Protein 3CKI (pdb70)

Sequence (377 aa):
DPMKNTCKLLVVADHRFYRYMGRGEESTTTNYLIELIDRVDDIYRNTAWDNAGFKGYGIQIEQIRILKSPQEVKPGEKHYNMAKSYPNEEKDAWDVKMLLEQFSFDIAEEASKVCLAHLFTYQDFDMGTLGLAYVGSPRANSHGGVCPKAYYSPVGKKNIYLNSGLTSTKNYGKTILTKEADLVTTHELGHNFGAEHDPDGLAECAPNEDQGGKYVMYPIAVSGDHENNKMFSQCSKQSIYKTIESKAQECFQERSCTCSPSHPQDAFCNSDIVIRAKVVGKKLVKEGPFGTLVYTIKQMKMYRGFTKMPHVQYIHTEASESLCGLKLEVNKYQYLLTGRVYDGKMYTGLCNFVERWDQLTLSQRKGLNYRYHLGCN

CATH classification: 3.40.390.10

Organism: Homo sapiens (NCBI:txid9606)

GO terms:
  GO:0042987 amyloid precursor protein catabolic process (P, IDA)
  GO:0043120 tumor necrosis factor binding (F, IDA)
  GO:0004222 metalloendopeptidase activity (F, IDA)
  GO:0016485 protein processing (P, IDA)
  GO:0030335 positive regulation of cell migration (P, IDA)
  GO:0032760 positive regulation of tumor necrosis factor production (P, IDA)
  GO:1903265 positive regulation of tumor necrosis factor-mediated signaling pathway (P, IDA)
  GO:0006509 membrane protein ectodomain proteolysis (P, IDA)
  GO:0008233 peptidase activity (F, TAS)
  GO:0004175 endopeptidase activity (F, IMP)
  GO:0005515 protein binding (F, IPI)
  GO:0005112 Notch binding (F, IDA)
  GO:0005886 plasma membrane (C, IDA)
  GO:0006508 proteolysis (P, IDA)
  GO:0007220 Notch receptor processing (P, IDA)
  GO:0005886 plasma membrane (C, EXP)
  GO:0005112 Notch binding (F, IMP)
  GO:0008237 metallopeptidase activity (F, IMP)
  GO:0043130 ubiquitin binding (F, IMP)
  GO:0071679 commissural neuron axon guidance (P, IMP)

Structure (mmCIF, N/CA/C/O backbone):
data_3CKI
#
_entry.id   3CKI
#
_cell.length_a   70.447
_cell.length_b   70.447
_cell.length_c   156.728
_cell.angle_alpha   90.00
_cell.angle_beta   90.00
_cell.angle_gamma   90.00
#
_symmetry.space_group_name_H-M   'P 43 21 2'
#
loop_
_entity.id
_entity.type
_entity.pdbx_description
1 polymer 'ADAM 17'
2 polymer 'Metalloproteinase inhibitor 3'
3 non-polymer 'ZINC ION'
4 non-polymer 'SODIUM ION'
5 water water
#
loop_
_atom_site.group_PDB
_atom_site.id
_atom_site.type_symbol
_atom_site.label_atom_id
_atom_site.label_alt_id
_atom_site.label_comp_id
_atom_site.label_asym_id
_atom_site.label_entity_id
_atom_site.label_seq_id
_atom_site.pdbx_PDB_ins_code
_atom_site.Cartn_x
_atom_site.Cartn_y
_atom_site.Cartn_z
_atom_site.occupancy
_atom_site.B_iso_or_equiv
_atom_site.auth_seq_id
_atom_site.auth_comp_id
_atom_site.auth_asym_id
_atom_site.auth_atom_id
_atom_site.pdbx_PDB_model_num
ATOM 1 N N . ASP A 1 1 ? -11.976 29.152 31.844 1.00 76.67 219 ASP A N 1
ATOM 2 C CA . ASP A 1 1 ? -11.407 28.026 32.641 1.00 76.80 219 ASP A CA 1
ATOM 3 C C . ASP A 1 1 ? -10.288 27.299 31.899 1.00 76.09 219 ASP A C 1
ATOM 4 O O . ASP A 1 1 ? -10.480 26.168 31.452 1.00 76.01 219 ASP A O 1
ATOM 9 N N . PRO A 1 2 ? -9.111 27.940 31.745 1.00 74.86 220 PRO A N 1
ATOM 10 C CA . PRO A 1 2 ? -7.983 27.307 31.049 1.00 72.75 220 PRO A CA 1
ATOM 11 C C . PRO A 1 2 ? -7.501 26.000 31.697 1.00 69.50 220 PRO A C 1
ATOM 12 O O . PRO A 1 2 ? -6.316 25.821 31.988 1.00 70.02 220 PRO A O 1
ATOM 16 N N . MET A 1 3 ? -8.455 25.106 31.930 1.00 64.74 221 MET A N 1
ATOM 17 C CA . MET A 1 3 ? -8.214 23.783 32.487 1.00 61.26 221 MET A CA 1
ATOM 18 C C . MET A 1 3 ? -8.710 22.881 31.360 1.00 56.77 221 MET A C 1
ATOM 19 O O . MET A 1 3 ? -7.975 22.027 30.853 1.00 56.03 221 MET A O 1
ATOM 24 N N . LYS A 1 4 ? -9.968 23.101 30.972 1.00 48.92 222 LYS A N 1
ATOM 25 C CA . LYS A 1 4 ? -10.596 22.371 29.875 1.00 39.68 222 LYS A CA 1
ATOM 26 C C . LYS A 1 4 ? -10.165 23.111 28.619 1.00 33.34 222 LYS A C 1
ATOM 27 O O . LYS A 1 4 ? -10.903 23.953 28.096 1.00 29.46 222 LYS A O 1
ATOM 33 N N . ASN A 1 5 ? -8.967 22.808 28.132 1.00 27.97 223 ASN A N 1
ATOM 34 C CA . ASN A 1 5 ? -8.460 23.496 26.959 1.00 26.84 223 ASN A CA 1
ATOM 35 C C . ASN A 1 5 ? -8.082 22.572 25.808 1.00 26.87 223 ASN A C 1
ATOM 36 O O . ASN A 1 5 ? -7.429 22.997 24.848 1.00 25.89 223 ASN A O 1
ATOM 41 N N . THR A 1 6 ? -8.503 21.320 25.879 1.00 23.56 224 THR A N 1
ATOM 42 C CA . THR A 1 6 ? -8.109 20.378 24.851 1.00 24.93 224 THR A CA 1
ATOM 43 C C . THR A 1 6 ? -9.251 19.587 24.302 1.00 24.11 224 THR A C 1
ATOM 44 O O . THR A 1 6 ? -10.016 18.998 25.054 1.00 23.54 224 THR A O 1
ATOM 48 N N . CYS A 1 7 ? -9.357 19.562 22.982 1.00 26.95 225 CYS A N 1
ATOM 49 C CA . CYS A 1 7 ? -10.390 18.781 22.317 1.00 24.68 225 CYS A CA 1
ATOM 50 C C . CYS A 1 7 ? -9.703 17.450 22.008 1.00 24.34 225 CYS A C 1
ATOM 51 O O . CYS A 1 7 ? -8.753 17.395 21.236 1.00 25.70 225 CYS A O 1
ATOM 54 N N . LYS A 1 8 ? -10.165 16.386 22.647 1.00 24.78 226 LYS A N 1
ATOM 55 C CA . LYS A 1 8 ? -9.589 15.064 22.448 1.00 26.30 226 LYS A CA 1
ATOM 56 C C . LYS A 1 8 ? -10.202 14.462 21.174 1.00 29.07 226 LYS A C 1
ATOM 57 O O . LYS A 1 8 ? -11.425 14.497 20.989 1.00 27.62 226 LYS A O 1
ATOM 63 N N . LEU A 1 9 ? -9.386 13.901 20.291 1.00 25.13 227 LEU A N 1
ATOM 64 C CA . LEU A 1 9 ? -9.994 13.361 19.092 1.00 29.21 227 LEU A CA 1
ATOM 65 C C . LEU A 1 9 ? -9.761 11.894 18.850 1.00 27.06 227 LEU A C 1
ATOM 66 O O . LEU A 1 9 ? -8.747 11.328 19.244 1.00 30.06 227 LEU A O 1
ATOM 71 N N . LEU A 1 10 ? -10.747 11.264 18.244 1.00 23.38 228 LEU A N 1
ATOM 72 C CA . LEU A 1 10 ? -10.617 9.863 17.875 1.00 23.87 228 LEU A CA 1
ATOM 73 C C . LEU A 1 10 ? -10.098 9.931 16.443 1.00 21.85 228 LEU A C 1
ATOM 74 O O . LEU A 1 10 ? -10.762 10.488 15.576 1.00 18.62 228 LEU A O 1
ATOM 79 N N . VAL A 1 11 ? -8.906 9.393 16.223 1.00 21.20 229 VAL A N 1
ATOM 80 C CA . VAL A 1 11 ? -8.286 9.367 14.914 1.00 21.91 229 VAL A CA 1
ATOM 81 C C . VAL A 1 11 ? -8.483 7.964 14.339 1.00 23.59 229 VAL A C 1
ATOM 82 O O . VAL A 1 11 ? -8.198 6.963 14.999 1.00 23.90 229 VAL A O 1
ATOM 86 N N . VAL A 1 12 ? -8.988 7.896 13.114 1.00 25.42 230 VAL A N 1
ATOM 87 C CA . VAL A 1 12 ? -9.212 6.622 12.455 1.00 20.50 230 VAL A CA 1
ATOM 88 C C . VAL A 1 12 ? -8.502 6.540 11.104 1.00 21.69 230 VAL A C 1
ATOM 89 O O . VAL A 1 12 ? -8.632 7.418 10.250 1.00 22.49 230 VAL A O 1
ATOM 93 N N . ALA A 1 13 ? -7.767 5.462 10.912 1.00 19.24 231 ALA A N 1
ATOM 94 C CA . ALA A 1 13 ? -7.067 5.250 9.661 1.00 19.67 231 ALA A CA 1
ATOM 95 C C . ALA A 1 13 ? -7.734 4.072 8.971 1.00 19.20 231 ALA A C 1
ATOM 96 O O . ALA A 1 13 ? -7.701 2.967 9.494 1.00 20.31 231 ALA A O 1
ATOM 98 N N . ASP A 1 14 ? -8.358 4.295 7.816 1.00 18.59 232 ASP A N 1
ATOM 99 C CA . ASP A 1 14 ? -9.001 3.176 7.142 1.00 19.84 232 ASP A CA 1
ATOM 100 C C . ASP A 1 14 ? -7.962 2.237 6.519 1.00 21.06 232 ASP A C 1
ATOM 101 O O . ASP A 1 14 ? -6.752 2.484 6.600 1.00 18.46 232 ASP A O 1
ATOM 106 N N . HIS A 1 15 ? -8.419 1.159 5.894 1.00 21.70 233 HIS A N 1
ATOM 107 C CA . HIS A 1 15 ? -7.476 0.209 5.319 1.00 21.67 233 HIS A CA 1
ATOM 108 C C . HIS A 1 15 ? -6.688 0.763 4.131 1.00 22.60 233 HIS A C 1
ATOM 109 O O . HIS A 1 15 ? -5.605 0.291 3.845 1.00 22.88 233 HIS A O 1
ATOM 116 N N . ARG A 1 16 ? -7.204 1.771 3.443 1.00 21.39 234 ARG A N 1
ATOM 117 C CA . ARG A 1 16 ? -6.439 2.308 2.322 1.00 24.85 234 ARG A CA 1
ATOM 118 C C . ARG A 1 16 ? -5.262 3.122 2.834 1.00 24.72 234 ARG A C 1
ATOM 119 O O . ARG A 1 16 ? -4.194 3.128 2.232 1.00 25.67 234 ARG A O 1
ATOM 127 N N . PHE A 1 17 ? -5.459 3.803 3.955 1.00 21.61 235 PHE A N 1
ATOM 128 C CA . PHE A 1 17 ? -4.402 4.609 4.520 1.00 19.76 235 PHE A CA 1
ATOM 129 C C . PHE A 1 17 ? -3.313 3.674 5.018 1.00 19.51 235 PHE A C 1
ATOM 130 O O . PHE A 1 17 ? -2.132 3.878 4.752 1.00 20.61 235 PHE A O 1
ATOM 138 N N . TYR A 1 18 ? -3.731 2.648 5.751 1.00 19.53 236 TYR A N 1
ATOM 139 C CA . TYR A 1 18 ? -2.825 1.660 6.310 1.00 17.30 236 TYR A CA 1
ATOM 140 C C . TYR A 1 18 ? -1.924 1.063 5.216 1.00 19.83 236 TYR A C 1
ATOM 141 O O . TYR A 1 18 ? -0.704 1.056 5.337 1.00 21.64 236 TYR A O 1
ATOM 150 N N . ARG A 1 19 ? -2.548 0.561 4.158 1.00 16.71 237 ARG A N 1
ATOM 151 C CA . ARG A 1 19 ? -1.829 -0.047 3.048 1.00 18.49 237 ARG A CA 1
ATOM 152 C C . ARG A 1 19 ? -0.995 0.934 2.253 1.00 19.10 237 ARG A C 1
ATOM 153 O O . ARG A 1 19 ? 0.215 0.779 2.148 1.00 18.74 237 ARG A O 1
ATOM 161 N N . TYR A 1 20 ? -1.650 1.953 1.710 1.00 18.64 238 TYR A N 1
ATOM 162 C CA . TYR A 1 20 ? -0.998 2.939 0.855 1.00 21.80 238 TYR A CA 1
ATOM 163 C C . TYR A 1 20 ? -0.101 4.006 1.469 1.00 22.80 238 TYR A C 1
ATOM 164 O O . TYR A 1 20 ? 0.874 4.401 0.832 1.00 25.15 238 TYR A O 1
ATOM 173 N N . MET A 1 21 ? -0.417 4.496 2.667 1.00 23.65 239 MET A N 1
ATOM 174 C CA . MET A 1 21 ? 0.431 5.512 3.320 1.00 21.61 239 MET A CA 1
ATOM 175 C C . MET A 1 21 ? 1.355 4.852 4.332 1.00 20.88 239 MET A C 1
ATOM 176 O O . MET A 1 21 ? 2.532 5.168 4.405 1.00 22.13 239 MET A O 1
ATOM 181 N N . GLY A 1 22 ? 0.805 3.947 5.127 1.00 21.01 240 GLY A N 1
ATOM 182 C CA . GLY A 1 22 ? 1.605 3.251 6.119 1.00 21.83 240 GLY A CA 1
ATOM 183 C C . GLY A 1 22 ? 2.347 2.053 5.540 1.00 21.43 240 GLY A C 1
ATOM 184 O O . GLY A 1 22 ? 3.061 1.335 6.253 1.00 20.56 240 GLY A O 1
ATOM 185 N N . ARG A 1 23 ? 2.161 1.830 4.242 1.00 24.05 241 ARG A N 1
ATOM 186 C CA . ARG A 1 23 ? 2.794 0.719 3.537 1.00 25.52 241 ARG A CA 1
ATOM 187 C C . ARG A 1 23 ? 2.586 -0.601 4.273 1.00 23.81 241 ARG A C 1
ATOM 188 O O . ARG A 1 23 ? 3.507 -1.395 4.404 1.00 20.21 241 ARG A O 1
ATOM 196 N N . GLY A 1 24 ? 1.366 -0.806 4.754 1.00 20.90 242 GLY A N 1
ATOM 197 C CA . GLY A 1 24 ? 1.023 -2.015 5.485 1.00 24.13 242 GLY A CA 1
ATOM 198 C C . GLY A 1 24 ? 1.797 -2.218 6.782 1.00 26.45 242 GLY A C 1
ATOM 199 O O . GLY A 1 24 ? 1.895 -3.338 7.277 1.00 23.76 242 GLY A O 1
ATOM 200 N N . GLU A 1 25 ? 2.342 -1.145 7.343 1.00 26.12 243 GLU A N 1
ATOM 201 C CA . GLU A 1 25 ? 3.103 -1.260 8.585 1.00 29.14 243 GLU A CA 1
ATOM 202 C C . GLU A 1 25 ? 2.436 -0.418 9.679 1.00 29.81 243 GLU A C 1
ATOM 203 O O . GLU A 1 25 ? 2.212 0.785 9.509 1.00 32.33 243 GLU A O 1
ATOM 209 N N . GLU A 1 26 ? 2.098 -1.051 10.797 1.00 30.54 244 GLU A N 1
ATOM 210 C CA . GLU A 1 26 ? 1.429 -0.353 11.887 1.00 30.01 244 GLU A CA 1
ATOM 211 C C . GLU A 1 26 ? 2.184 0.863 12.426 1.00 29.77 244 GLU A C 1
ATOM 212 O O . GLU A 1 26 ? 1.628 1.961 12.492 1.00 27.15 244 GLU A O 1
ATOM 218 N N . SER A 1 27 ? 3.444 0.670 12.806 1.00 27.23 245 SER A N 1
ATOM 219 C CA . SER A 1 27 ? 4.238 1.764 13.344 1.00 29.46 245 SER A CA 1
ATOM 220 C C . SER A 1 27 ? 4.334 2.949 12.376 1.00 28.43 245 SER A C 1
ATOM 221 O O . SER A 1 27 ? 4.312 4.105 12.808 1.00 25.83 245 SER A O 1
ATOM 224 N N . THR A 1 28 ? 4.430 2.667 11.078 1.00 21.90 246 THR A N 1
ATOM 225 C CA . THR A 1 28 ? 4.542 3.736 10.091 1.00 24.42 246 THR A CA 1
ATOM 226 C C . THR A 1 28 ? 3.275 4.583 10.008 1.00 24.10 246 THR A C 1
ATOM 227 O O . THR A 1 28 ? 3.338 5.810 9.845 1.00 23.02 246 THR A O 1
ATOM 231 N N . THR A 1 29 ? 2.138 3.909 10.121 1.00 21.94 247 THR A N 1
ATOM 232 C CA . THR A 1 29 ? 0.838 4.541 10.067 1.00 24.26 247 THR A CA 1
ATOM 233 C C . THR A 1 29 ? 0.667 5.385 11.306 1.00 21.25 247 THR A C 1
ATOM 234 O O . THR A 1 29 ? 0.340 6.568 11.227 1.00 21.30 247 THR A O 1
ATOM 238 N N . THR A 1 30 ? 0.895 4.749 12.448 1.00 24.40 248 THR A N 1
ATOM 239 C CA . THR A 1 30 ? 0.764 5.389 13.748 1.00 21.26 248 THR A CA 1
ATOM 240 C C . THR A 1 30 ? 1.647 6.616 13.851 1.00 19.82 248 THR A C 1
ATOM 241 O O . THR A 1 30 ? 1.172 7.679 14.218 1.00 19.20 248 THR A O 1
ATOM 245 N N . ASN A 1 31 ? 2.927 6.485 13.511 1.00 20.70 249 ASN A N 1
ATOM 246 C CA . ASN A 1 31 ? 3.814 7.633 13.613 1.00 21.82 249 ASN A CA 1
ATOM 247 C C . ASN A 1 31 ? 3.425 8.760 12.668 1.00 23.78 249 ASN A C 1
ATOM 248 O O . ASN A 1 31 ? 3.548 9.941 13.018 1.00 22.94 249 ASN A O 1
ATOM 253 N N . TYR A 1 32 ? 2.973 8.413 11.468 1.00 17.52 250 TYR A N 1
ATOM 254 C CA . TYR A 1 32 ? 2.588 9.456 10.554 1.00 18.04 250 TYR A CA 1
ATOM 255 C C . TYR A 1 32 ? 1.455 10.311 11.154 1.00 20.47 250 TYR A C 1
ATOM 256 O O . TYR A 1 32 ? 1.527 11.540 11.116 1.00 21.18 250 TYR A O 1
ATOM 265 N N . LEU A 1 33 ? 0.429 9.665 11.706 1.00 18.99 251 LEU A N 1
ATOM 266 C CA . LEU A 1 33 ? -0.715 10.363 12.301 1.00 20.36 251 LEU A CA 1
ATOM 267 C C . LEU A 1 33 ? -0.359 11.183 13.551 1.00 20.51 251 LEU A C 1
ATOM 268 O O . LEU A 1 33 ? -0.723 12.351 13.664 1.00 21.21 251 LEU A O 1
ATOM 273 N N . ILE A 1 34 ? 0.355 10.571 14.489 1.00 22.71 252 ILE A N 1
ATOM 274 C CA . ILE A 1 34 ? 0.771 11.272 15.697 1.00 21.07 252 ILE A CA 1
ATOM 275 C C . ILE A 1 34 ? 1.547 12.540 15.366 1.00 22.94 252 ILE A C 1
ATOM 276 O O . ILE A 1 34 ? 1.251 13.619 15.899 1.00 21.57 252 ILE A O 1
ATOM 281 N N . GLU A 1 35 ? 2.526 12.421 14.468 1.00 22.89 253 GLU A N 1
ATOM 282 C CA . GLU A 1 35 ? 3.326 13.574 14.096 1.00 24.57 253 GLU A CA 1
ATOM 283 C C . GLU A 1 35 ? 2.476 14.622 13.383 1.00 25.19 253 GLU A C 1
ATOM 284 O O . GLU A 1 35 ? 2.653 15.824 13.600 1.00 25.97 253 GLU A O 1
ATOM 290 N N . LEU A 1 36 ? 1.538 14.180 12.551 1.00 24.87 254 LEU A N 1
ATOM 291 C CA . LEU A 1 36 ? 0.680 15.135 11.858 1.00 24.52 254 LEU A CA 1
ATOM 292 C C . LEU A 1 36 ? -0.180 15.894 12.862 1.00 21.00 254 LEU A C 1
ATOM 293 O O . LEU A 1 36 ? -0.275 17.109 12.804 1.00 21.38 254 LEU A O 1
ATOM 298 N N . ILE A 1 37 ? -0.797 15.166 13.786 1.00 22.16 255 ILE A N 1
ATOM 299 C CA . ILE A 1 37 ? -1.641 15.785 14.790 1.00 22.39 255 ILE A CA 1
ATOM 300 C C . ILE A 1 37 ? -0.844 16.698 15.727 1.00 23.58 255 ILE A C 1
ATOM 301 O O . ILE A 1 37 ? -1.334 17.731 16.166 1.00 20.37 255 ILE A O 1
ATOM 306 N N . ASP A 1 38 ? 0.389 16.322 16.032 1.00 26.84 256 ASP A N 1
ATOM 307 C CA . ASP A 1 38 ? 1.202 17.165 16.888 1.00 25.43 256 ASP A CA 1
ATOM 308 C C . ASP A 1 38 ? 1.492 18.500 16.189 1.00 25.03 256 ASP A C 1
ATOM 309 O O . ASP A 1 38 ? 1.483 19.555 16.822 1.00 23.68 256 ASP A O 1
ATOM 314 N N . ARG A 1 39 ? 1.731 18.469 14.883 1.00 25.07 257 ARG A N 1
ATOM 315 C CA . ARG A 1 39 ? 1.987 19.712 14.158 1.00 25.58 257 ARG A CA 1
ATOM 316 C C . ARG A 1 39 ? 0.714 20.539 14.013 1.00 24.89 257 ARG A C 1
ATOM 317 O O . ARG A 1 39 ? 0.783 21.763 13.916 1.00 25.21 257 ARG A O 1
ATOM 325 N N . VAL A 1 40 ? -0.444 19.885 13.984 1.00 24.54 258 VAL A N 1
ATOM 326 C CA . VAL A 1 40 ? -1.706 20.626 13.889 1.00 22.60 258 VAL A CA 1
ATOM 327 C C . VAL A 1 40 ? -1.955 21.262 15.261 1.00 22.87 258 VAL A C 1
ATOM 328 O O . VAL A 1 40 ? -2.391 22.407 15.358 1.00 24.58 258 VAL A O 1
ATOM 332 N N . ASP A 1 41 ? -1.659 20.508 16.312 1.00 19.31 259 ASP A N 1
ATOM 333 C CA . ASP A 1 41 ? -1.823 21.002 17.671 1.00 23.54 259 ASP A CA 1
ATOM 334 C C . ASP A 1 41 ? -0.931 22.233 17.920 1.00 26.29 259 ASP A C 1
ATOM 335 O O . ASP A 1 41 ? -1.338 23.184 18.578 1.00 27.07 259 ASP A O 1
ATOM 340 N N . ASP A 1 42 ? 0.290 22.196 17.394 1.00 25.33 260 ASP A N 1
ATOM 341 C CA . ASP A 1 42 ? 1.226 23.303 17.530 1.00 25.74 260 ASP A CA 1
ATOM 342 C C . ASP A 1 42 ? 0.630 24.598 16.988 1.00 26.94 260 ASP A C 1
ATOM 343 O O . ASP A 1 42 ? 0.781 25.661 17.594 1.00 24.08 260 ASP A O 1
ATOM 348 N N . ILE A 1 43 ? -0.042 24.520 15.844 1.00 25.68 261 ILE A N 1
ATOM 349 C CA . ILE A 1 43 ? -0.668 25.714 15.283 1.00 23.93 261 ILE A CA 1
ATOM 350 C C . ILE A 1 43 ? -1.777 26.197 16.222 1.00 24.43 261 ILE A C 1
ATOM 351 O O . ILE A 1 43 ? -1.820 27.366 16.619 1.00 24.39 261 ILE A O 1
ATOM 356 N N . TYR A 1 44 ? -2.669 25.282 16.584 1.00 23.38 262 TYR A N 1
ATOM 357 C CA . TYR A 1 44 ? -3.782 25.621 17.461 1.00 27.76 262 TYR A CA 1
ATOM 358 C C . TYR A 1 44 ? -3.377 26.226 18.808 1.00 26.07 262 TYR A C 1
ATOM 359 O O . TYR A 1 44 ? -3.744 27.353 19.120 1.00 29.65 262 TYR A O 1
ATOM 368 N N . ARG A 1 45 ? -2.607 25.485 19.592 1.00 25.97 263 ARG A N 1
ATOM 369 C CA . ARG A 1 45 ? -2.200 25.933 20.922 1.00 29.07 263 ARG A CA 1
ATOM 370 C C . ARG A 1 45 ? -1.510 27.302 20.976 1.00 26.36 263 ARG A C 1
ATOM 371 O O . ARG A 1 45 ? -1.657 28.021 21.956 1.00 25.77 263 ARG A O 1
ATOM 379 N N . ASN A 1 46 ? -0.782 27.668 19.927 1.00 24.76 264 ASN A N 1
ATOM 380 C CA . ASN A 1 46 ? -0.083 28.946 19.892 1.00 24.43 264 ASN A CA 1
ATOM 381 C C . ASN A 1 46 ? -0.925 30.059 19.275 1.00 26.98 264 ASN A C 1
ATOM 382 O O . ASN A 1 46 ? -0.449 31.187 19.083 1.00 26.48 264 ASN A O 1
ATOM 387 N N . THR A 1 47 ? -2.170 29.746 18.941 1.00 24.51 265 THR A N 1
ATOM 388 C CA . THR A 1 47 ? -3.045 30.756 18.372 1.00 26.24 265 THR A CA 1
ATOM 389 C C . THR A 1 47 ? -3.798 31.482 19.494 1.00 26.68 265 THR A C 1
ATOM 390 O O . THR A 1 47 ? -4.420 30.844 20.354 1.00 25.71 265 THR A O 1
ATOM 394 N N . ALA A 1 48 ? -3.703 32.810 19.500 1.00 25.74 266 ALA A N 1
ATOM 395 C CA . ALA A 1 48 ? -4.409 33.629 20.487 1.00 28.36 266 ALA A CA 1
ATOM 396 C C . ALA A 1 48 ? -5.702 34.046 19.792 1.00 26.24 266 ALA A C 1
ATOM 397 O O . ALA A 1 48 ? -5.707 34.931 18.936 1.00 25.87 266 ALA A O 1
ATOM 399 N N . TRP A 1 49 ? -6.797 33.403 20.163 1.00 28.42 267 TRP A N 1
ATOM 400 C CA . TRP A 1 49 ? -8.070 33.671 19.516 1.00 32.58 267 TRP A CA 1
ATOM 401 C C . TRP A 1 49 ? -8.622 35.075 19.688 1.00 35.83 267 TRP A C 1
ATOM 402 O O . TRP A 1 49 ? -9.554 35.458 18.983 1.00 35.03 267 TRP A O 1
ATOM 413 N N . ASP A 1 50 ? -8.045 35.840 20.611 1.00 38.34 268 ASP A N 1
ATOM 414 C CA . ASP A 1 50 ? -8.481 37.213 20.832 1.00 41.26 268 ASP A CA 1
ATOM 415 C C . ASP A 1 50 ? -7.316 38.177 20.628 1.00 43.79 268 ASP A C 1
ATOM 416 O O . ASP A 1 50 ? -7.412 39.358 20.950 1.00 45.37 268 ASP A O 1
ATOM 421 N N . ASN A 1 51 ? -6.217 37.670 20.079 1.00 45.08 269 ASN A N 1
ATOM 422 C CA . ASN A 1 51 ? -5.034 38.492 19.842 1.00 45.13 269 ASN A CA 1
ATOM 423 C C . ASN A 1 51 ? -4.441 38.882 21.185 1.00 47.27 269 ASN A C 1
ATOM 424 O O . ASN A 1 51 ? -3.626 39.796 21.267 1.00 51.93 269 ASN A O 1
ATOM 429 N N . ALA A 1 52 ? -4.853 38.181 22.235 1.00 45.51 270 ALA A N 1
ATOM 430 C CA . ALA A 1 52 ? -4.365 38.463 23.578 1.00 45.66 270 ALA A CA 1
ATOM 431 C C . ALA A 1 52 ? -3.832 37.213 24.265 1.00 44.03 270 ALA A C 1
ATOM 432 O O . ALA A 1 52 ? -2.896 36.575 23.778 1.00 44.44 270 ALA A O 1
ATOM 434 N N . GLY A 1 53 ? -4.437 36.860 25.394 1.00 43.18 271 GLY A N 1
ATOM 435 C CA . GLY A 1 53 ? -3.977 35.701 26.134 1.00 44.40 271 GLY A CA 1
ATOM 436 C C . GLY A 1 53 ? -4.907 34.509 26.086 1.00 45.91 271 GLY A C 1
ATOM 437 O O . GLY A 1 53 ? -4.765 33.569 26.873 1.00 48.04 271 GLY A O 1
ATOM 438 N N . PHE A 1 54 ? -5.872 34.540 25.176 1.00 42.20 272 PHE A N 1
ATOM 439 C CA . PHE A 1 54 ? -6.798 33.427 25.057 1.00 41.29 272 PHE A CA 1
ATOM 440 C C . PHE A 1 54 ? -6.209 32.424 24.063 1.00 39.87 272 PHE A C 1
ATOM 441 O O . PHE A 1 54 ? -6.632 32.354 22.901 1.00 36.20 272 PHE A O 1
ATOM 449 N N . LYS A 1 55 ? -5.220 31.668 24.535 1.00 35.71 273 LYS A N 1
ATOM 450 C CA . LYS A 1 55 ? -4.533 30.664 23.729 1.00 36.08 273 LYS A CA 1
ATOM 451 C C . LYS A 1 55 ? -4.261 29.433 24.587 1.00 31.58 273 LYS A C 1
ATOM 452 O O . LYS A 1 55 ? -4.627 29.397 25.747 1.00 28.19 273 LYS A O 1
ATOM 458 N N . GLY A 1 56 ? -3.608 28.423 24.024 1.00 33.84 274 GLY A N 1
ATOM 459 C CA . GLY A 1 56 ? -3.348 27.218 24.798 1.00 27.49 274 GLY A CA 1
ATOM 460 C C . GLY A 1 56 ? -4.452 26.201 24.548 1.00 26.18 274 GLY A C 1
ATOM 461 O O . GLY A 1 56 ? -4.484 25.144 25.173 1.00 26.35 274 GLY A O 1
ATOM 462 N N . TYR A 1 57 ? -5.371 26.532 23.643 1.00 21.87 275 TYR A N 1
ATOM 463 C CA . TYR A 1 57 ? -6.447 25.623 23.292 1.00 24.09 275 TYR A CA 1
ATOM 464 C C . TYR A 1 57 ? -5.956 24.742 22.141 1.00 25.73 275 TYR A C 1
ATOM 465 O O . TYR A 1 57 ? -5.426 25.228 21.122 1.00 22.15 275 TYR A O 1
ATOM 474 N N . GLY A 1 58 ? -6.114 23.439 22.291 1.00 26.45 276 GLY A N 1
ATOM 475 C CA . GLY A 1 58 ? -5.619 22.585 21.235 1.00 29.41 276 GLY A CA 1
ATOM 476 C C . GLY A 1 58 ? -6.284 21.254 21.051 1.00 25.92 276 GLY A C 1
ATOM 477 O O . GLY A 1 58 ? -7.368 21.000 21.557 1.00 30.28 276 GLY A O 1
ATOM 478 N N . ILE A 1 59 ? -5.585 20.392 20.334 1.00 24.59 277 ILE A N 1
ATOM 479 C CA . ILE A 1 59 ? -6.081 19.074 20.011 1.00 27.38 277 ILE A CA 1
ATOM 480 C C . ILE A 1 59 ? -5.096 17.991 20.406 1.00 29.74 277 ILE A C 1
ATOM 481 O O . ILE A 1 59 ? -3.899 18.119 20.163 1.00 34.51 277 ILE A O 1
ATOM 486 N N . GLN A 1 60 ? -5.606 16.917 20.991 1.00 26.31 278 GLN A N 1
ATOM 487 C CA . GLN A 1 60 ? -4.764 15.805 21.397 1.00 28.28 278 GLN A CA 1
ATOM 488 C C . GLN A 1 60 ? -5.489 14.494 21.081 1.00 27.78 278 GLN A C 1
ATOM 489 O O . GLN A 1 60 ? -6.713 14.400 21.196 1.00 26.46 278 GLN A O 1
ATOM 495 N N . ILE A 1 61 ? -4.729 13.480 20.694 1.00 28.52 279 ILE A N 1
ATOM 496 C CA . ILE A 1 61 ? -5.296 12.179 20.357 1.00 28.61 279 ILE A CA 1
ATOM 497 C C . ILE A 1 61 ? -5.766 11.397 21.571 1.00 30.02 279 ILE A C 1
ATOM 498 O O . ILE A 1 61 ? -4.996 11.142 22.483 1.00 30.73 279 ILE A O 1
ATOM 503 N N . GLU A 1 62 ? -7.033 11.017 21.588 1.00 30.74 280 GLU A N 1
ATOM 504 C CA . GLU A 1 62 ? -7.533 10.218 22.695 1.00 35.58 280 GLU A CA 1
ATOM 505 C C . GLU A 1 62 ? -7.289 8.753 22.331 1.00 37.98 280 GLU A C 1
ATOM 506 O O . GLU A 1 62 ? -7.030 7.925 23.198 1.00 38.51 280 GLU A O 1
ATOM 512 N N . GLN A 1 63 ? -7.361 8.445 21.037 1.00 36.22 281 GLN A N 1
ATOM 513 C CA . GLN A 1 63 ? -7.164 7.079 20.569 1.00 37.00 281 GLN A CA 1
ATOM 514 C C . GLN A 1 63 ? -6.974 7.013 19.055 1.00 31.60 281 GLN A C 1
ATOM 515 O O . GLN A 1 63 ? -7.528 7.829 18.313 1.00 30.70 281 GLN A O 1
ATOM 521 N N . ILE A 1 64 ? -6.167 6.059 18.611 1.00 28.91 282 ILE A N 1
ATOM 522 C CA . ILE A 1 64 ? -5.936 5.841 17.188 1.00 29.09 282 ILE A CA 1
ATOM 523 C C . ILE A 1 64 ? -6.507 4.467 16.856 1.00 30.73 282 ILE A C 1
ATOM 524 O O . ILE A 1 64 ? -6.228 3.490 17.542 1.00 33.58 282 ILE A O 1
ATOM 529 N N . ARG A 1 65 ? -7.345 4.406 15.833 1.00 29.51 283 ARG A N 1
ATOM 530 C CA . ARG A 1 65 ? -7.938 3.149 15.399 1.00 28.14 283 ARG A CA 1
ATOM 531 C C . ARG A 1 65 ? -7.397 2.927 13.989 1.00 27.49 283 ARG A C 1
ATOM 532 O O . ARG A 1 65 ? -7.650 3.745 13.092 1.00 25.05 283 ARG A O 1
ATOM 540 N N . ILE A 1 66 ? -6.629 1.859 13.797 1.00 25.61 284 ILE A N 1
ATOM 541 C CA . ILE A 1 66 ? -6.080 1.564 12.477 1.00 24.22 284 ILE A CA 1
ATOM 542 C C . ILE A 1 66 ? -6.804 0.349 11.933 1.00 26.27 284 ILE A C 1
ATOM 543 O O . ILE A 1 66 ? -6.696 -0.729 12.499 1.00 23.16 284 ILE A O 1
ATOM 548 N N . LEU A 1 67 ? -7.562 0.510 10.854 1.00 25.62 285 LEU A N 1
ATOM 549 C CA . LEU A 1 67 ? -8.260 -0.645 10.294 1.00 27.78 285 LEU A CA 1
ATOM 550 C C . LEU A 1 67 ? -7.299 -1.290 9.306 1.00 28.86 285 LEU A C 1
ATOM 551 O O . LEU A 1 67 ? -7.093 -0.784 8.201 1.00 29.15 285 LEU A O 1
ATOM 556 N N . LYS A 1 68 ? -6.706 -2.405 9.711 1.00 30.59 286 LYS A N 1
ATOM 557 C CA . LYS A 1 68 ? -5.729 -3.081 8.872 1.00 34.06 286 LYS A CA 1
ATOM 558 C C . LYS A 1 68 ? -6.275 -3.670 7.585 1.00 36.05 286 LYS A C 1
ATOM 559 O O . LYS A 1 68 ? -5.577 -3.703 6.570 1.00 38.84 286 LYS A O 1
ATOM 565 N N . SER A 1 69 ? -7.516 -4.130 7.602 1.00 33.33 287 SER A N 1
ATOM 566 C CA . SER A 1 69 ? -8.076 -4.690 6.389 1.00 33.38 287 SER A CA 1
ATOM 567 C 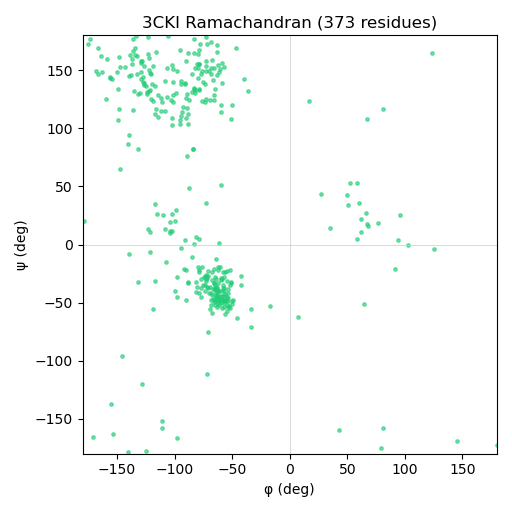C . SER A 1 69 ? -9.460 -4.121 6.143 1.00 30.90 287 SER A C 1
ATOM 568 O O . SER A 1 69 ? -10.081 -3.583 7.049 1.00 27.32 287 SER A O 1
ATOM 571 N N . PRO A 1 70 ? -9.954 -4.236 4.904 1.00 28.69 288 PRO A N 1
ATOM 572 C CA . PRO A 1 70 ? -11.272 -3.730 4.521 1.00 29.30 288 PRO A CA 1
ATOM 573 C C . PRO A 1 70 ? -12.343 -4.412 5.332 1.00 29.79 288 PRO A C 1
ATOM 574 O O . PRO A 1 70 ? -12.190 -5.561 5.754 1.00 31.23 288 PRO A O 1
ATOM 578 N N . GLN A 1 71 ? -13.438 -3.706 5.539 1.00 28.64 289 GLN A N 1
ATOM 579 C CA . GLN A 1 71 ? -14.538 -4.258 6.300 1.00 31.95 289 GLN A CA 1
ATOM 580 C C . GLN A 1 71 ? -15.334 -5.211 5.408 1.00 32.76 289 GLN A C 1
ATOM 581 O O . GLN A 1 71 ? -15.624 -4.906 4.253 1.00 27.81 289 GLN A O 1
ATOM 587 N N . GLU A 1 72 ? -15.661 -6.379 5.942 1.00 37.67 290 GLU A N 1
ATOM 588 C CA . GLU A 1 72 ? -16.464 -7.340 5.197 1.00 42.21 290 GLU A CA 1
ATOM 589 C C . GLU A 1 72 ? -17.925 -6.928 5.363 1.00 43.24 290 GLU A C 1
ATOM 590 O O . GLU A 1 72 ? -18.375 -6.671 6.480 1.00 40.51 290 GLU A O 1
ATOM 596 N N . VAL A 1 73 ? -18.649 -6.843 4.251 1.00 45.64 291 VAL A N 1
ATOM 597 C CA . VAL A 1 73 ? -20.063 -6.470 4.273 1.00 48.12 291 VAL A CA 1
ATOM 598 C C . VAL A 1 73 ? -20.916 -7.463 3.494 1.00 53.33 291 VAL A C 1
ATOM 599 O O . VAL A 1 73 ? -20.494 -7.972 2.454 1.00 54.15 291 VAL A O 1
ATOM 603 N N . LYS A 1 74 ? -22.116 -7.746 3.997 1.00 58.78 292 LYS A N 1
ATOM 604 C CA . LYS A 1 74 ? -23.020 -8.653 3.295 1.00 61.16 292 LYS A CA 1
ATOM 605 C C . LYS A 1 74 ? -23.522 -7.847 2.112 1.00 62.17 292 LYS A C 1
ATOM 606 O O . LYS A 1 74 ? -23.819 -6.663 2.253 1.00 62.90 292 LYS A O 1
ATOM 612 N N . PRO A 1 75 ? -23.605 -8.467 0.926 1.00 64.60 293 PRO A N 1
ATOM 613 C CA . PRO A 1 75 ? -24.075 -7.774 -0.280 1.00 64.90 293 PRO A CA 1
ATOM 614 C C . PRO A 1 75 ? -25.243 -6.825 -0.020 1.00 64.05 293 PRO A C 1
ATOM 615 O O . PRO A 1 75 ? -26.119 -7.113 0.794 1.00 64.31 293 PRO A O 1
ATOM 619 N N . GLY A 1 76 ? -25.236 -5.687 -0.708 1.00 64.54 294 GLY A N 1
ATOM 620 C CA . GLY A 1 76 ? -26.288 -4.700 -0.535 1.00 62.14 294 GLY A CA 1
ATOM 621 C C . GLY A 1 76 ? -25.973 -3.667 0.536 1.00 60.97 294 GLY A C 1
ATOM 622 O O . GLY A 1 76 ? -26.531 -2.570 0.540 1.00 61.50 294 GLY A O 1
ATOM 623 N N . GLU A 1 77 ? -25.069 -4.007 1.446 1.00 58.49 295 GLU A N 1
ATOM 624 C CA . GLU A 1 77 ? -24.703 -3.097 2.524 1.00 56.55 295 GLU A CA 1
ATOM 625 C C . GLU A 1 77 ? -23.376 -2.367 2.296 1.00 52.01 295 GLU A C 1
ATOM 626 O O . GLU A 1 77 ? -22.482 -2.877 1.620 1.00 50.65 295 GLU A O 1
ATOM 632 N N . LYS A 1 78 ? -23.258 -1.169 2.858 1.00 46.05 296 LYS A N 1
ATOM 633 C CA . LYS A 1 78 ? -22.026 -0.398 2.735 1.00 43.82 296 LYS A CA 1
ATOM 634 C C . LYS A 1 78 ? -21.405 -0.041 4.094 1.00 40.98 296 LYS A C 1
ATOM 635 O O . LYS A 1 78 ? -22.072 -0.072 5.138 1.00 39.85 296 LYS A O 1
ATOM 641 N N . HIS A 1 79 ? -20.116 0.284 4.066 1.00 34.16 297 HIS A N 1
ATOM 642 C CA . HIS A 1 79 ? -19.364 0.631 5.266 1.00 29.82 297 HIS A CA 1
ATOM 643 C C . HIS A 1 79 ? -18.185 1.483 4.796 1.00 29.30 297 HIS A C 1
ATOM 644 O O . HIS A 1 79 ? -17.614 1.228 3.727 1.00 30.58 297 HIS A O 1
ATOM 651 N N . TYR A 1 80 ? -17.812 2.489 5.581 1.00 23.74 298 TYR A N 1
ATOM 652 C CA . TYR A 1 80 ? -16.743 3.379 5.160 1.00 22.57 298 TYR A CA 1
ATOM 653 C C . TYR A 1 80 ? -15.401 2.693 4.972 1.00 19.74 298 TYR A C 1
ATOM 654 O O . TYR A 1 80 ? -14.558 3.189 4.240 1.00 20.74 298 TYR A O 1
ATOM 663 N N . ASN A 1 81 ? -15.207 1.546 5.606 1.00 22.26 299 ASN A N 1
ATOM 664 C CA . ASN A 1 81 ? -13.950 0.827 5.485 1.00 21.85 299 ASN A CA 1
ATOM 665 C C . ASN A 1 81 ? -14.025 -0.392 4.581 1.00 28.08 299 ASN A C 1
ATOM 666 O O . ASN A 1 81 ? -13.167 -1.275 4.662 1.00 28.67 299 ASN A O 1
ATOM 671 N N . MET A 1 82 ? -15.036 -0.455 3.716 1.00 28.91 300 MET A N 1
ATOM 672 C CA . MET A 1 82 ? -15.154 -1.601 2.821 1.00 27.94 300 MET A CA 1
ATOM 673 C C . MET A 1 82 ? -14.182 -1.457 1.645 1.00 28.62 300 MET A C 1
ATOM 674 O O . MET A 1 82 ? -13.772 -0.356 1.288 1.00 29.68 300 MET A O 1
ATOM 679 N N . ALA A 1 83 ? -13.805 -2.583 1.058 1.00 29.28 301 ALA A N 1
ATOM 680 C CA . ALA A 1 83 ? -12.866 -2.592 -0.060 1.00 29.71 301 ALA A CA 1
ATOM 681 C C . ALA A 1 83 ? -13.254 -1.685 -1.220 1.00 26.97 301 ALA A C 1
ATOM 682 O O . ALA A 1 83 ? -12.440 -0.909 -1.697 1.00 29.89 301 ALA A O 1
ATOM 684 N N . LYS A 1 84 ? -14.500 -1.775 -1.663 1.00 28.81 302 LYS A N 1
ATOM 685 C CA . LYS A 1 84 ? -14.986 -0.996 -2.803 1.00 29.61 302 LYS A CA 1
ATOM 686 C C . LYS A 1 84 ? -15.376 0.437 -2.497 1.00 30.16 302 LYS A C 1
ATOM 687 O O . LYS A 1 84 ? -15.718 0.774 -1.365 1.00 30.54 302 LYS A O 1
ATOM 693 N N . SER A 1 85 ? -15.324 1.284 -3.518 1.00 28.94 303 SER A N 1
ATOM 694 C CA . SER A 1 85 ? -15.717 2.671 -3.354 1.00 34.27 303 SER A CA 1
ATOM 695 C C . SER A 1 85 ? -17.229 2.803 -3.663 1.00 36.18 303 SER A C 1
ATOM 696 O O . SER A 1 85 ? -17.817 1.949 -4.347 1.00 36.88 303 SER A O 1
ATOM 699 N N . TYR A 1 86 ? -17.851 3.863 -3.146 1.00 34.97 304 TYR A N 1
ATOM 700 C CA . TYR A 1 86 ? -19.286 4.097 -3.309 1.00 33.07 304 TYR A CA 1
ATOM 701 C C . TYR A 1 86 ? -19.545 5.569 -3.609 1.00 34.69 304 TYR A C 1
ATOM 702 O O . TYR A 1 86 ? -18.845 6.437 -3.095 1.00 33.18 304 TYR A O 1
ATOM 711 N N . PRO A 1 87 ? -20.561 5.875 -4.434 1.00 35.21 305 PRO A N 1
ATOM 712 C CA . PRO A 1 87 ? -21.508 4.979 -5.113 1.00 41.01 305 PRO A CA 1
ATOM 713 C C . PRO A 1 87 ? -20.993 4.290 -6.387 1.00 43.66 305 PRO A C 1
ATOM 714 O O . PRO A 1 87 ? -21.553 3.286 -6.830 1.00 46.19 305 PRO A O 1
ATOM 718 N N . ASN A 1 88 ? -19.932 4.829 -6.975 1.00 49.08 306 ASN A N 1
ATOM 719 C CA . ASN A 1 88 ? -19.377 4.271 -8.206 1.00 51.13 306 ASN A CA 1
ATOM 720 C C . ASN A 1 88 ? -18.110 3.444 -7.957 1.00 52.71 306 ASN A C 1
ATOM 721 O O . ASN A 1 88 ? -17.023 3.988 -7.759 1.00 52.13 306 ASN A O 1
ATOM 726 N N . GLU A 1 89 ? -18.264 2.123 -7.978 1.00 55.69 307 GLU A N 1
ATOM 727 C CA . GLU A 1 89 ? -17.156 1.202 -7.741 1.00 58.33 307 GLU A CA 1
ATOM 728 C C . GLU A 1 89 ? -15.925 1.453 -8.603 1.00 60.28 307 GLU A C 1
ATOM 729 O O . GLU A 1 89 ? -14.814 1.603 -8.099 1.00 62.41 307 GLU A O 1
ATOM 735 N N . GLU A 1 90 ? -16.127 1.486 -9.910 1.00 61.37 308 GLU A N 1
ATOM 736 C CA . GLU A 1 90 ? -15.025 1.681 -10.834 1.00 62.79 308 GLU A CA 1
ATOM 737 C C . GLU A 1 90 ? -14.023 2.749 -10.392 1.00 61.68 308 GLU A C 1
ATOM 738 O O . GLU A 1 90 ? -12.821 2.612 -10.634 1.00 65.22 308 GLU A O 1
ATOM 744 N N . LYS A 1 91 ? -14.501 3.803 -9.740 1.00 56.86 309 LYS A N 1
ATOM 745 C CA . LYS A 1 91 ? -13.597 4.862 -9.305 1.00 54.59 309 LYS A CA 1
ATOM 746 C C . LYS A 1 91 ? -12.708 4.461 -8.130 1.00 52.18 309 LYS A C 1
ATOM 747 O O . LYS A 1 91 ? -13.019 3.530 -7.383 1.00 48.88 309 LYS A O 1
ATOM 753 N N . ASP A 1 92 ? -11.594 5.172 -7.981 1.00 49.96 310 ASP A N 1
ATOM 754 C CA . ASP A 1 92 ? -10.654 4.909 -6.903 1.00 47.54 310 ASP A CA 1
ATOM 755 C C . ASP A 1 92 ? -11.228 5.382 -5.575 1.00 46.94 310 ASP A C 1
ATOM 756 O O . ASP A 1 92 ? -10.933 4.821 -4.521 1.00 46.65 310 ASP A O 1
ATOM 761 N N . ALA A 1 93 ? -12.058 6.416 -5.627 1.00 42.23 311 ALA A N 1
ATOM 762 C CA . ALA A 1 93 ? -12.624 6.960 -4.409 1.00 37.91 311 ALA A CA 1
ATOM 763 C C . ALA A 1 93 ? -14.134 7.006 -4.355 1.00 34.93 311 ALA A C 1
ATOM 764 O O . ALA A 1 93 ? -14.823 6.873 -5.362 1.00 32.62 311 ALA A O 1
ATOM 766 N N . TRP A 1 94 ? -14.620 7.190 -3.137 1.00 31.31 312 TRP A N 1
ATOM 767 C CA . TRP A 1 94 ? -16.033 7.324 -2.829 1.00 29.91 312 TRP A CA 1
ATOM 768 C C . TRP A 1 94 ? -16.406 8.732 -3.215 1.00 27.94 312 TRP A C 1
ATOM 769 O O . TRP A 1 94 ? -15.552 9.547 -3.539 1.00 30.20 312 TRP A O 1
ATOM 780 N N . ASP A 1 95 ? -17.692 9.021 -3.153 1.00 29.14 313 ASP A N 1
ATOM 781 C CA . ASP A 1 95 ? -18.128 10.381 -3.364 1.00 31.24 313 ASP A CA 1
ATOM 782 C C . ASP A 1 95 ? -17.709 10.937 -2.004 1.00 28.28 313 ASP A C 1
ATOM 783 O O . ASP A 1 95 ? -18.132 10.415 -0.972 1.00 25.82 313 ASP A O 1
ATOM 788 N N . VAL A 1 96 ? -16.873 11.970 -1.998 1.00 31.54 314 VAL A N 1
ATOM 789 C CA . VAL A 1 96 ? -16.371 12.546 -0.748 1.00 29.88 314 VAL A CA 1
ATOM 790 C C . VAL A 1 96 ? -17.439 12.878 0.314 1.00 29.21 314 VAL A C 1
ATOM 791 O O . VAL A 1 96 ? -17.302 12.507 1.478 1.00 27.72 314 VAL A O 1
ATOM 795 N N . LYS A 1 97 ? -18.509 13.558 -0.069 1.00 30.56 315 LYS A N 1
ATOM 796 C CA . LYS A 1 97 ? -19.552 13.871 0.897 1.00 31.24 315 LYS A CA 1
ATOM 797 C C . LYS A 1 97 ? -20.182 12.581 1.445 1.00 33.38 315 LYS A C 1
ATOM 798 O O . LYS A 1 97 ? -20.417 12.440 2.651 1.00 32.24 315 LYS A O 1
ATOM 804 N N . MET A 1 98 ? -20.438 11.624 0.561 1.00 33.37 316 MET A N 1
ATOM 805 C CA . MET A 1 98 ? -21.046 10.375 0.986 1.00 32.13 316 MET A CA 1
ATOM 806 C C . MET A 1 98 ? -20.171 9.569 1.929 1.00 29.86 316 MET A C 1
ATOM 807 O O . MET A 1 98 ? -20.675 8.835 2.773 1.00 30.35 316 MET A O 1
ATOM 812 N N . LEU A 1 99 ? -18.857 9.692 1.797 1.00 26.54 317 LEU A N 1
ATOM 813 C CA . LEU A 1 99 ? -17.971 8.923 2.672 1.00 25.10 317 LEU A CA 1
ATOM 814 C C . LEU A 1 99 ? -17.993 9.451 4.103 1.00 18.57 317 LEU A C 1
ATOM 815 O O . LEU A 1 99 ? -17.959 8.674 5.056 1.00 18.07 317 LEU A O 1
ATOM 820 N N . LEU A 1 100 ? -18.070 10.770 4.239 1.00 19.16 318 LEU A N 1
ATOM 821 C CA . LEU A 1 100 ? -18.091 11.404 5.549 1.00 22.63 318 LEU A CA 1
ATOM 822 C C . LEU A 1 100 ? -19.360 11.019 6.309 1.00 21.76 318 LEU A C 1
ATOM 823 O O . LEU A 1 100 ? -19.323 10.765 7.511 1.00 22.16 318 LEU A O 1
ATOM 828 N N . GLU A 1 101 ? -20.472 10.940 5.584 1.00 23.64 319 GLU A N 1
ATOM 829 C CA . GLU A 1 101 ? -21.742 10.580 6.174 1.00 21.59 319 GLU A CA 1
ATOM 830 C C . GLU A 1 101 ? -21.703 9.143 6.626 1.00 23.73 319 GLU A C 1
ATOM 831 O O . GLU A 1 101 ? -22.161 8.817 7.723 1.00 23.58 319 GLU A O 1
ATOM 837 N N . GLN A 1 102 ? -21.139 8.281 5.784 1.00 22.23 320 GLN A N 1
ATOM 838 C CA . GLN A 1 102 ? -21.055 6.864 6.112 1.00 20.92 320 GLN A CA 1
ATOM 839 C C . GLN A 1 102 ? -20.155 6.661 7.329 1.00 21.93 320 GLN A C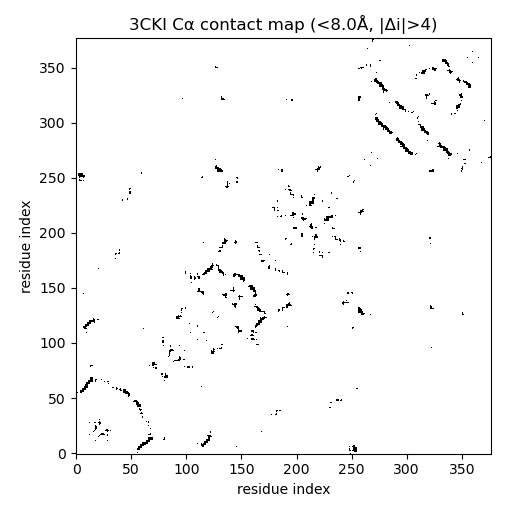 1
ATOM 840 O O . GLN A 1 102 ? -20.470 5.875 8.239 1.00 20.72 320 GLN A O 1
ATOM 846 N N . PHE A 1 103 ? -19.031 7.373 7.341 1.00 22.03 321 PHE A N 1
ATOM 847 C CA . PHE A 1 103 ? -18.103 7.293 8.467 1.00 23.00 321 PHE A CA 1
ATOM 848 C C . PHE A 1 103 ? -18.851 7.749 9.725 1.00 20.22 321 PHE A C 1
ATOM 849 O O . PHE A 1 103 ? -18.822 7.071 10.749 1.00 21.52 321 PHE A O 1
ATOM 857 N N . SER A 1 104 ? -19.537 8.885 9.644 1.00 19.75 322 SER A N 1
ATOM 858 C CA . SER A 1 104 ? -20.270 9.385 10.812 1.00 22.75 322 SER A CA 1
ATOM 859 C C . SER A 1 104 ? -21.296 8.363 11.289 1.00 22.82 322 SER A C 1
ATOM 860 O O . SER A 1 104 ? -21.489 8.148 12.490 1.00 22.75 322 SER A O 1
ATOM 863 N N . PHE A 1 105 ? -21.953 7.723 10.339 1.00 24.79 323 PHE A N 1
ATOM 864 C CA . PHE A 1 105 ? -22.942 6.720 10.680 1.00 26.00 323 PHE A CA 1
ATOM 865 C C . PHE A 1 105 ? -22.299 5.513 11.369 1.00 24.58 323 PHE A C 1
ATOM 866 O O . PHE A 1 105 ? -22.768 5.092 12.428 1.00 27.81 323 PHE A O 1
ATOM 874 N N . ASP A 1 106 ? -21.213 4.973 10.806 1.00 22.72 324 ASP A N 1
ATOM 875 C CA . ASP A 1 106 ? -20.559 3.796 11.405 1.00 22.01 324 ASP A CA 1
ATOM 876 C C . ASP A 1 106 ? -19.772 4.023 12.698 1.00 25.03 324 ASP A C 1
ATOM 877 O O . ASP A 1 106 ? -19.603 3.110 13.500 1.00 21.20 324 ASP A O 1
ATOM 882 N N . ILE A 1 107 ? -19.272 5.234 12.890 1.00 27.06 325 ILE A N 1
ATOM 883 C CA . ILE A 1 107 ? -18.467 5.534 14.058 1.00 27.76 325 ILE A CA 1
ATOM 884 C C . ILE A 1 107 ? -19.311 6.130 15.193 1.00 28.75 325 ILE A C 1
ATOM 885 O O . ILE A 1 107 ? -18.798 6.359 16.286 1.00 27.81 325 ILE A O 1
ATOM 890 N N . ALA A 1 108 ? -20.606 6.340 14.934 1.00 28.31 326 ALA A N 1
ATOM 891 C CA . ALA A 1 108 ? -21.531 6.953 15.909 1.00 32.28 326 ALA A CA 1
ATOM 892 C C . ALA A 1 108 ? -21.273 6.655 17.382 1.00 31.90 326 ALA A C 1
ATOM 893 O O . ALA A 1 108 ? -21.116 7.566 18.191 1.00 29.08 326 ALA A O 1
ATOM 895 N N . GLU A 1 109 ? -21.235 5.372 17.708 1.00 33.87 327 GLU A N 1
ATOM 896 C CA . GLU A 1 109 ? -21.031 4.907 19.065 1.00 39.53 327 GLU A CA 1
ATOM 897 C C . GLU A 1 109 ? -19.780 5.465 19.700 1.00 43.00 327 GLU A C 1
ATOM 898 O O . GLU A 1 109 ? -19.801 5.890 20.859 1.00 46.03 327 GLU A O 1
ATOM 904 N N . GLU A 1 110 ? -18.685 5.447 18.943 1.00 40.91 328 GLU A N 1
ATOM 905 C CA . GLU A 1 110 ? -17.411 5.930 19.442 1.00 37.98 328 GLU A CA 1
ATOM 906 C C . GLU A 1 110 ? -17.307 7.451 19.382 1.00 35.13 328 GLU A C 1
ATOM 907 O O . GLU A 1 110 ? -16.740 8.068 20.274 1.00 34.09 328 GLU A O 1
ATOM 913 N N . ALA A 1 111 ? -17.863 8.058 18.344 1.00 29.04 329 ALA A N 1
ATOM 914 C CA . ALA A 1 111 ? -17.792 9.510 18.218 1.00 30.04 329 ALA A CA 1
ATOM 915 C C . ALA A 1 111 ? -18.564 10.203 19.348 1.00 30.32 329 ALA A C 1
ATOM 916 O O . ALA A 1 111 ? -18.233 11.334 19.738 1.00 28.87 329 ALA A O 1
ATOM 918 N N . SER A 1 112 ? -19.587 9.517 19.864 1.00 30.43 330 SER A N 1
ATOM 919 C CA . SER A 1 112 ? -20.426 10.049 20.949 1.00 33.34 330 SER A CA 1
ATOM 920 C C . SER A 1 112 ? -19.635 10.307 22.229 1.00 34.13 330 SER A C 1
ATOM 921 O O . SER A 1 112 ? -20.068 11.071 23.084 1.00 36.79 330 SER A O 1
ATOM 924 N N . LYS A 1 113 ? -18.468 9.680 22.347 1.00 35.15 331 LYS A N 1
ATOM 925 C CA . LYS A 1 113 ? -17.638 9.832 23.540 1.00 36.76 331 LYS A CA 1
ATOM 926 C C . LYS A 1 113 ? -16.420 10.737 23.368 1.00 33.10 331 LYS A C 1
ATOM 927 O O . LYS A 1 113 ? -15.569 10.803 24.247 1.00 36.89 331 LYS A O 1
ATOM 933 N N . VAL A 1 114 ? -16.325 11.448 22.256 1.00 29.29 332 VAL A N 1
ATOM 934 C CA . VAL A 1 114 ? -15.167 12.318 22.073 1.00 26.36 332 VAL A CA 1
ATOM 935 C C . VAL A 1 114 ? -15.538 13.660 21.502 1.00 25.08 332 VAL A C 1
ATOM 936 O O . VAL A 1 114 ? -16.586 13.825 20.890 1.00 24.42 332 VAL A O 1
ATOM 940 N N . CYS A 1 115 ? -14.650 14.623 21.697 1.00 25.89 333 CYS A N 1
ATOM 941 C CA . CYS A 1 115 ? -14.887 15.949 21.187 1.00 26.15 333 CYS A CA 1
ATOM 942 C C . CYS A 1 115 ? -15.031 15.886 19.660 1.00 22.87 333 CYS A C 1
ATOM 943 O O . CYS A 1 115 ? -16.010 16.383 19.111 1.00 24.07 333 CYS A O 1
ATOM 946 N N . LEU A 1 116 ? -14.075 15.242 18.989 1.00 24.86 334 LEU A N 1
ATOM 947 C CA . LEU A 1 116 ? -14.077 15.100 17.518 1.00 20.11 334 LEU A CA 1
ATOM 948 C C . LEU A 1 116 ? -13.562 13.753 17.021 1.00 19.00 334 LEU A C 1
ATOM 949 O O . LEU A 1 116 ? -12.745 13.096 17.680 1.00 20.34 334 LEU A O 1
ATOM 954 N N . ALA A 1 117 ? -14.035 13.341 15.852 1.00 16.07 335 ALA A N 1
ATOM 955 C CA . ALA A 1 117 ? -13.558 12.099 15.238 1.00 20.09 335 ALA A CA 1
ATOM 956 C C . ALA A 1 117 ? -13.075 12.467 13.844 1.00 19.79 335 ALA A C 1
ATOM 957 O O . ALA A 1 117 ? -13.710 13.249 13.140 1.00 20.85 335 ALA A O 1
ATOM 959 N N . HIS A 1 118 ? -11.935 11.935 13.439 1.00 20.42 336 HIS A N 1
ATOM 960 C CA . HIS A 1 118 ? -11.435 12.288 12.125 1.00 17.89 336 HIS A CA 1
ATOM 961 C C . HIS A 1 118 ? -10.950 11.062 11.376 1.00 19.74 336 HIS A C 1
ATOM 962 O O . HIS A 1 118 ? -10.212 10.242 11.928 1.00 19.32 336 HIS A O 1
ATOM 969 N N . LEU A 1 119 ? -11.387 10.938 10.121 1.00 18.31 337 LEU A N 1
ATOM 970 C CA . LEU A 1 119 ? -11.009 9.805 9.288 1.00 18.95 337 LEU A CA 1
ATOM 971 C C . LEU A 1 119 ? -9.868 10.159 8.351 1.00 15.97 337 LEU A C 1
ATOM 972 O O . LEU A 1 119 ? -9.912 11.173 7.668 1.00 20.74 337 LEU A O 1
ATOM 977 N N . PHE A 1 120 ? -8.839 9.334 8.328 1.00 15.01 338 PHE A N 1
ATOM 978 C CA . PHE A 1 120 ? -7.727 9.584 7.419 1.00 18.74 338 PHE A CA 1
ATOM 979 C C . PHE A 1 120 ? -7.784 8.480 6.394 1.00 17.88 338 PHE A C 1
ATOM 980 O O . PHE A 1 120 ? -7.772 7.303 6.738 1.00 19.81 338 PHE A O 1
ATOM 988 N N . THR A 1 121 ? -7.823 8.855 5.129 1.00 18.85 339 THR A N 1
ATOM 989 C CA . THR A 1 121 ? -7.919 7.860 4.083 1.00 18.24 339 THR A CA 1
ATOM 990 C C . THR A 1 121 ? -6.906 8.173 2.995 1.00 19.85 339 THR A C 1
ATOM 991 O O . THR A 1 121 ? -6.166 9.142 3.091 1.00 21.95 339 THR A O 1
ATOM 995 N N . TYR A 1 122 ? -6.871 7.336 1.968 1.00 21.19 340 TYR A N 1
ATOM 996 C CA . TYR A 1 122 ? -5.956 7.530 0.859 1.00 19.64 340 TYR A CA 1
ATOM 997 C C . TYR A 1 122 ? -6.721 7.177 -0.431 1.00 22.30 340 TYR A C 1
ATOM 998 O O . TYR A 1 122 ? -6.695 6.039 -0.890 1.00 19.31 340 TYR A O 1
ATOM 1007 N N . GLN A 1 123 ? -7.435 8.149 -0.986 1.00 21.20 341 GLN A N 1
ATOM 1008 C CA . GLN A 1 123 ? -8.161 7.916 -2.216 1.00 26.23 341 GLN A CA 1
ATOM 1009 C C . GLN A 1 123 ? -8.258 9.201 -2.995 1.00 27.24 341 GLN A C 1
ATOM 1010 O O . GLN A 1 123 ? -8.297 10.296 -2.435 1.00 28.37 341 GLN A O 1
ATOM 1016 N N . ASP A 1 124 ? -8.269 9.056 -4.306 1.00 27.93 342 ASP A N 1
ATOM 1017 C CA . ASP A 1 124 ? -8.296 10.192 -5.188 1.00 29.88 342 ASP A CA 1
ATOM 1018 C C . ASP A 1 124 ? -9.677 10.772 -5.449 1.00 32.45 342 ASP A C 1
ATOM 1019 O O . ASP A 1 124 ? -10.280 10.484 -6.481 1.00 31.19 342 ASP A O 1
ATOM 1024 N N . PHE A 1 125 ? -10.165 11.605 -4.525 1.00 32.92 343 PHE A N 1
ATOM 1025 C CA . PHE A 1 125 ? -11.480 12.226 -4.678 1.00 31.47 343 PHE A CA 1
ATOM 1026 C C . PHE A 1 125 ? -11.437 13.123 -5.908 1.00 33.13 343 PHE A C 1
ATOM 1027 O O . PHE A 1 125 ? -10.402 13.728 -6.220 1.00 32.23 343 PHE A O 1
ATOM 1035 N N . ASP A 1 126 ? -12.560 13.201 -6.606 1.00 33.45 344 ASP A N 1
ATOM 1036 C CA . ASP A 1 126 ? -12.653 14.014 -7.810 1.00 36.44 344 ASP A CA 1
ATOM 1037 C C . ASP A 1 126 ? -12.326 15.483 -7.641 1.00 37.51 344 ASP A C 1
ATOM 1038 O O . ASP A 1 126 ? -12.488 16.077 -6.569 1.00 40.14 344 ASP A O 1
ATOM 1043 N N . MET A 1 127 ? -11.867 16.056 -8.744 1.00 39.20 345 MET A N 1
ATOM 1044 C CA . MET A 1 127 ? -11.518 17.459 -8.838 1.00 37.96 345 MET A CA 1
ATOM 1045 C C . MET A 1 127 ? -10.588 17.982 -7.759 1.00 35.58 345 MET A C 1
ATOM 1046 O O . MET A 1 127 ? -10.680 19.137 -7.345 1.00 32.89 345 MET A O 1
ATOM 1051 N N . GLY A 1 128 ? -9.686 17.112 -7.321 1.00 33.20 346 GLY A N 1
ATOM 1052 C CA . GLY A 1 128 ? -8.675 17.476 -6.344 1.00 27.86 346 GLY A CA 1
ATOM 1053 C C . GLY A 1 128 ? -9.108 17.825 -4.936 1.00 25.40 346 GLY A C 1
ATOM 1054 O O . GLY A 1 128 ? -8.427 18.591 -4.264 1.00 23.22 346 GLY A O 1
ATOM 1055 N N . THR A 1 129 ? -10.232 17.273 -4.501 1.00 25.27 347 THR A N 1
ATOM 1056 C CA . THR A 1 129 ? -10.766 17.499 -3.154 1.00 22.58 347 THR A CA 1
ATOM 1057 C C . THR A 1 129 ? -9.890 16.730 -2.168 1.00 20.09 347 THR A C 1
ATOM 1058 O O . THR A 1 129 ? -9.713 15.535 -2.310 1.00 19.71 347 THR A O 1
ATOM 1062 N N . LEU A 1 130 ? -9.350 17.405 -1.168 1.00 21.16 348 LEU A N 1
ATOM 1063 C CA . LEU A 1 130 ? -8.483 16.738 -0.191 1.00 24.00 348 LEU A CA 1
ATOM 1064 C C . LEU A 1 130 ? -9.187 16.345 1.093 1.00 25.09 348 LEU A C 1
ATOM 1065 O O . LEU A 1 130 ? -8.764 15.387 1.764 1.00 21.69 348 LEU A O 1
ATOM 1070 N N . GLY A 1 131 ? -10.228 17.104 1.443 1.00 22.73 349 GLY A N 1
ATOM 1071 C CA . GLY A 1 131 ? -10.982 16.826 2.647 1.00 20.63 349 GLY A CA 1
ATOM 1072 C C . GLY A 1 131 ? -12.223 17.683 2.821 1.00 22.56 349 GLY A C 1
ATOM 1073 O O . GLY A 1 131 ? -12.537 18.559 1.999 1.00 22.60 349 GLY A O 1
ATOM 1074 N N . LEU A 1 132 ? -12.960 17.396 3.885 1.00 19.69 350 LEU A N 1
ATOM 1075 C CA . LEU A 1 132 ? -14.150 18.160 4.224 1.00 26.42 350 LEU A CA 1
ATOM 1076 C C . LEU A 1 132 ? -14.541 17.874 5.671 1.00 24.38 350 LEU A C 1
ATOM 1077 O O . LEU A 1 132 ? -14.101 16.882 6.260 1.00 25.33 350 LEU A O 1
ATOM 1082 N N . ALA A 1 133 ? -15.369 18.746 6.231 1.00 20.60 351 ALA A N 1
ATOM 1083 C CA . ALA A 1 133 ? -15.815 18.613 7.616 1.00 22.46 351 ALA A CA 1
ATOM 1084 C C . ALA A 1 133 ? -17.107 19.371 7.882 1.00 22.21 351 ALA A C 1
ATOM 1085 O O . ALA A 1 133 ? -17.474 20.279 7.133 1.00 23.91 351 ALA A O 1
ATOM 1087 N N . TYR A 1 134 ? -17.799 18.975 8.945 1.00 19.49 352 TYR A N 1
ATOM 1088 C CA . TYR A 1 134 ? -19.034 19.653 9.361 1.00 21.88 352 TYR A CA 1
ATOM 1089 C C . TYR A 1 134 ? -18.583 20.864 10.198 1.00 23.54 352 TYR A C 1
ATOM 1090 O O . TYR A 1 134 ? -17.712 20.740 11.073 1.00 24.29 352 TYR A O 1
ATOM 1099 N N . VAL A 1 135 ? -19.167 22.026 9.938 1.00 22.08 353 VAL A N 1
ATOM 1100 C CA . VAL A 1 135 ? -18.775 23.224 10.665 1.00 23.80 353 VAL A CA 1
ATOM 1101 C C . VAL A 1 135 ? -19.321 23.262 12.082 1.00 24.35 353 VAL A C 1
ATOM 1102 O O . VAL A 1 135 ? -20.460 22.874 12.334 1.00 27.01 353 VAL A O 1
ATOM 1106 N N . GLY A 1 136 ? -18.489 23.716 13.011 1.00 25.22 354 GLY A N 1
ATOM 1107 C CA . GLY A 1 136 ? -18.904 23.818 14.397 1.00 25.01 354 GLY A CA 1
ATOM 1108 C C . GLY A 1 136 ? -19.662 25.115 14.615 1.00 25.42 354 GLY A C 1
ATOM 1109 O O . GLY A 1 136 ? -19.792 25.921 13.699 1.00 21.90 354 GLY A O 1
ATOM 1110 N N . SER A 1 137 ? -20.166 25.320 15.826 1.00 28.76 355 SER A N 1
ATOM 1111 C CA . SER A 1 137 ? -20.911 26.532 16.137 1.00 30.76 355 SER A CA 1
ATOM 1112 C C . SER A 1 137 ? -21.138 26.691 17.636 1.00 32.62 355 SER A C 1
ATOM 1113 O O . SER A 1 137 ? -21.247 25.702 18.365 1.00 32.09 355 SER A O 1
ATOM 1116 N N . PRO A 1 138 ? -21.212 27.944 18.117 1.00 37.22 356 PRO A N 1
ATOM 1117 C CA . PRO A 1 138 ? -21.437 28.214 19.546 1.00 40.49 356 PRO A CA 1
ATOM 1118 C C . PRO A 1 138 ? -22.896 27.998 19.951 1.00 40.90 356 PRO A C 1
ATOM 1119 O O . PRO A 1 138 ? -23.206 27.826 21.124 1.00 41.18 356 PRO A O 1
ATOM 1123 N N . ARG A 1 139 ? -23.784 28.005 18.968 1.00 44.13 357 ARG A N 1
ATOM 1124 C CA . ARG A 1 139 ? -25.207 27.821 19.225 1.00 49.05 357 ARG A CA 1
ATOM 1125 C C . ARG A 1 139 ? -25.393 26.594 20.103 1.00 50.82 357 ARG A C 1
ATOM 1126 O O . ARG A 1 139 ? -25.008 25.488 19.725 1.00 50.07 357 ARG A O 1
ATOM 1134 N N . ALA A 1 140 ? -25.985 26.808 21.274 1.00 52.38 358 ALA A N 1
ATOM 1135 C CA . ALA A 1 140 ? -26.216 25.753 22.259 1.00 56.74 358 ALA A CA 1
ATOM 1136 C C . ALA A 1 140 ? -26.709 24.417 21.695 1.00 58.01 358 ALA A C 1
ATOM 1137 O O . ALA A 1 140 ? -26.464 23.357 22.283 1.00 58.60 358 ALA A O 1
ATOM 1139 N N . ASN A 1 141 ? -27.393 24.469 20.557 1.00 57.71 359 ASN A N 1
ATOM 1140 C CA . ASN A 1 141 ? -27.945 23.275 19.934 1.00 57.74 359 ASN A CA 1
ATOM 1141 C C . ASN A 1 141 ? -27.226 22.880 18.640 1.00 58.77 359 ASN A C 1
ATOM 1142 O O . ASN A 1 141 ? -27.808 22.228 17.768 1.00 59.75 359 ASN A O 1
ATOM 1147 N N . SER A 1 142 ? -25.966 23.271 18.509 1.00 57.32 360 SER A N 1
ATOM 1148 C CA . SER A 1 142 ? -25.213 22.945 17.306 1.00 56.24 360 SER A CA 1
ATOM 1149 C C . SER A 1 142 ? -25.008 21.448 17.162 1.00 57.03 360 SER A C 1
ATOM 1150 O O . SER A 1 142 ? -24.630 20.768 18.123 1.00 57.20 360 SER A O 1
ATOM 1153 N N . HIS A 1 143 ? -25.255 20.937 15.960 1.00 54.52 361 HIS A N 1
ATOM 1154 C CA . HIS A 1 143 ? -25.068 19.516 15.697 1.00 53.43 361 HIS A CA 1
ATOM 1155 C C . HIS A 1 143 ? -23.649 19.206 15.21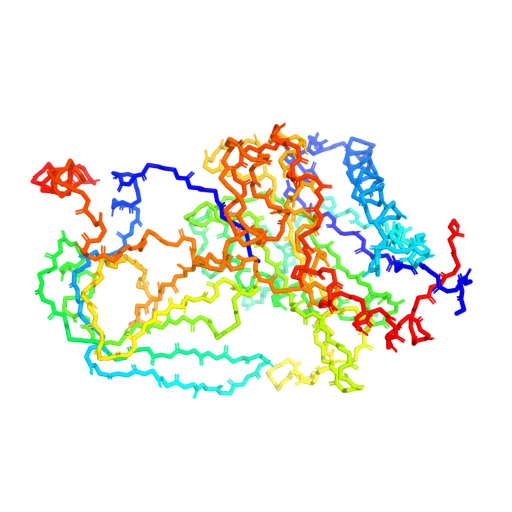0 1.00 50.43 361 HIS A C 1
ATOM 1156 O O . HIS A 1 143 ? -22.994 18.297 15.722 1.00 52.25 361 HIS A O 1
ATOM 1163 N N . GLY A 1 144 ? -23.165 19.974 14.242 1.00 43.60 362 GLY A N 1
ATOM 1164 C CA . GLY A 1 144 ? -21.842 19.711 13.708 1.00 34.94 362 GLY A CA 1
ATOM 1165 C C . GLY A 1 144 ? -20.682 20.294 14.478 1.00 32.51 362 GLY A C 1
ATOM 1166 O O . GLY A 1 144 ? -20.857 21.156 15.349 1.00 30.78 362 GLY A O 1
ATOM 1167 N N . GLY A 1 145 ? -19.483 19.797 14.179 1.00 27.70 363 GLY A N 1
ATOM 1168 C CA . GLY A 1 145 ? -18.298 20.318 14.836 1.00 23.39 363 GLY A CA 1
ATOM 1169 C C . GLY A 1 145 ? -18.013 19.769 16.216 1.00 21.81 363 GLY A C 1
ATOM 1170 O O . GLY A 1 145 ? -18.496 18.687 16.590 1.00 17.98 363 GLY A O 1
ATOM 1171 N N . VAL A 1 146 ? -17.238 20.530 16.987 1.00 19.91 364 VAL A N 1
ATOM 1172 C CA . VAL A 1 146 ? -16.848 20.090 18.319 1.00 24.64 364 VAL A CA 1
ATOM 1173 C C . VAL A 1 146 ? -17.989 19.808 19.268 1.00 27.74 364 VAL A C 1
ATOM 1174 O O . VAL A 1 146 ? -18.969 20.553 19.335 1.00 25.05 364 VAL A O 1
ATOM 1178 N N . CYS A 1 147 ? -17.814 18.719 20.008 1.00 30.91 365 CYS A N 1
ATOM 1179 C CA . CYS A 1 147 ? -18.754 18.245 21.000 1.00 39.18 365 CYS A CA 1
ATOM 1180 C C . CYS A 1 147 ? -19.918 17.464 20.385 1.00 39.60 365 CYS A C 1
ATOM 1181 O O . CYS A 1 147 ? -20.710 17.987 19.604 1.00 37.38 365 CYS A O 1
ATOM 1184 N N . PRO A 1 148 ? -20.022 16.176 20.736 1.00 44.18 366 PRO A N 1
ATOM 1185 C CA . PRO A 1 148 ? -21.101 15.345 20.203 1.00 46.16 366 PRO A CA 1
ATOM 1186 C C . PRO A 1 148 ? -22.463 15.815 20.701 1.00 45.68 366 PRO A C 1
ATOM 1187 O O . PRO A 1 148 ? -22.661 16.017 21.897 1.00 47.29 366 PRO A O 1
ATOM 1191 N N . LYS A 1 149 ? -23.379 16.015 19.761 1.00 44.96 367 LYS A N 1
ATOM 1192 C CA . LYS A 1 149 ? -24.747 16.427 20.052 1.00 44.08 367 LYS A CA 1
ATOM 1193 C C . LYS A 1 149 ? -25.571 15.603 19.080 1.00 41.56 367 LYS A C 1
ATOM 1194 O O . LYS A 1 149 ? -25.758 15.993 17.936 1.00 44.09 367 LYS A O 1
ATOM 1200 N N . ALA A 1 150 ? -26.043 14.454 19.543 1.00 39.04 368 ALA A N 1
ATOM 1201 C CA . ALA A 1 150 ? -26.816 13.540 18.719 1.00 38.38 368 ALA A CA 1
ATOM 1202 C C . ALA A 1 150 ? -27.762 14.169 17.719 1.00 38.64 368 ALA A C 1
ATOM 1203 O O . ALA A 1 150 ? -28.519 15.093 18.024 1.00 40.61 368 ALA A O 1
ATOM 1205 N N . TYR A 1 151 ? -27.684 13.659 16.501 1.00 38.32 369 TYR A N 1
ATOM 1206 C CA . TYR A 1 151 ? -28.542 14.084 15.417 1.00 34.87 369 TYR A CA 1
ATOM 1207 C C . TYR A 1 151 ? -29.204 12.779 15.030 1.00 31.19 369 TYR A C 1
ATOM 1208 O O . TYR A 1 151 ? -28.536 11.746 14.900 1.00 28.51 369 TYR A O 1
ATOM 1217 N N . TYR A 1 152 ? -30.521 12.811 14.885 1.00 31.79 370 TYR A N 1
ATOM 1218 C CA . TYR A 1 152 ? -31.253 11.604 14.554 1.00 32.31 370 TYR A CA 1
ATOM 1219 C C . TYR A 1 152 ? -31.334 11.440 13.053 1.00 32.64 370 TYR A C 1
ATOM 1220 O O . TYR A 1 152 ? -31.911 12.267 12.361 1.00 31.14 370 TYR A O 1
ATOM 1229 N N . SER A 1 153 ? -30.747 10.370 12.544 1.00 35.76 371 SER A N 1
ATOM 1230 C CA . SER A 1 153 ? -30.785 10.141 11.113 1.00 39.02 371 SER A CA 1
ATOM 1231 C C . SER A 1 153 ? -32.039 9.365 10.795 1.00 37.43 371 SER A C 1
ATOM 1232 O O . SER A 1 153 ? -32.179 8.212 11.176 1.00 39.32 371 SER A O 1
ATOM 1235 N N . PRO A 1 154 ? -32.979 9.994 10.094 1.00 40.12 372 PRO A N 1
ATOM 1236 C CA . PRO A 1 154 ? -34.211 9.283 9.758 1.00 42.79 372 PRO A CA 1
ATOM 1237 C C . PRO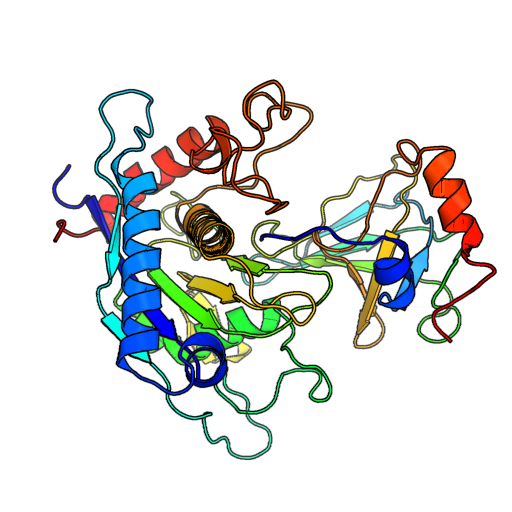 A 1 154 ? -33.954 7.935 9.078 1.00 44.89 372 PRO A C 1
ATOM 1238 O O . PRO A 1 154 ? -34.462 6.915 9.528 1.00 45.62 372 PRO A O 1
ATOM 1242 N N . VAL A 1 155 ? -33.158 7.926 8.007 1.00 45.19 373 VAL A N 1
ATOM 1243 C CA . VAL A 1 155 ? -32.879 6.676 7.287 1.00 43.32 373 VAL A CA 1
ATOM 1244 C C . VAL A 1 155 ? -31.987 5.722 8.066 1.00 41.64 373 VAL A C 1
ATOM 1245 O O . VAL A 1 155 ? -32.053 4.511 7.870 1.00 42.52 373 VAL A O 1
ATOM 1249 N N . GLY A 1 156 ? -31.154 6.273 8.944 1.00 42.23 374 GLY A N 1
ATOM 1250 C CA . GLY A 1 156 ? -30.283 5.446 9.756 1.00 36.56 374 GLY A CA 1
ATOM 1251 C C . GLY A 1 156 ? -31.026 4.836 10.934 1.00 36.07 374 GLY A C 1
ATOM 1252 O O . GLY A 1 156 ? -30.616 3.808 11.473 1.00 33.34 374 GLY A O 1
ATOM 1253 N N . LYS A 1 157 ? -32.127 5.467 11.339 1.00 36.36 375 LYS A N 1
ATOM 1254 C CA . LYS A 1 157 ? -32.918 4.978 12.468 1.00 36.80 375 LYS A CA 1
ATOM 1255 C C . LYS A 1 157 ? -32.100 4.927 13.752 1.00 35.46 375 LYS A C 1
ATOM 1256 O O . LYS A 1 157 ? -32.260 4.020 14.584 1.00 35.11 375 LYS A O 1
ATOM 1262 N N . LYS A 1 158 ? -31.211 5.902 13.906 1.00 32.35 376 LYS A N 1
ATOM 1263 C CA . LYS A 1 158 ? -30.378 5.977 15.095 1.00 30.41 376 LYS A CA 1
ATOM 1264 C C . LYS A 1 158 ? -29.684 7.324 15.221 1.00 29.36 376 LYS A C 1
ATOM 1265 O O . LYS A 1 158 ? -29.681 8.157 14.312 1.00 26.46 376 LYS A O 1
ATOM 1271 N N . ASN A 1 159 ? -29.100 7.536 16.379 1.00 29.28 377 ASN A N 1
ATOM 1272 C CA . ASN A 1 159 ? -28.390 8.763 16.620 1.00 29.79 377 ASN A CA 1
ATOM 1273 C C . ASN A 1 159 ? -27.023 8.685 15.964 1.00 29.49 377 ASN A C 1
ATOM 1274 O O . ASN A 1 159 ? -26.320 7.683 16.106 1.00 30.37 377 ASN A O 1
ATOM 1279 N N . ILE A 1 160 ? -26.649 9.727 15.239 1.00 28.98 378 ILE A N 1
ATOM 1280 C CA . ILE A 1 160 ? -25.305 9.784 14.684 1.00 31.39 378 ILE A CA 1
ATOM 1281 C C . ILE A 1 160 ? -24.801 11.157 15.124 1.00 33.48 378 ILE A C 1
ATOM 1282 O O . ILE A 1 160 ? -25.604 12.043 15.437 1.00 36.91 378 ILE A O 1
ATOM 1287 N N . TYR A 1 161 ? -23.486 11.334 15.171 1.00 31.64 379 TYR A N 1
ATOM 1288 C CA . TYR A 1 161 ? -22.891 12.601 15.591 1.00 25.87 379 TYR A CA 1
ATOM 1289 C C . TYR A 1 161 ? -22.099 13.210 14.456 1.00 25.86 379 TYR A C 1
ATOM 1290 O O . TYR A 1 161 ? -21.363 12.510 13.760 1.00 29.71 379 TYR A O 1
ATOM 1299 N N . LEU A 1 162 ? -22.249 14.516 14.270 1.00 23.16 380 LEU A N 1
ATOM 1300 C CA . LEU A 1 162 ? -21.542 15.213 13.211 1.00 23.52 380 LEU A CA 1
ATOM 1301 C C . LEU A 1 162 ? -20.274 15.932 13.681 1.00 21.66 380 LEU A C 1
ATOM 1302 O O . LEU A 1 162 ? -19.891 16.960 13.124 1.00 20.46 380 LEU A O 1
ATOM 1307 N N .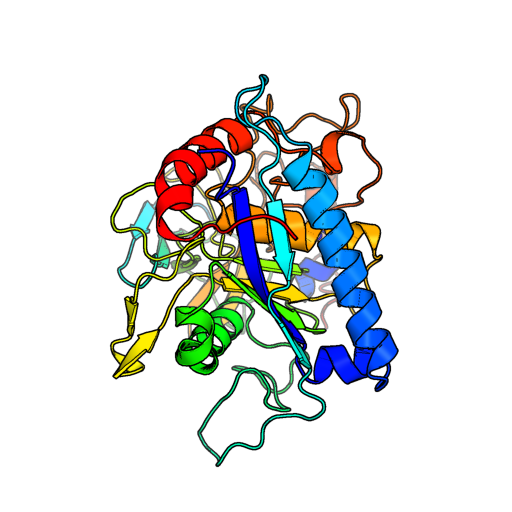 ASN A 1 163 ? -19.638 15.389 14.716 1.00 19.26 381 ASN A N 1
ATOM 1308 C CA . ASN A 1 163 ? -18.403 15.954 15.218 1.00 21.19 381 ASN A CA 1
ATOM 1309 C C . ASN A 1 163 ? -17.257 15.324 14.421 1.00 24.94 381 ASN A C 1
ATOM 1310 O O . ASN A 1 163 ? -16.252 14.884 14.984 1.00 25.86 381 ASN A O 1
ATOM 1315 N N . SER A 1 164 ? -17.395 15.311 13.099 1.00 21.58 382 SER A N 1
ATOM 1316 C CA . SER A 1 164 ? -16.387 14.671 12.278 1.00 25.74 382 SER A CA 1
ATOM 1317 C C . SER A 1 164 ? -15.902 15.383 11.014 1.00 25.33 382 SER A C 1
ATOM 1318 O O . SER A 1 164 ? -16.374 16.463 10.656 1.00 24.96 382 SER A O 1
ATOM 1321 N N . GLY A 1 165 ? -14.926 14.749 10.369 1.00 23.51 383 GLY A N 1
ATOM 1322 C CA . GLY A 1 165 ? -14.313 15.260 9.150 1.00 21.60 383 GLY A CA 1
ATOM 1323 C C . GLY A 1 165 ? -13.328 14.208 8.643 1.00 18.91 383 GLY A C 1
ATOM 1324 O O . GLY A 1 165 ? -13.086 13.217 9.324 1.00 22.89 383 GLY A O 1
ATOM 1325 N N . LEU A 1 166 ? -12.758 14.400 7.459 1.00 19.02 384 LEU A N 1
ATOM 1326 C CA . LEU A 1 166 ? -11.816 13.424 6.921 1.00 17.86 384 LEU A CA 1
ATOM 1327 C C . LEU A 1 166 ? -10.759 14.108 6.074 1.00 18.02 384 LEU A C 1
ATOM 1328 O O . LEU A 1 166 ? -10.998 15.172 5.511 1.00 13.99 384 LEU A O 1
ATOM 1333 N N . THR A 1 167 ? -9.592 13.476 6.018 1.00 18.34 385 THR A N 1
ATOM 1334 C CA . THR A 1 167 ? -8.444 13.936 5.237 1.00 20.44 385 THR A CA 1
ATOM 1335 C C . THR A 1 167 ? -7.994 12.765 4.344 1.00 19.63 385 THR A C 1
ATOM 1336 O O . THR A 1 167 ? -7.989 11.608 4.770 1.00 18.54 385 THR A O 1
ATOM 1340 N N . SER A 1 168 ? -7.646 13.060 3.100 1.00 20.80 386 SER A N 1
ATOM 1341 C CA . SER A 1 168 ? -7.124 12.038 2.201 1.00 19.33 386 SER A CA 1
ATOM 1342 C C . SER A 1 168 ? -5.743 12.540 1.845 1.00 22.01 386 SER A C 1
ATOM 1343 O O . SER A 1 168 ? -5.562 13.739 1.616 1.00 19.91 386 SER A O 1
ATOM 1346 N N . THR A 1 169 ? -4.752 11.659 1.807 1.00 23.41 387 THR A N 1
ATOM 1347 C CA . THR A 1 169 ? -3.424 12.138 1.446 1.00 26.31 387 THR A CA 1
ATOM 1348 C C . THR A 1 169 ? -3.075 11.802 0.007 1.00 25.89 387 THR A C 1
ATOM 1349 O O . THR A 1 169 ? -1.929 11.944 -0.429 1.00 27.63 387 THR A O 1
ATOM 1353 N N . LYS A 1 170 ? -4.082 11.363 -0.735 1.00 26.22 388 LYS A N 1
ATOM 1354 C CA . LYS A 1 170 ? -3.896 11.060 -2.145 1.00 28.32 388 LYS A CA 1
ATOM 1355 C C . LYS A 1 170 ? -4.579 12.115 -3.017 1.00 27.97 388 LYS A C 1
ATOM 1356 O O . LYS A 1 170 ? -5.665 12.585 -2.704 1.00 25.69 388 LYS A O 1
ATOM 1362 N N . ASN A 1 171 ? -3.933 12.485 -4.109 1.00 28.37 389 ASN A N 1
ATOM 1363 C CA . ASN A 1 171 ? -4.504 13.467 -5.013 1.00 30.73 389 ASN A CA 1
ATOM 1364 C C . ASN A 1 171 ? -3.861 13.373 -6.401 1.00 32.61 389 ASN A C 1
ATOM 1365 O O . ASN A 1 171 ? -2.637 13.452 -6.541 1.00 31.47 389 ASN A O 1
ATOM 1370 N N . TYR A 1 172 ? -4.698 13.203 -7.420 1.00 32.43 390 TYR A N 1
ATOM 1371 C CA . TYR A 1 172 ? -4.226 13.068 -8.789 1.00 35.61 390 TYR A CA 1
ATOM 1372 C C . TYR A 1 172 ? -3.158 11.981 -8.887 1.00 36.51 390 TYR A C 1
ATOM 1373 O O . TYR A 1 172 ? -2.057 12.225 -9.385 1.00 35.52 390 TYR A O 1
ATOM 1382 N N . GLY A 1 173 ? -3.480 10.792 -8.383 1.00 34.71 391 GLY A N 1
ATOM 1383 C CA . GLY A 1 173 ? -2.556 9.670 -8.449 1.00 32.45 391 GLY A CA 1
ATOM 1384 C C . GLY A 1 173 ? -1.225 9.805 -7.732 1.00 31.22 391 GLY A C 1
ATOM 1385 O O . GLY A 1 173 ? -0.325 8.976 -7.902 1.00 30.04 391 GLY A O 1
ATOM 1386 N N . LYS A 1 174 ? -1.103 10.839 -6.914 1.00 31.10 392 LYS A N 1
ATOM 1387 C CA . LYS A 1 174 ? 0.128 11.087 -6.176 1.00 31.10 392 LYS A CA 1
ATOM 1388 C C . LYS A 1 174 ? -0.130 11.302 -4.686 1.00 30.31 392 LYS A C 1
ATOM 1389 O O . LYS A 1 174 ? -1.228 11.683 -4.278 1.00 27.23 392 LYS A O 1
ATOM 1395 N N . THR A 1 175 ? 0.902 11.049 -3.890 1.00 26.45 393 THR A N 1
ATOM 1396 C CA . THR A 1 175 ? 0.862 11.228 -2.451 1.00 25.76 393 THR A CA 1
ATOM 1397 C C . THR A 1 175 ? 1.186 12.692 -2.193 1.00 27.33 393 THR A C 1
ATOM 1398 O O . THR A 1 175 ? 2.142 13.214 -2.756 1.00 28.13 393 THR A O 1
ATOM 1402 N N . ILE A 1 176 ? 0.390 13.376 -1.378 1.00 24.41 394 ILE A N 1
ATOM 1403 C CA . ILE A 1 176 ? 0.719 14.766 -1.104 1.00 25.08 394 ILE A CA 1
ATOM 1404 C C . ILE A 1 176 ? 1.828 14.805 -0.053 1.00 24.41 394 ILE A C 1
ATOM 1405 O O . ILE A 1 176 ? 2.088 13.812 0.647 1.00 20.19 394 ILE A O 1
ATOM 1410 N N . LEU A 1 177 ? 2.453 15.968 0.056 1.00 23.14 395 LEU A N 1
ATOM 1411 C CA . LEU A 1 177 ? 3.534 16.216 1.000 1.00 27.11 395 LEU A CA 1
ATOM 1412 C C . LEU A 1 177 ? 2.990 16.405 2.414 1.00 28.49 395 LEU A C 1
ATOM 1413 O O . LEU A 1 177 ? 1.883 16.910 2.585 1.00 30.78 395 LEU A O 1
ATOM 1418 N N . THR A 1 178 ? 3.775 16.021 3.420 1.00 28.36 396 THR A N 1
ATOM 1419 C CA . THR A 1 178 ? 3.361 16.156 4.820 1.00 31.20 396 THR A CA 1
ATOM 1420 C C . THR A 1 178 ? 2.935 17.586 5.139 1.00 32.01 396 THR A C 1
ATOM 1421 O O . THR A 1 178 ? 1.949 17.813 5.843 1.00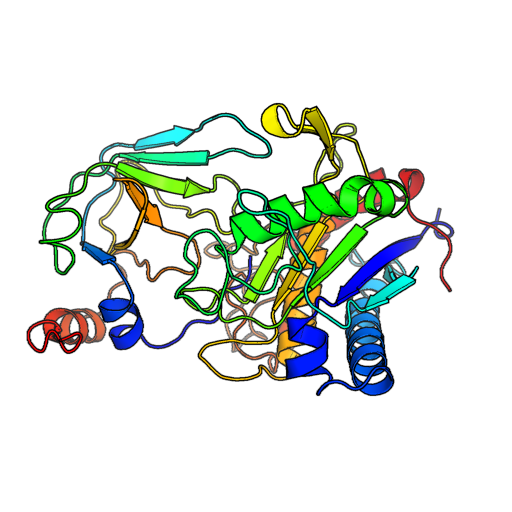 32.53 396 THR A O 1
ATOM 1425 N N . LYS A 1 179 ? 3.694 18.545 4.621 1.00 32.94 397 LYS A N 1
ATOM 1426 C CA . LYS A 1 179 ? 3.408 19.946 4.855 1.00 32.80 397 LYS A CA 1
ATOM 1427 C C . LYS A 1 179 ? 2.006 20.281 4.374 1.00 29.42 397 LYS A C 1
ATOM 1428 O O . LYS A 1 179 ? 1.320 21.070 5.009 1.00 29.64 397 LYS A O 1
ATOM 1434 N N . GLU A 1 180 ? 1.591 19.679 3.261 1.00 27.26 398 GLU A N 1
ATOM 1435 C CA . GLU A 1 180 ? 0.261 19.919 2.689 1.00 27.08 398 GLU A CA 1
ATOM 1436 C C . GLU A 1 180 ? -0.795 19.152 3.479 1.00 26.25 398 GLU A C 1
ATOM 1437 O O . GLU A 1 180 ? -1.851 19.682 3.796 1.00 28.43 398 GLU A O 1
ATOM 1443 N N . ALA A 1 181 ? -0.506 17.890 3.777 1.00 22.88 399 ALA A N 1
ATOM 1444 C CA . ALA A 1 181 ? -1.414 17.072 4.567 1.00 22.83 399 AL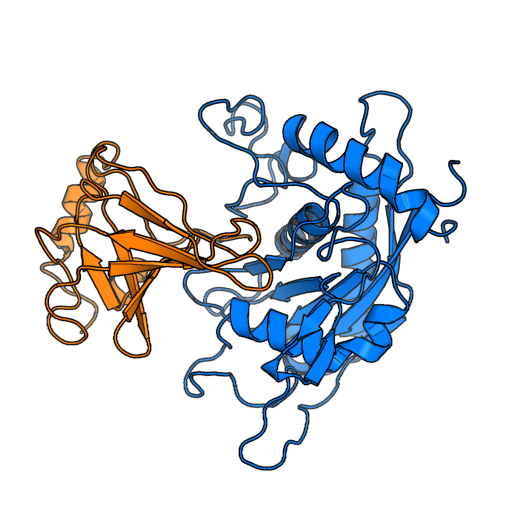A A CA 1
ATOM 1445 C C . ALA A 1 181 ? -1.712 17.751 5.920 1.00 21.37 399 ALA A C 1
ATOM 1446 O O . ALA A 1 181 ? -2.855 17.802 6.335 1.00 18.08 399 ALA A O 1
ATOM 1448 N N . ASP A 1 182 ? -0.687 18.278 6.594 1.00 21.41 400 ASP A N 1
ATOM 1449 C CA . ASP A 1 182 ? -0.902 18.930 7.895 1.00 24.45 400 ASP A CA 1
ATOM 1450 C C . ASP A 1 182 ? -1.906 20.076 7.781 1.00 23.18 400 ASP A C 1
ATOM 1451 O O . ASP A 1 182 ? -2.722 20.280 8.669 1.00 24.06 400 ASP A O 1
ATOM 1456 N N . LEU A 1 183 ? -1.817 20.837 6.696 1.00 25.42 401 LEU A N 1
ATOM 1457 C CA . LEU A 1 183 ? -2.695 21.984 6.495 1.00 24.24 401 LEU A CA 1
ATOM 1458 C C . LEU A 1 183 ? -4.118 21.591 6.100 1.00 27.34 401 LEU A C 1
ATOM 1459 O O . LEU A 1 183 ? -5.077 22.310 6.406 1.00 26.86 401 LEU A O 1
ATOM 1464 N N . VAL A 1 184 ? -4.264 20.441 5.444 1.00 22.72 402 VAL A N 1
ATOM 1465 C CA . VAL A 1 184 ? -5.589 19.965 5.098 1.00 20.11 402 VAL A CA 1
ATOM 1466 C C . VAL A 1 184 ? -6.320 19.704 6.432 1.00 20.13 402 VAL A C 1
ATOM 1467 O O . VAL A 1 184 ? -7.405 20.218 6.667 1.00 20.85 402 VAL A O 1
ATOM 1471 N N . THR A 1 185 ? -5.709 18.914 7.310 1.00 20.29 403 THR A N 1
ATOM 1472 C CA . THR A 1 185 ? -6.332 18.592 8.589 1.00 21.05 403 THR A CA 1
ATOM 1473 C C . THR A 1 185 ? -6.560 19.815 9.491 1.00 18.85 403 THR A C 1
ATOM 1474 O O . THR A 1 185 ? -7.582 19.907 10.156 1.00 23.64 403 THR A O 1
ATOM 1478 N N . THR A 1 186 ? -5.621 20.747 9.511 1.00 18.06 404 THR A N 1
ATOM 1479 C CA . THR A 1 186 ? -5.777 21.964 10.310 1.00 17.33 404 THR A CA 1
ATOM 1480 C C . THR A 1 186 ? -7.071 22.668 9.871 1.00 21.71 404 THR A C 1
ATOM 1481 O O . THR A 1 186 ? -7.908 23.064 10.687 1.00 18.44 404 THR A O 1
ATOM 1485 N N . HIS A 1 187 ? -7.219 22.791 8.554 1.00 20.63 405 HIS A N 1
ATOM 1486 C CA . HIS A 1 187 ? -8.371 23.418 7.930 1.00 19.66 405 HIS A CA 1
ATOM 1487 C C . HIS A 1 187 ? -9.680 22.665 8.212 1.00 18.30 405 HIS A C 1
ATOM 1488 O O . HIS A 1 187 ? -10.682 23.274 8.538 1.00 17.47 405 HIS A O 1
ATOM 1495 N N . GLU A 1 188 ? -9.684 21.344 8.086 1.00 18.29 406 GLU A N 1
ATOM 1496 C CA . GLU A 1 188 ? -10.914 20.636 8.356 1.00 18.51 406 GLU A CA 1
ATOM 1497 C C . GLU A 1 188 ? -11.259 20.750 9.862 1.00 20.78 406 GLU A C 1
ATOM 1498 O O . GLU A 1 188 ? -12.401 21.057 10.226 1.00 20.68 406 GLU A O 1
ATOM 1504 N N . LEU A 1 189 ? -10.286 20.517 10.742 1.00 19.77 407 LEU A N 1
ATOM 1505 C CA . LEU A 1 189 ? -10.550 20.673 12.164 1.00 21.28 407 LEU A CA 1
ATOM 1506 C C . LEU A 1 189 ? -10.994 22.123 12.391 1.00 20.93 407 LEU A C 1
ATOM 1507 O O . LEU A 1 189 ? -11.764 22.407 13.311 1.00 20.53 407 LEU A O 1
ATOM 1512 N N . GLY A 1 190 ? -10.506 23.032 11.547 1.00 20.27 408 GLY A N 1
ATOM 1513 C CA . GLY A 1 190 ? -10.903 24.428 11.649 1.00 20.31 408 GLY A CA 1
ATOM 1514 C C . GLY A 1 190 ? -12.420 24.639 11.514 1.00 23.52 408 GLY A C 1
ATOM 1515 O O . GLY A 1 190 ? -13.009 25.424 12.268 1.00 25.65 408 GLY A O 1
ATOM 1516 N N . HIS A 1 191 ? -13.056 23.976 10.544 1.00 19.72 409 HIS A N 1
ATOM 1517 C CA . HIS A 1 191 ? -14.506 24.081 10.390 1.00 20.86 409 HIS A CA 1
ATOM 1518 C C . HIS A 1 191 ? -15.130 23.500 11.652 1.00 23.76 409 HIS A C 1
ATOM 1519 O O . HIS A 1 191 ? -16.089 24.050 12.189 1.00 21.75 409 HIS A O 1
ATOM 1526 N N . ASN A 1 192 ? -14.592 22.359 12.085 1.00 22.59 410 ASN A N 1
ATOM 1527 C CA . ASN A 1 192 ? -15.068 21.691 13.270 1.00 20.82 410 ASN A CA 1
ATOM 1528 C C . ASN A 1 192 ? -15.069 22.692 14.456 1.00 24.28 410 ASN A C 1
ATOM 1529 O O . ASN A 1 192 ? -15.967 22.658 15.300 1.00 22.15 410 ASN A O 1
ATOM 1534 N N . PHE A 1 193 ? -14.053 23.560 14.526 1.00 22.33 411 PHE A N 1
ATOM 1535 C CA . PHE A 1 193 ? -13.957 24.548 15.605 1.00 24.51 411 PHE A CA 1
ATOM 1536 C C . PHE A 1 193 ? -14.831 25.784 15.338 1.00 22.81 411 PHE A C 1
ATOM 1537 O O . PHE A 1 193 ? -14.764 26.761 16.063 1.00 22.73 411 PHE A O 1
ATOM 1545 N N . GLY A 1 194 ? -15.632 25.743 14.279 1.00 25.29 412 GLY A N 1
ATOM 1546 C CA . GLY A 1 194 ? -16.517 26.855 13.980 1.00 24.31 412 GLY A CA 1
ATOM 1547 C C . GLY A 1 194 ? -16.119 27.806 12.867 1.00 26.05 412 GLY A C 1
ATOM 1548 O O . GLY A 1 194 ? -16.854 28.747 12.587 1.00 23.45 412 GLY A O 1
ATOM 1549 N N . ALA A 1 195 ? -14.981 27.587 12.217 1.00 25.05 413 ALA A N 1
ATOM 1550 C CA . ALA A 1 195 ? -14.588 28.504 11.149 1.00 27.60 413 ALA A CA 1
ATOM 1551 C C . ALA A 1 195 ? -15.185 28.192 9.780 1.00 25.14 413 ALA A C 1
ATOM 1552 O O . ALA A 1 195 ? -15.410 27.032 9.435 1.00 24.62 413 ALA A O 1
ATOM 1554 N N . GLU A 1 196 ? -15.444 29.254 9.019 1.00 25.95 414 GLU A N 1
ATOM 1555 C CA . GLU A 1 196 ? -15.953 29.154 7.652 1.00 28.21 414 GLU A CA 1
ATOM 1556 C C . GLU A 1 196 ? -14.753 29.508 6.795 1.00 26.76 414 GLU A C 1
ATOM 1557 O O . GLU A 1 196 ? -13.686 29.821 7.328 1.00 24.55 414 GLU A O 1
ATOM 1563 N N . HIS A 1 197 ? -14.917 29.491 5.477 1.00 27.51 415 HIS A N 1
ATOM 1564 C CA . HIS A 1 197 ? -13.803 29.814 4.591 1.00 29.54 415 HIS A CA 1
ATOM 1565 C C . HIS A 1 197 ? -13.392 31.279 4.666 1.00 33.12 415 HIS A C 1
ATOM 1566 O O . HIS A 1 197 ? -14.232 32.161 4.900 1.00 32.26 415 HIS A O 1
ATOM 1573 N N . ASP A 1 198 ? -12.099 31.537 4.490 1.00 30.89 416 ASP A N 1
ATOM 1574 C CA . ASP A 1 198 ? -11.637 32.901 4.490 1.00 36.38 416 ASP A CA 1
ATOM 1575 C C . ASP A 1 198 ? -12.185 33.513 3.209 1.00 43.38 416 ASP A C 1
ATOM 1576 O O . ASP A 1 198 ? -11.959 32.992 2.125 1.00 38.13 416 ASP A O 1
ATOM 1581 N N . PRO A 1 199 ? -12.931 34.622 3.327 1.00 50.74 417 PRO A N 1
ATOM 1582 C CA . PRO A 1 199 ? -13.504 35.283 2.160 1.00 56.57 417 PRO A CA 1
ATOM 1583 C C . PRO A 1 199 ? -12.525 36.150 1.376 1.00 59.55 417 PRO A C 1
ATOM 1584 O O . PRO A 1 199 ? -11.521 36.616 1.913 1.00 58.62 417 PRO A O 1
ATOM 1588 N N . ASP A 1 200 ? -12.829 36.340 0.094 1.00 64.23 418 ASP A N 1
ATOM 1589 C CA . ASP A 1 200 ? -12.025 37.184 -0.796 1.00 71.31 418 ASP A CA 1
ATOM 1590 C C . ASP A 1 200 ? -12.751 38.527 -0.816 1.00 73.72 418 ASP A C 1
ATOM 1591 O O . ASP A 1 200 ? -13.636 38.760 0.010 1.00 75.12 418 ASP A O 1
ATOM 1596 N N . GLY A 1 201 ? -12.398 39.400 -1.755 1.00 76.97 419 GLY A N 1
ATOM 1597 C CA . GLY A 1 201 ? -13.048 40.702 -1.829 1.00 81.03 419 GLY A CA 1
ATOM 1598 C C . GLY A 1 201 ? -12.746 41.538 -0.595 1.00 82.97 419 GLY A C 1
ATOM 1599 O O . GLY A 1 201 ? -12.347 42.698 -0.699 1.00 84.82 419 GLY A O 1
ATOM 1600 N N . LEU A 1 202 ? -12.965 40.947 0.576 1.00 83.20 420 LEU A N 1
ATOM 1601 C CA . LEU A 1 202 ? -12.688 41.588 1.852 1.00 82.92 420 LEU A CA 1
ATOM 1602 C C . LEU A 1 202 ? -11.175 41.479 1.994 1.00 82.42 420 LEU A C 1
ATOM 1603 O O . LEU A 1 202 ? -10.504 42.389 2.490 1.00 83.01 420 LEU A O 1
ATOM 1608 N N . ALA A 1 203 ? -10.673 40.336 1.531 1.00 81.39 421 ALA A N 1
ATOM 1609 C CA . ALA A 1 203 ? -9.261 39.964 1.517 1.00 78.92 421 ALA A CA 1
ATOM 1610 C C . ALA A 1 203 ? -8.358 40.422 2.657 1.00 76.46 421 ALA A C 1
ATOM 1611 O O . ALA A 1 203 ? -7.137 40.374 2.532 1.00 77.93 421 ALA A O 1
ATOM 1613 N N . GLU A 1 204 ? -8.927 40.890 3.758 1.00 71.60 422 GLU A N 1
ATOM 1614 C CA . GLU A 1 204 ? -8.080 41.265 4.877 1.00 66.17 422 GLU A CA 1
ATOM 1615 C C . GLU A 1 204 ? -7.661 39.891 5.388 1.00 61.03 422 GLU A C 1
ATOM 1616 O O . GLU A 1 204 ? -6.578 39.710 5.952 1.00 61.01 422 GLU A O 1
ATOM 1622 N N . CYS A 1 205 ? -8.536 38.918 5.143 1.00 52.20 423 CYS A N 1
ATOM 1623 C CA . CYS A 1 205 ? -8.326 37.551 5.586 1.00 46.72 423 CYS A CA 1
ATOM 1624 C C . CYS A 1 205 ? -7.891 36.585 4.498 1.00 42.07 423 CYS A C 1
ATOM 1625 O O . CYS A 1 205 ? -7.915 35.375 4.710 1.00 39.64 423 CYS A O 1
ATOM 1628 N N . ALA A 1 206 ? -7.516 37.120 3.342 1.00 35.02 424 ALA A N 1
ATOM 1629 C CA . ALA A 1 206 ? -7.063 36.326 2.210 1.00 37.39 424 ALA A CA 1
ATOM 1630 C C . ALA A 1 206 ? -6.021 37.159 1.463 1.00 37.05 424 ALA A C 1
ATOM 1631 O O . ALA A 1 206 ? -6.234 37.556 0.314 1.00 37.79 424 ALA A O 1
ATOM 1633 N N . PRO A 1 207 ? -4.882 37.441 2.114 1.00 38.18 425 PRO A N 1
ATOM 1634 C CA . PRO A 1 207 ? -3.794 38.240 1.526 1.00 37.66 425 PRO A CA 1
ATOM 1635 C C . PRO A 1 207 ? -3.164 37.610 0.294 1.00 41.32 425 PRO A C 1
ATOM 1636 O O . PRO A 1 207 ? -3.216 36.395 0.120 1.00 44.19 425 PRO A O 1
ATOM 1640 N N . ASN A 1 208 ? -2.583 38.444 -0.566 1.00 43.78 426 ASN A N 1
ATOM 1641 C CA . ASN A 1 208 ? -1.899 37.952 -1.758 1.00 47.56 426 ASN A CA 1
ATOM 1642 C C . ASN A 1 208 ? -0.528 37.454 -1.300 1.00 48.95 426 ASN A C 1
ATOM 1643 O O . ASN A 1 208 ? -0.098 37.737 -0.171 1.00 45.66 426 ASN A O 1
ATOM 1648 N N . GLU A 1 209 ? 0.152 36.722 -2.181 1.00 51.90 427 GLU A N 1
ATOM 1649 C CA . GLU A 1 209 ? 1.478 36.163 -1.898 1.00 54.11 427 GLU A CA 1
ATOM 1650 C C . GLU A 1 209 ? 2.450 37.197 -1.339 1.00 54.98 427 GLU A C 1
ATOM 1651 O O . GLU A 1 209 ? 3.138 36.962 -0.346 1.00 54.44 427 GLU A O 1
ATOM 1657 N N . ASP A 1 210 ? 2.499 38.346 -1.994 1.00 57.00 428 ASP A N 1
ATOM 1658 C CA . ASP A 1 210 ? 3.374 39.435 -1.592 1.00 59.56 428 ASP A CA 1
ATOM 1659 C C . ASP A 1 210 ? 3.059 39.959 -0.193 1.00 59.83 428 ASP A C 1
ATOM 1660 O O . ASP A 1 210 ? 3.703 40.896 0.278 1.00 59.80 428 ASP A O 1
ATOM 1665 N N . GLN A 1 211 ? 2.075 39.353 0.468 1.00 60.36 429 GLN A N 1
ATOM 1666 C CA . GLN A 1 211 ? 1.690 39.763 1.821 1.00 59.16 429 GLN A CA 1
ATOM 1667 C C . GLN A 1 211 ? 1.814 38.615 2.820 1.00 56.96 429 GLN A C 1
ATOM 1668 O O . GLN A 1 211 ? 1.622 38.801 4.020 1.00 58.43 429 GLN A O 1
ATOM 1674 N N . GLY A 1 212 ? 2.116 37.424 2.321 1.00 52.87 430 GLY A N 1
ATOM 1675 C CA . GLY A 1 212 ? 2.246 36.285 3.204 1.00 46.91 430 GLY A CA 1
ATOM 1676 C C . GLY A 1 212 ? 1.358 35.137 2.774 1.00 42.82 430 GLY A C 1
ATOM 1677 O O . GLY A 1 212 ? 1.390 34.066 3.379 1.00 41.29 430 GLY A O 1
ATOM 1678 N N . GLY A 1 213 ? 0.556 35.363 1.737 1.00 40.02 431 GLY A N 1
ATOM 1679 C CA . GLY A 1 213 ? -0.328 34.317 1.245 1.00 37.08 431 GLY A CA 1
ATOM 1680 C C . GLY A 1 213 ? -1.604 34.124 2.047 1.00 34.06 431 GLY A C 1
ATOM 1681 O O . GLY A 1 213 ? -1.893 34.872 2.981 1.00 34.93 431 GLY A O 1
ATOM 1682 N N . LYS A 1 214 ? -2.366 33.102 1.674 1.00 34.88 432 LYS A N 1
ATOM 1683 C CA . LYS A 1 214 ? -3.628 32.765 2.324 1.00 30.97 432 LYS A CA 1
ATOM 1684 C C . LYS A 1 214 ? -3.469 32.150 3.722 1.00 31.53 432 LYS A C 1
ATOM 1685 O O . LYS A 1 214 ? -2.444 31.551 4.057 1.00 30.89 432 LYS A O 1
ATOM 1691 N N . TYR A 1 215 ? -4.492 32.319 4.545 1.00 31.76 433 TYR A N 1
ATOM 1692 C CA . TYR A 1 215 ? -4.488 31.743 5.878 1.00 29.53 433 TYR A CA 1
ATOM 1693 C C . TYR A 1 215 ? -5.068 30.357 5.705 1.00 26.58 433 TYR A C 1
ATOM 1694 O O . TYR A 1 215 ? -5.696 30.065 4.682 1.00 27.01 433 TYR A O 1
ATOM 1703 N N . VAL A 1 216 ? -4.885 29.516 6.712 1.00 25.58 434 VAL A N 1
ATOM 1704 C CA . VAL A 1 216 ? -5.328 28.140 6.629 1.00 23.40 434 VAL A CA 1
ATOM 1705 C C . VAL A 1 216 ? -6.779 27.903 6.210 1.00 25.68 434 VAL A C 1
ATOM 1706 O O . VAL A 1 216 ? -7.065 26.925 5.528 1.00 24.29 434 VAL A O 1
ATOM 1710 N N . MET A 1 217 ? -7.703 28.785 6.569 1.00 23.29 435 MET A N 1
ATOM 1711 C CA . MET A 1 217 ? -9.077 28.523 6.169 1.00 25.53 435 MET A CA 1
ATOM 1712 C C . MET A 1 217 ? -9.405 28.864 4.717 1.00 26.22 435 MET A C 1
ATOM 1713 O O . MET A 1 217 ? -10.551 28.753 4.304 1.00 23.66 435 MET A O 1
ATOM 1718 N N . TYR A 1 218 ? -8.414 29.273 3.930 1.00 27.80 436 TYR A N 1
ATOM 1719 C CA . TYR A 1 218 ? -8.700 29.539 2.514 1.00 31.99 436 TYR A CA 1
ATOM 1720 C C . TYR A 1 218 ? -9.049 28.156 1.950 1.00 32.22 436 TYR A C 1
ATOM 1721 O O . TYR A 1 218 ? -8.457 27.159 2.339 1.00 28.43 436 TYR A O 1
ATOM 1730 N N . PRO A 1 219 ? -10.033 28.078 1.048 1.00 34.88 437 PRO A N 1
ATOM 1731 C CA . PRO A 1 219 ? -10.432 26.788 0.475 1.00 33.18 437 PRO A CA 1
ATOM 1732 C C . PRO A 1 219 ? -9.470 26.114 -0.499 1.00 35.85 437 PRO A C 1
ATOM 1733 O O . PRO A 1 219 ? -9.531 24.900 -0.687 1.00 35.87 437 PRO A O 1
ATOM 1737 N N . ILE A 1 220 ? -8.592 26.884 -1.125 1.00 37.04 438 ILE A N 1
ATOM 1738 C CA . ILE A 1 220 ? -7.618 26.306 -2.050 1.00 43.15 438 ILE A CA 1
ATOM 1739 C C . ILE A 1 220 ? -6.358 25.942 -1.264 1.00 46.22 438 ILE A C 1
ATOM 1740 O O . ILE A 1 220 ? -5.614 26.824 -0.840 1.00 48.04 438 ILE A O 1
ATOM 1745 N N . ALA A 1 221 ? -6.129 24.644 -1.078 1.00 49.27 439 ALA A N 1
ATOM 1746 C CA . ALA A 1 221 ? -4.978 24.141 -0.322 1.00 55.87 439 ALA A CA 1
ATOM 1747 C C . ALA A 1 221 ? -3.615 24.718 -0.732 1.00 56.80 439 ALA A C 1
ATOM 1748 O O . ALA A 1 221 ? -2.861 25.185 0.120 1.00 59.27 439 ALA A O 1
ATOM 1750 N N . VAL A 1 222 ? -3.312 24.667 -2.027 1.00 59.49 440 VAL A N 1
ATOM 1751 C CA . VAL A 1 222 ? -2.062 25.170 -2.610 0.00 62.78 440 VAL A CA 1
ATOM 1752 C C . VAL A 1 222 ? -0.862 25.436 -1.701 0.00 64.88 440 VAL A C 1
ATOM 1753 O O . VAL A 1 222 ? -0.939 26.221 -0.755 0.00 65.22 440 VAL A O 1
ATOM 1757 N N . SER A 1 223 ? 0.257 24.789 -2.022 1.00 68.24 441 SER A N 1
ATOM 1758 C CA . SER A 1 223 ? 1.508 24.950 -1.279 1.00 69.02 441 SER A CA 1
ATOM 1759 C C . SER A 1 223 ? 1.326 24.977 0.241 1.00 68.73 441 SER A C 1
ATOM 1760 O O . SER A 1 223 ? 0.318 24.500 0.771 1.00 68.71 441 SER A O 1
ATOM 1763 N N . GLY A 1 224 ? 2.325 25.537 0.922 1.00 68.64 442 GLY A N 1
ATOM 1764 C CA . GLY A 1 224 ? 2.319 25.658 2.371 1.00 66.30 442 GLY A CA 1
ATOM 1765 C C . GLY A 1 224 ? 3.596 26.361 2.802 1.00 65.59 442 GLY A C 1
ATOM 1766 O O . GLY A 1 224 ? 4.013 26.284 3.960 1.00 65.09 442 GLY A O 1
ATOM 1767 N N . ASP A 1 225 ? 4.208 27.063 1.852 1.00 64.90 443 ASP A N 1
ATOM 1768 C CA . ASP A 1 225 ? 5.463 27.777 2.074 1.00 64.43 443 ASP A CA 1
ATOM 1769 C C . ASP A 1 225 ? 5.314 29.205 2.588 1.00 63.57 443 ASP A C 1
ATOM 1770 O O . ASP A 1 225 ? 6.166 29.676 3.345 1.00 64.28 443 ASP A O 1
ATOM 1775 N N . HIS A 1 226 ? 4.251 29.897 2.179 1.00 59.66 444 HIS A N 1
ATOM 1776 C CA . HIS A 1 226 ? 4.042 31.272 2.629 1.00 56.08 444 HIS A CA 1
ATOM 1777 C C . HIS A 1 226 ? 3.787 31.291 4.138 1.00 53.58 444 HIS A C 1
ATOM 1778 O O . HIS A 1 226 ? 3.276 30.321 4.707 1.00 49.84 444 HIS A O 1
ATOM 1785 N N . GLU A 1 227 ? 4.136 32.398 4.782 1.00 52.04 445 GLU A N 1
ATOM 1786 C CA . GLU A 1 227 ? 3.972 32.511 6.224 1.00 52.80 445 GLU A CA 1
ATOM 1787 C C . GLU A 1 227 ? 2.556 32.347 6.772 1.00 48.55 445 GLU A C 1
ATOM 1788 O O . GLU A 1 227 ? 2.355 31.657 7.772 1.00 49.60 445 GLU A O 1
ATOM 1794 N N . ASN A 1 228 ? 1.580 32.980 6.131 1.00 43.87 446 ASN A N 1
ATOM 1795 C CA . ASN A 1 228 ? 0.204 32.911 6.610 1.00 41.89 446 ASN A CA 1
ATOM 1796 C C . ASN A 1 228 ? -0.416 31.516 6.538 1.00 39.19 446 ASN A C 1
ATOM 1797 O O . ASN A 1 228 ? -1.383 31.221 7.246 1.00 33.80 446 ASN A O 1
ATOM 1802 N N . ASN A 1 229 ? 0.145 30.662 5.688 1.00 36.06 447 ASN A N 1
ATOM 1803 C CA . ASN A 1 229 ? -0.379 29.313 5.514 1.00 35.52 447 ASN A CA 1
ATOM 1804 C C . ASN A 1 229 ? -0.571 28.531 6.820 1.00 34.13 447 ASN A C 1
ATOM 1805 O O . ASN A 1 229 ? -1.492 27.724 6.935 1.00 32.57 447 ASN A O 1
ATOM 1810 N N . LYS A 1 230 ? 0.277 28.773 7.810 1.00 31.88 448 LYS A N 1
ATOM 1811 C CA . LYS A 1 230 ? 0.149 28.043 9.063 1.00 36.78 448 LYS A CA 1
ATOM 1812 C C . LYS A 1 230 ? -0.503 28.865 10.178 1.00 35.86 448 LYS A C 1
ATOM 1813 O O . LYS A 1 230 ? -0.273 28.625 11.367 1.00 35.89 448 LYS A O 1
ATOM 1819 N N . MET A 1 231 ? -1.319 29.835 9.793 1.00 33.84 449 MET A N 1
ATOM 1820 C CA . MET A 1 231 ? -1.978 30.679 10.773 1.00 35.29 449 MET A CA 1
ATOM 1821 C C . MET A 1 231 ? -3.441 30.922 10.408 1.00 33.53 449 MET A C 1
ATOM 1822 O O . MET A 1 231 ? -3.829 30.830 9.238 1.00 31.12 449 MET A O 1
ATOM 1827 N N . PHE A 1 232 ? -4.248 31.218 11.422 1.00 29.56 450 PHE A N 1
ATOM 1828 C CA . PHE A 1 232 ? -5.667 31.491 11.226 1.00 27.01 450 PHE A CA 1
ATOM 1829 C C . PHE A 1 232 ? -5.835 32.977 11.023 1.00 27.72 450 PHE A C 1
ATOM 1830 O O . PHE A 1 232 ? -5.179 33.770 11.699 1.00 27.78 450 PHE A O 1
ATOM 1838 N N . SER A 1 233 ? -6.705 33.345 10.087 1.00 26.13 451 SER A N 1
ATOM 1839 C CA . SER A 1 233 ? -6.985 34.744 9.798 1.00 26.22 451 SER A CA 1
ATOM 1840 C C . SER A 1 233 ? -7.804 35.343 10.942 1.00 29.48 451 SER A C 1
ATOM 1841 O O . SER A 1 233 ? -8.275 34.631 11.840 1.00 27.06 451 SER A O 1
ATOM 1844 N N . GLN A 1 234 ? -8.002 36.657 10.874 1.00 32.50 452 GLN A N 1
ATOM 1845 C CA . GLN A 1 234 ? -8.797 37.365 11.863 1.00 33.17 452 GLN A CA 1
ATOM 1846 C C . GLN A 1 234 ? -10.237 36.878 11.737 1.00 33.28 452 GLN A C 1
ATOM 1847 O O . GLN A 1 234 ? -10.965 36.788 12.719 1.00 29.84 452 GLN A O 1
ATOM 1853 N N . CYS A 1 235 ? -10.645 36.553 10.515 1.00 34.41 453 CYS A N 1
ATOM 1854 C CA . CYS A 1 235 ? -11.994 36.050 10.279 1.00 35.98 453 CYS A CA 1
ATOM 1855 C C . CYS A 1 235 ? -12.203 34.716 11.013 1.00 33.85 453 CYS A C 1
ATOM 1856 O O . CYS A 1 235 ? -13.233 34.494 11.655 1.00 32.45 453 CYS A O 1
ATOM 1859 N N . SER A 1 236 ? -11.226 33.823 10.922 1.00 32.52 454 SER A N 1
ATOM 1860 C CA . SER A 1 236 ? -11.344 32.523 11.591 1.00 32.06 454 SER A CA 1
ATOM 1861 C C . SER A 1 236 ? -11.267 32.678 13.109 1.00 33.22 454 SER A C 1
ATOM 1862 O O . SER A 1 236 ? -11.946 31.966 13.856 1.00 32.01 454 SER A O 1
ATOM 1865 N N . LYS A 1 237 ? -10.433 33.611 13.558 1.00 30.68 455 LYS A N 1
ATOM 1866 C CA . LYS A 1 237 ? -10.262 33.836 14.977 1.00 32.14 455 LYS A CA 1
ATOM 1867 C C . LYS A 1 237 ? -11.565 34.206 15.651 1.00 31.65 455 LYS A C 1
ATOM 1868 O O . LYS A 1 237 ? -11.976 33.563 16.615 1.00 29.24 455 LYS A O 1
ATOM 1874 N N . GLN A 1 238 ? -12.222 35.234 15.135 1.00 31.81 456 GLN A N 1
ATOM 1875 C CA . GLN A 1 238 ? -13.483 35.663 15.699 1.00 35.72 456 GLN A CA 1
ATOM 1876 C C . GLN A 1 238 ? -14.426 34.476 15.742 1.00 34.22 456 GLN A C 1
ATOM 1877 O O . GLN A 1 238 ? -15.016 34.146 16.778 1.00 30.53 456 GLN A O 1
ATOM 1883 N N . SER A 1 239 ? -14.552 33.831 14.594 1.00 33.23 457 SER A N 1
ATOM 1884 C CA . SER A 1 239 ? -15.440 32.695 14.458 1.00 32.07 457 SER A CA 1
ATOM 1885 C C . SER A 1 239 ? -15.129 31.563 15.445 1.00 29.37 457 SER A C 1
ATOM 1886 O O . SER A 1 239 ? -16.024 31.053 16.115 1.00 29.46 457 SER A O 1
ATOM 1889 N N . ILE A 1 240 ? -13.861 31.179 15.547 1.00 25.33 458 ILE A N 1
ATOM 1890 C CA . ILE A 1 240 ? -13.485 30.082 16.434 1.00 26.57 458 ILE A CA 1
ATOM 1891 C C . ILE A 1 240 ? -13.561 30.445 17.907 1.00 27.67 458 ILE A C 1
ATOM 1892 O O . ILE A 1 240 ? -13.950 29.618 18.753 1.00 26.58 458 ILE A O 1
ATOM 1897 N N . TYR A 1 241 ? -13.208 31.689 18.210 1.00 29.91 459 TYR A N 1
ATOM 1898 C CA . TYR A 1 241 ? -13.256 32.169 19.579 1.00 34.31 459 TYR A CA 1
ATOM 1899 C C . TYR A 1 241 ? -14.653 31.997 20.179 1.00 33.40 459 TYR A C 1
ATOM 1900 O O . TYR A 1 241 ? -14.797 31.497 21.293 1.00 34.10 459 TYR A O 1
ATOM 1909 N N . LYS A 1 242 ? -15.684 32.413 19.456 1.00 31.97 460 LYS A N 1
ATOM 1910 C CA . LYS A 1 242 ? -17.020 32.271 20.000 1.00 32.76 460 LYS A CA 1
ATOM 1911 C C . LYS A 1 242 ? -17.329 30.804 20.232 1.00 34.39 460 LYS A C 1
ATOM 1912 O O . LYS A 1 242 ? -17.836 30.429 21.298 1.00 30.97 460 LYS A O 1
ATOM 1918 N N . THR A 1 243 ? -17.007 29.963 19.249 1.00 34.76 461 THR A N 1
ATOM 1919 C CA . THR A 1 243 ? -17.288 28.542 19.388 1.00 33.45 461 THR A CA 1
ATOM 1920 C C . THR A 1 243 ? -16.601 27.927 20.612 1.00 34.49 461 THR A C 1
ATOM 1921 O O . THR A 1 243 ? -17.242 27.216 21.399 1.00 32.53 461 THR A O 1
ATOM 1925 N N . ILE A 1 244 ? -15.311 28.205 20.778 1.00 31.84 462 ILE A N 1
ATOM 1926 C CA . ILE A 1 244 ? -14.571 27.680 21.922 1.00 31.69 462 ILE A CA 1
ATOM 1927 C C . ILE A 1 244 ? -15.132 28.200 23.255 1.00 33.29 462 ILE A C 1
ATOM 1928 O O . ILE A 1 244 ? -15.401 27.417 24.185 1.00 28.41 462 ILE A O 1
ATOM 1933 N N . GLU A 1 245 ? -15.301 29.517 23.347 1.00 35.70 463 GLU A N 1
ATOM 1934 C CA . GLU A 1 245 ? -15.806 30.134 24.574 1.00 39.22 463 GLU A CA 1
ATOM 1935 C C . GLU A 1 245 ? -17.121 29.537 25.016 1.00 37.35 463 GLU A C 1
ATOM 1936 O O . GLU A 1 245 ? -17.464 29.588 26.178 1.00 38.87 463 GLU A O 1
ATOM 1942 N N . SER A 1 246 ? -17.844 28.941 24.085 1.00 38.84 464 SER A N 1
ATOM 1943 C CA . SER A 1 246 ? -19.130 28.354 24.401 1.00 37.45 464 SER A CA 1
ATOM 1944 C C . SER A 1 246 ? -19.103 26.835 24.601 1.00 39.00 464 SER A C 1
ATOM 1945 O O . SER A 1 246 ? -19.753 26.302 25.498 1.00 40.38 464 SER A O 1
ATOM 1948 N N . LYS A 1 247 ? -18.337 26.142 23.773 1.00 40.51 465 LYS A N 1
ATOM 1949 C CA . LYS A 1 247 ? -18.275 24.690 23.831 1.00 41.46 465 LYS A CA 1
ATOM 1950 C C . LYS A 1 247 ? -17.188 24.065 24.705 1.00 42.67 465 LYS A C 1
ATOM 1951 O O . LYS A 1 247 ? -17.313 22.909 25.095 1.00 44.38 465 LYS A O 1
ATOM 1957 N N . ALA A 1 248 ? -16.130 24.806 25.018 1.00 42.23 466 ALA A N 1
ATOM 1958 C CA . ALA A 1 248 ? -15.050 24.245 25.824 1.00 42.44 466 ALA A CA 1
ATOM 1959 C C . ALA A 1 248 ? -15.552 23.638 27.121 1.00 45.09 466 ALA A C 1
ATOM 1960 O O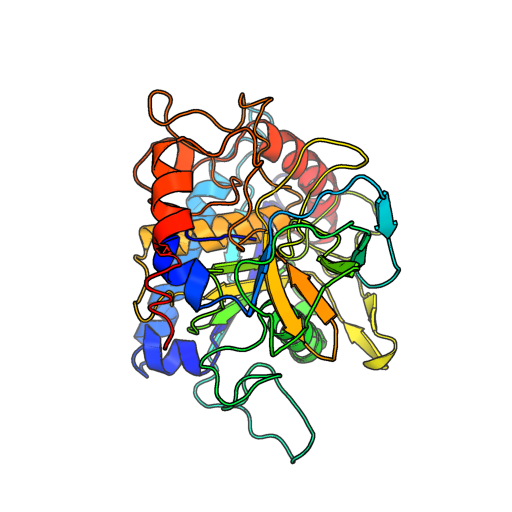 . ALA A 1 248 ? -15.154 22.527 27.503 1.00 41.13 466 ALA A O 1
ATOM 1962 N N . GLN A 1 249 ? -16.426 24.362 27.807 1.00 45.40 467 GLN A N 1
ATOM 1963 C CA . GLN A 1 249 ? -16.936 23.856 29.070 1.00 48.91 467 GLN A CA 1
ATOM 1964 C C . GLN A 1 249 ? -17.709 22.557 28.865 1.00 48.85 467 GLN A C 1
ATOM 1965 O O . GLN A 1 249 ? -17.675 21.668 29.723 1.00 49.89 467 GLN A O 1
ATOM 1971 N N . GLU A 1 250 ? -18.384 22.439 27.720 1.00 45.84 468 GLU A N 1
ATOM 1972 C CA . GLU A 1 250 ? -19.174 21.245 27.426 1.00 45.39 468 GLU A CA 1
ATOM 1973 C C . GLU A 1 250 ? -18.389 19.965 27.144 1.00 43.26 468 GLU A C 1
ATOM 1974 O O . GLU A 1 250 ? -18.786 18.902 27.628 1.00 43.11 468 GLU A O 1
ATOM 1980 N N . CYS A 1 251 ? -17.293 20.028 26.383 1.00 38.21 469 CYS A N 1
ATOM 1981 C CA . CYS A 1 251 ? -16.572 18.787 26.123 1.00 36.78 469 CYS A CA 1
ATOM 1982 C C . CYS A 1 251 ? -15.047 18.783 26.143 1.00 34.54 469 CYS A C 1
ATOM 1983 O O . CYS A 1 251 ? -14.436 17.718 26.080 1.00 35.82 469 CYS A O 1
ATOM 1986 N N . PHE A 1 252 ? -14.428 19.949 26.242 1.00 32.09 470 PHE A N 1
ATOM 1987 C CA . PHE A 1 252 ? -12.973 20.021 26.285 1.00 31.34 470 PHE A CA 1
ATOM 1988 C C . PHE A 1 252 ? -12.459 19.423 27.596 1.00 33.08 470 PHE A C 1
ATOM 1989 O O . PHE A 1 252 ? -13.153 19.438 28.612 1.00 32.03 470 PHE A O 1
ATOM 1997 N N . GLN A 1 253 ? -11.240 18.894 27.564 1.00 33.88 471 GLN A N 1
ATOM 1998 C CA . GLN A 1 253 ? -10.629 18.279 28.738 1.00 37.44 471 GLN A CA 1
ATOM 1999 C C . GLN A 1 253 ? -9.273 18.922 29.030 1.00 36.98 471 GLN A C 1
ATOM 2000 O O . GLN A 1 253 ? -8.859 19.841 28.337 1.00 37.27 471 GLN A O 1
ATOM 2006 N N . GLU A 1 254 ? -8.575 18.422 30.045 1.00 38.47 472 GLU A N 1
ATOM 2007 C CA . GLU A 1 254 ? -7.265 18.957 30.395 1.00 40.57 472 GLU A CA 1
ATOM 2008 C C . GLU A 1 254 ? -6.187 18.404 29.463 1.00 37.41 472 GLU A C 1
ATOM 2009 O O . GLU A 1 254 ? -6.235 17.250 29.069 1.00 37.18 472 GLU A O 1
ATOM 2015 N N . ARG A 1 255 ? -5.219 19.246 29.124 1.00 38.53 473 ARG A N 1
ATOM 2016 C CA . ARG A 1 255 ? -4.122 18.881 28.229 1.00 43.30 473 ARG A CA 1
ATOM 2017 C C . ARG A 1 255 ? -3.287 17.711 28.720 1.00 46.17 473 ARG A C 1
ATOM 2018 O O . ARG A 1 255 ? -3.236 17.424 29.917 1.00 50.59 473 ARG A O 1
ATOM 2026 N N . SER A 1 256 ? -2.633 17.045 27.774 1.00 50.69 474 SER A N 1
ATOM 2027 C CA . SER A 1 256 ? -1.775 15.898 28.049 1.00 53.45 474 SER A CA 1
ATOM 2028 C C . SER A 1 256 ? -2.498 14.789 28.765 1.00 55.00 474 SER A C 1
ATOM 2029 O O . SER A 1 256 ? -3.699 14.966 29.055 1.00 56.11 474 SER A O 1
ATOM 2033 N N . CYS B 2 1 ? -13.840 22.331 3.604 1.00 27.92 1 CYS B N 1
ATOM 2034 C CA . CYS B 2 1 ? -13.538 21.752 2.268 1.00 28.91 1 CYS B CA 1
ATOM 2035 C C . CYS B 2 1 ? -12.225 22.307 1.737 1.00 27.06 1 CYS B C 1
ATOM 2036 O O . CYS B 2 1 ? -11.984 23.497 1.797 1.00 25.96 1 CYS B O 1
ATOM 2039 N N . THR B 2 2 ? -11.360 21.441 1.231 1.00 26.80 2 THR B N 1
ATOM 2040 C CA . THR B 2 2 ? -10.099 21.910 0.678 1.00 27.19 2 THR B CA 1
ATOM 2041 C C . THR B 2 2 ? -9.880 21.321 -0.703 1.00 22.15 2 THR B C 1
ATOM 2042 O O . THR B 2 2 ? -9.999 20.124 -0.911 1.00 24.66 2 THR B O 1
ATOM 2046 N N . CYS B 2 3 ? -9.551 22.174 -1.646 1.00 23.29 3 CYS B N 1
ATOM 2047 C CA . CYS B 2 3 ? -9.321 21.726 -3.002 1.00 30.59 3 CYS B CA 1
ATOM 2048 C C . CYS B 2 3 ? -7.906 22.044 -3.407 1.00 35.78 3 CYS B C 1
ATOM 2049 O O . CYS B 2 3 ? -7.290 22.981 -2.890 1.00 33.43 3 CYS B O 1
ATOM 2052 N N . SER B 2 4 ? -7.404 21.259 -4.345 1.00 42.36 4 SER B N 1
ATOM 2053 C CA . SER B 2 4 ? -6.087 21.490 -4.890 1.00 54.36 4 SER B CA 1
ATOM 2054 C C . SER B 2 4 ? -6.328 21.786 -6.360 1.00 61.05 4 SER B C 1
ATOM 2055 O O . SER B 2 4 ? -6.755 20.909 -7.120 1.00 62.17 4 SER B O 1
ATOM 2058 N N . PRO B 2 5 ? -6.080 23.031 -6.783 1.00 66.60 5 PRO B N 1
ATOM 2059 C CA . PRO B 2 5 ? -6.296 23.349 -8.197 1.00 72.44 5 PRO B CA 1
ATOM 2060 C C . PRO B 2 5 ? -5.345 22.509 -9.052 1.00 76.15 5 PRO B C 1
ATOM 2061 O O . PRO B 2 5 ? -4.397 21.910 -8.542 1.00 76.30 5 PRO B O 1
ATOM 2065 N N . SER B 2 6 ? -5.604 22.451 -10.347 0.00 80.89 6 SER B N 1
ATOM 2066 C CA . SER B 2 6 ? -4.738 21.693 -11.225 1.00 86.14 6 SER B CA 1
ATOM 2067 C C . SER B 2 6 ? -4.865 22.280 -12.620 1.00 89.01 6 SER B C 1
ATOM 2068 O O . SER B 2 6 ? -4.891 23.503 -12.778 1.00 91.17 6 SER B O 1
ATOM 2071 N N . HIS B 2 7 ? -4.956 21.427 -13.632 1.00 89.72 7 HIS B N 1
ATOM 2072 C CA . HIS B 2 7 ? -5.064 21.929 -14.991 1.00 90.37 7 HIS B CA 1
ATOM 2073 C C . HIS B 2 7 ? -6.518 22.018 -15.430 1.00 89.12 7 HIS B C 1
ATOM 2074 O O . HIS B 2 7 ? -7.325 21.147 -15.106 1.00 88.96 7 HIS B O 1
ATOM 2081 N N . PRO B 2 8 ? -6.872 23.082 -16.169 1.00 87.45 8 PRO B N 1
ATOM 2082 C CA . PRO B 2 8 ? -8.234 23.299 -16.663 1.00 86.51 8 PRO B CA 1
ATOM 2083 C C . PRO B 2 8 ? -8.544 22.443 -17.893 1.00 84.57 8 PRO B C 1
ATOM 2084 O O . PRO B 2 8 ? -9.711 22.191 -18.203 1.00 83.81 8 PRO B O 1
ATOM 2088 N N . GLN B 2 9 ? -7.496 22.007 -18.591 1.00 81.95 9 GLN B N 1
ATOM 2089 C CA . GLN B 2 9 ? -7.651 21.165 -19.774 1.00 79.66 9 GLN B CA 1
ATOM 2090 C C . GLN B 2 9 ? -7.968 19.762 -19.271 1.00 77.71 9 GLN B C 1
ATOM 2091 O O . GLN B 2 9 ? -8.653 18.985 -19.939 1.00 76.63 9 GLN B O 1
ATOM 2097 N N . ASP B 2 10 ? -7.450 19.450 -18.085 1.00 75.31 10 ASP B N 1
ATOM 2098 C CA . ASP B 2 10 ? -7.681 18.159 -17.447 1.00 72.55 10 ASP B CA 1
ATOM 2099 C C . ASP B 2 10 ? -9.066 18.186 -16.823 1.00 68.81 10 ASP B C 1
ATOM 2100 O O . ASP B 2 10 ? -9.812 17.215 -16.900 1.00 68.81 10 ASP B O 1
ATOM 2105 N N . ALA B 2 11 ? -9.395 19.311 -16.198 1.00 65.56 11 ALA B N 1
ATOM 2106 C CA . ALA B 2 11 ? -10.687 19.495 -15.557 1.00 62.23 11 ALA B CA 1
ATOM 2107 C C . ALA B 2 11 ? -11.763 19.434 -16.623 1.00 60.32 11 ALA B C 1
ATOM 2108 O O . ALA B 2 11 ? -12.824 18.856 -16.413 1.00 59.28 11 ALA B O 1
ATOM 2110 N N . PHE B 2 12 ? -11.475 20.032 -17.773 1.00 57.95 12 PHE B N 1
ATOM 2111 C CA . PHE B 2 12 ? -12.424 20.043 -18.871 1.00 57.61 12 PHE B CA 1
ATOM 2112 C C . PHE B 2 12 ? -12.859 18.624 -19.223 1.00 58.22 12 PHE B C 1
ATOM 2113 O O . PHE B 2 12 ? -14.047 18.312 -19.189 1.00 55.54 12 PHE B O 1
ATOM 2121 N N . CYS B 2 13 ? -11.899 17.765 -19.550 1.00 59.54 13 CYS B N 1
ATOM 2122 C CA . CYS B 2 13 ? -12.207 16.387 -19.907 1.00 64.21 13 CYS B CA 1
ATOM 2123 C C . CYS B 2 13 ? -12.743 15.530 -18.767 1.00 63.64 13 CYS B C 1
ATOM 2124 O O . CYS B 2 13 ? -13.521 14.608 -18.994 1.00 64.57 13 CYS B O 1
ATOM 2127 N N . ASN B 2 14 ? -12.330 15.824 -17.542 1.00 63.40 14 ASN B N 1
ATOM 2128 C CA . ASN B 2 14 ? -12.810 15.055 -16.403 1.00 61.73 14 ASN B CA 1
ATOM 2129 C C . ASN B 2 14 ? -14.267 15.366 -16.066 1.00 60.22 14 ASN B C 1
ATOM 2130 O O . ASN B 2 14 ? -14.971 14.525 -15.511 1.00 60.13 14 ASN B O 1
ATOM 2135 N N . SER B 2 15 ? -14.729 16.561 -16.412 1.00 57.41 15 SER B N 1
ATOM 2136 C CA . SER B 2 15 ? -16.107 16.915 -16.120 1.00 59.14 15 SER B CA 1
ATOM 2137 C C . SER B 2 15 ? -17.094 16.387 -17.159 1.00 58.30 15 SER B C 1
ATOM 2138 O O . SER B 2 15 ? -16.744 16.177 -18.324 1.00 54.93 15 SER B O 1
ATOM 2141 N N . ASP B 2 16 ? -18.325 16.149 -16.709 1.00 58.42 16 ASP B N 1
ATOM 2142 C CA . ASP B 2 16 ? -19.395 15.653 -17.570 1.00 58.65 16 ASP B CA 1
ATOM 2143 C C . ASP B 2 16 ? -19.976 16.834 -18.333 1.00 56.87 16 ASP B C 1
ATOM 2144 O O . ASP B 2 16 ? -20.278 16.747 -19.518 1.00 57.21 16 ASP B O 1
ATOM 2149 N N . ILE B 2 17 ? -20.129 17.944 -17.628 1.00 55.54 17 ILE B N 1
ATOM 2150 C CA . ILE B 2 17 ? -20.695 19.135 -18.215 1.00 53.39 17 ILE B CA 1
ATOM 2151 C C . ILE B 2 17 ? -19.733 20.299 -18.145 1.00 52.83 17 ILE B C 1
ATOM 2152 O O . ILE B 2 17 ? -18.949 20.420 -17.198 1.00 51.39 17 ILE B O 1
ATOM 2157 N N . VAL B 2 18 ? -19.801 21.144 -19.168 1.00 50.98 18 VAL B N 1
ATOM 2158 C CA . VAL B 2 18 ? -19.001 22.354 -19.263 1.00 50.66 18 VAL B CA 1
ATOM 2159 C C . VAL B 2 18 ? -19.889 23.295 -20.053 1.00 50.99 18 VAL B C 1
ATOM 2160 O O . VAL B 2 18 ? -20.085 23.120 -21.253 1.00 50.39 18 VAL B O 1
ATOM 2164 N N . ILE B 2 19 ? -20.447 24.280 -19.365 1.00 52.92 19 ILE B N 1
ATOM 2165 C CA . ILE B 2 19 ? -21.336 25.243 -19.990 1.00 55.18 19 ILE B CA 1
ATOM 2166 C C . ILE B 2 19 ? -21.011 26.646 -19.517 1.00 57.52 19 ILE B C 1
ATOM 2167 O O . ILE B 2 19 ? -20.286 26.833 -18.544 1.00 57.73 19 ILE B O 1
ATOM 2172 N N . ARG B 2 20 ? -21.564 27.630 -20.211 1.00 62.40 20 ARG B N 1
ATOM 2173 C CA . ARG B 2 20 ? -21.349 29.029 -19.873 1.00 66.26 20 ARG B CA 1
ATOM 2174 C C . ARG B 2 20 ? -22.658 29.681 -19.427 1.00 67.96 20 ARG B C 1
ATOM 2175 O O . ARG B 2 20 ? -22.834 30.894 -19.547 1.00 68.86 20 ARG B O 1
ATOM 2183 N N . ALA B 2 21 ? -23.560 28.858 -18.904 1.00 70.00 21 ALA B N 1
ATOM 2184 C CA . ALA B 2 21 ? -24.875 29.288 -18.433 1.00 71.04 21 ALA B CA 1
ATOM 2185 C C . ALA B 2 21 ? -24.894 30.530 -17.551 1.00 71.01 21 ALA B C 1
ATOM 2186 O O . ALA B 2 21 ? -23.856 31.006 -17.097 1.00 69.49 21 ALA B O 1
ATOM 2188 N N . LYS B 2 22 ? -26.099 31.047 -17.316 1.00 73.79 22 LYS B N 1
ATOM 2189 C CA . LYS B 2 22 ? -26.297 32.222 -16.469 1.00 76.34 22 LYS B CA 1
ATOM 2190 C C . LYS B 2 22 ? -27.125 31.821 -15.247 1.00 77.38 22 LYS B C 1
ATOM 2191 O O . LYS B 2 22 ? -27.722 30.748 -15.218 1.00 74.47 22 LYS B O 1
ATOM 2197 N N . VAL B 2 23 ? -27.155 32.686 -14.238 1.00 80.36 23 VAL B N 1
ATOM 2198 C CA . VAL B 2 23 ? -27.918 32.412 -13.025 1.00 83.71 23 VAL B CA 1
ATOM 2199 C C . VAL B 2 23 ? -29.015 33.464 -12.880 1.00 85.31 23 VAL B C 1
ATOM 2200 O O . VAL B 2 23 ? -29.357 33.882 -11.773 1.00 83.89 23 VAL B O 1
ATOM 2204 N N . VAL B 2 24 ? -29.558 33.887 -14.019 0.00 88.09 24 VAL B N 1
ATOM 2205 C CA . VAL B 2 24 ? -30.619 34.889 -14.058 0.00 91.13 24 VAL B CA 1
ATOM 2206 C C . VAL B 2 24 ? -31.803 34.433 -13.215 0.00 93.09 24 VAL B C 1
ATOM 2207 O O . VAL B 2 24 ? -32.602 35.246 -12.753 0.00 93.31 24 VAL B O 1
ATOM 2211 N N . GLY B 2 25 ? -31.913 33.123 -13.025 1.00 95.34 25 GLY B N 1
ATOM 2212 C CA . GLY B 2 25 ? -32.994 32.583 -12.224 1.00 98.02 25 GLY B CA 1
ATOM 2213 C C . GLY B 2 25 ? -32.776 32.884 -10.752 1.00 99.43 25 GLY B C 1
ATOM 2214 O O . GLY B 2 25 ? -32.861 34.040 -10.335 1.00 99.47 25 GLY B O 1
ATOM 2215 N N . LYS B 2 26 ? -32.494 31.847 -9.964 1.00 100.23 26 LYS B N 1
ATOM 2216 C CA . LYS B 2 26 ? -32.260 32.013 -8.531 1.00 100.91 26 LYS B CA 1
ATOM 2217 C C . LYS B 2 26 ? -31.730 30.745 -7.855 1.00 100.29 26 LYS B C 1
ATOM 2218 O O . LYS B 2 26 ? -31.294 29.804 -8.521 1.00 99.28 26 LYS B O 1
ATOM 2224 N N . LYS B 2 27 ? -31.778 30.736 -6.525 1.00 99.81 27 LYS B N 1
ATOM 2225 C CA . LYS B 2 27 ? -31.307 29.607 -5.729 1.00 99.50 27 LYS B CA 1
ATOM 2226 C C . LYS B 2 27 ? -32.377 29.138 -4.746 1.00 98.86 27 LYS B C 1
ATOM 2227 O O . LYS B 2 27 ? -33.061 29.954 -4.134 1.00 98.76 27 LYS B O 1
ATOM 2233 N N . LEU B 2 28 ? -32.510 27.823 -4.592 1.00 98.20 28 LEU B N 1
ATOM 2234 C CA . LEU B 2 28 ? -33.495 27.254 -3.677 1.00 97.25 28 LEU B CA 1
ATOM 2235 C C . LEU B 2 28 ? -32.816 26.331 -2.666 1.00 96.63 28 LEU B C 1
ATOM 2236 O O . LEU B 2 28 ? -32.025 25.466 -3.041 1.00 95.61 28 LEU B O 1
ATOM 2241 N N . VAL B 2 29 ? -33.136 26.519 -1.387 1.00 96.52 29 VAL B N 1
ATOM 2242 C CA . VAL B 2 29 ? -32.560 25.712 -0.309 1.00 96.48 29 VAL B CA 1
ATOM 2243 C C . VAL B 2 29 ? -33.488 24.572 0.115 1.00 95.94 29 VAL B C 1
ATOM 2244 O O . VAL B 2 29 ? -34.708 24.700 0.039 1.00 96.56 29 VAL B O 1
ATOM 2248 N N . LYS B 2 30 ? -32.907 23.461 0.561 1.00 95.48 30 LYS B N 1
ATOM 2249 C CA . LYS B 2 30 ? -33.688 22.307 1.006 1.00 95.45 30 LYS B CA 1
ATOM 2250 C C . LYS B 2 30 ? -33.356 21.919 2.446 1.00 96.15 30 LYS B C 1
ATOM 2251 O O . LYS B 2 30 ? -32.500 22.532 3.082 1.00 96.55 30 LYS B O 1
ATOM 2257 N N . GLU B 2 31 ? -34.034 20.891 2.951 1.00 97.09 31 GLU B N 1
ATOM 2258 C CA . GLU B 2 31 ? -33.808 20.417 4.312 1.00 97.45 31 GLU B CA 1
ATOM 2259 C C . GLU B 2 31 ? -32.834 19.249 4.375 1.00 96.76 31 GLU B C 1
ATOM 2260 O O . GLU B 2 31 ? -32.507 18.642 3.359 1.00 97.30 31 GLU B O 1
ATOM 2266 N N . GLY B 2 32 ? -32.380 18.941 5.584 0.00 96.47 32 GLY B N 1
ATOM 2267 C CA . GLY B 2 32 ? -31.441 17.852 5.774 0.00 95.64 32 GLY B CA 1
ATOM 2268 C C . GLY B 2 32 ? -30.472 18.191 6.888 1.00 94.97 32 GLY B C 1
ATOM 2269 O O . GLY B 2 32 ? -30.689 19.167 7.607 1.00 95.33 32 GLY B O 1
ATOM 2270 N N . PRO B 2 33 ? -29.393 17.407 7.062 1.00 93.95 33 PRO B N 1
ATOM 2271 C CA . PRO B 2 33 ? -28.418 17.683 8.123 1.00 92.25 33 PRO B CA 1
ATOM 2272 C C . PRO B 2 33 ? -28.068 19.166 8.139 1.00 90.35 33 PRO B C 1
ATOM 2273 O O . PRO B 2 33 ? -28.330 19.875 9.109 1.00 89.31 33 PRO B O 1
ATOM 2277 N N . PHE B 2 34 ? -27.481 19.626 7.045 1.00 88.78 34 PHE B N 1
ATOM 2278 C CA . PHE B 2 34 ? -27.115 21.023 6.912 1.00 87.85 34 PHE B CA 1
ATOM 2279 C C . PHE B 2 34 ? -27.904 21.627 5.753 1.00 85.93 34 PHE B C 1
ATOM 2280 O O . PHE B 2 34 ? -28.250 22.810 5.774 1.00 86.05 34 PHE B O 1
ATOM 2288 N N . GLY B 2 35 ? -28.199 20.803 4.752 1.00 83.45 35 GLY B N 1
ATOM 2289 C CA . GLY B 2 35 ? -28.978 21.275 3.625 1.00 80.52 35 GLY B CA 1
ATOM 2290 C C . GLY B 2 35 ? -28.371 21.129 2.246 1.00 78.82 35 GLY B C 1
ATOM 2291 O O . GLY B 2 35 ? -27.178 20.889 2.082 1.00 79.38 35 GLY B O 1
ATOM 2292 N N . THR B 2 36 ? -29.226 21.274 1.245 1.00 77.26 36 THR B N 1
ATOM 2293 C CA . THR B 2 36 ? -28.818 21.193 -0.145 1.00 75.98 36 THR B CA 1
ATOM 2294 C C . THR B 2 36 ? -29.296 22.463 -0.833 1.00 74.11 36 THR B C 1
ATOM 2295 O O . THR B 2 36 ? -30.259 23.095 -0.397 1.00 73.80 36 THR B O 1
ATOM 2299 N N . LEU B 2 37 ? -28.611 22.847 -1.899 1.00 71.52 37 LEU B N 1
ATOM 2300 C CA . LEU B 2 37 ? -28.974 24.045 -2.625 1.00 69.17 37 LEU B CA 1
ATOM 2301 C C . LEU B 2 37 ? -29.131 23.680 -4.093 1.00 69.18 37 LEU B C 1
ATOM 2302 O O . LEU B 2 37 ? -28.416 22.820 -4.607 1.00 68.74 37 LEU B O 1
ATOM 2307 N N . VAL B 2 38 ? -30.086 24.312 -4.763 1.00 69.31 38 VAL B N 1
ATOM 2308 C CA . VAL B 2 38 ? -30.304 24.045 -6.178 1.00 69.45 38 VAL B CA 1
ATOM 2309 C C . VAL B 2 38 ? -30.509 25.349 -6.943 1.00 69.00 38 VAL B C 1
ATOM 2310 O O . VAL B 2 38 ? -31.473 26.083 -6.711 1.00 68.21 38 VAL B O 1
ATOM 2314 N N . TYR B 2 39 ? -29.574 25.636 -7.842 1.00 68.02 39 TYR B N 1
ATOM 2315 C CA . TYR B 2 39 ? -29.633 26.844 -8.647 1.00 68.09 39 TYR B CA 1
ATOM 2316 C C . TYR B 2 39 ? -30.373 26.596 -9.957 1.00 68.99 39 TYR B C 1
ATOM 2317 O O . TYR B 2 39 ? -30.200 25.557 -10.596 1.00 69.01 39 TYR B O 1
ATOM 2326 N N . THR B 2 40 ? -31.211 27.546 -10.350 1.00 70.16 40 THR B N 1
ATOM 2327 C CA . THR B 2 40 ? -31.914 27.422 -11.613 1.00 71.90 40 THR B CA 1
ATOM 2328 C C . THR B 2 40 ? -31.143 28.327 -12.560 1.00 71.29 40 THR B C 1
ATOM 2329 O O . THR B 2 40 ? -30.960 29.519 -12.299 1.00 69.06 40 THR B O 1
ATOM 2333 N N . ILE B 2 41 ? -30.668 27.748 -13.652 1.00 72.37 41 ILE B N 1
ATOM 2334 C CA . ILE B 2 41 ? -29.889 28.511 -14.610 1.00 73.90 41 ILE B CA 1
ATOM 2335 C C . ILE B 2 41 ? -30.321 28.299 -16.057 1.00 74.04 41 ILE B C 1
ATOM 2336 O O . ILE B 2 41 ? -30.779 27.219 -16.431 1.00 76.17 41 ILE B O 1
ATOM 2341 N N . LYS B 2 42 ? -30.194 29.350 -16.860 1.00 73.86 42 LYS B N 1
ATOM 2342 C CA . LYS B 2 42 ? -30.533 29.275 -18.275 1.00 71.93 42 LYS B CA 1
ATOM 2343 C C . LYS B 2 42 ? -29.237 28.972 -19.014 1.00 69.65 42 LYS B C 1
ATOM 2344 O O . LYS B 2 42 ? -28.337 29.814 -19.070 1.00 67.37 42 LYS B O 1
ATOM 2350 N N . GLN B 2 43 ? -29.134 27.762 -19.560 1.00 68.05 43 GLN B N 1
ATOM 2351 C CA . GLN B 2 43 ? -27.934 27.365 -20.284 1.00 68.44 43 GLN B CA 1
ATOM 2352 C C . GLN B 2 43 ? -27.741 28.243 -21.510 1.00 70.47 43 GLN B C 1
ATOM 2353 O O . GLN B 2 43 ? -28.610 29.039 -21.869 1.00 71.28 43 GLN B O 1
ATOM 2359 N N . MET B 2 44 ? -26.593 28.096 -22.153 1.00 70.10 44 MET B N 1
ATOM 2360 C CA . MET B 2 44 ? -26.294 28.884 -23.333 1.00 69.82 44 MET B CA 1
ATOM 2361 C C . MET B 2 44 ? -25.469 28.055 -24.298 1.00 70.60 44 MET B C 1
ATOM 2362 O O . MET B 2 44 ? -26.015 27.268 -25.078 1.00 71.00 44 MET B O 1
ATOM 2367 N N . LYS B 2 45 ? -24.153 28.219 -24.240 1.00 68.96 45 LYS B N 1
ATOM 2368 C CA . LYS B 2 45 ? -23.291 27.462 -25.122 1.00 69.60 45 LYS B CA 1
ATOM 2369 C C . LYS B 2 45 ? -22.657 26.304 -24.364 1.00 69.56 45 LYS B C 1
ATOM 2370 O O . LYS B 2 45 ? -21.808 26.508 -23.496 1.00 71.42 45 LYS B O 1
ATOM 2376 N N . MET B 2 46 ? -23.096 25.086 -24.666 1.00 67.56 46 MET B N 1
ATOM 2377 C CA . MET B 2 46 ? -22.524 23.917 -24.019 1.00 64.68 46 MET B CA 1
ATOM 2378 C C . MET B 2 46 ? -21.244 23.553 -24.760 1.00 64.50 46 MET B C 1
ATOM 2379 O O . MET B 2 46 ? -21.216 23.524 -25.994 1.00 63.76 46 MET B O 1
ATOM 2384 N N . TYR B 2 47 ? -20.185 23.279 -24.006 1.00 62.68 47 TYR B N 1
ATOM 2385 C CA . TYR B 2 47 ? -18.910 22.927 -24.606 1.00 60.24 47 TYR B CA 1
ATOM 2386 C C . TYR B 2 47 ? -18.649 21.447 -24.406 1.00 62.06 47 TYR B C 1
ATOM 2387 O O . TYR B 2 47 ? -17.777 20.866 -25.056 1.00 63.42 47 TYR B O 1
ATOM 2396 N N . ARG B 2 48 ? -19.414 20.837 -23.507 1.00 63.50 48 ARG B N 1
ATOM 2397 C CA . ARG B 2 48 ? -19.253 19.417 -23.217 1.00 63.66 48 ARG B CA 1
ATOM 2398 C C . ARG B 2 48 ? -20.469 18.848 -22.498 1.00 64.46 48 ARG B C 1
ATOM 2399 O O . ARG B 2 48 ? -21.141 19.550 -21.745 1.00 63.76 48 ARG B O 1
ATOM 2407 N N . GLY B 2 49 ? -20.749 17.572 -22.739 1.00 66.96 49 GLY B N 1
ATOM 2408 C CA . GLY B 2 49 ? -21.882 16.934 -22.097 1.00 69.12 49 GLY B CA 1
ATOM 2409 C C . GLY B 2 49 ? -23.144 16.920 -22.936 1.00 70.60 49 GLY B C 1
ATOM 2410 O O . GLY B 2 49 ? -24.247 16.853 -22.391 1.00 68.53 49 GLY B O 1
ATOM 2411 N N . PHE B 2 50 ? -22.992 16.986 -24.257 1.00 73.14 50 PHE B N 1
ATOM 2412 C CA . PHE B 2 50 ? -24.149 16.966 -25.150 1.00 76.84 50 PHE B CA 1
ATOM 2413 C C . PHE B 2 50 ? -24.848 15.614 -25.001 1.00 78.47 50 PHE B C 1
ATOM 2414 O O . PHE B 2 50 ? -26.077 15.531 -24.977 1.00 80.63 50 PHE B O 1
ATOM 2422 N N . THR B 2 51 ? -24.048 14.557 -24.900 1.00 79.63 51 THR B N 1
ATOM 2423 C CA . THR B 2 51 ? -24.557 13.201 -24.750 1.00 80.11 51 THR B CA 1
ATOM 2424 C C . THR B 2 51 ? -25.177 12.969 -23.375 1.00 81.49 51 THR B C 1
ATOM 2425 O O . THR B 2 51 ? -26.400 12.921 -23.245 1.00 81.05 51 THR B O 1
ATOM 2429 N N . LYS B 2 52 ? -24.324 12.823 -22.360 1.00 83.70 52 LYS B N 1
ATOM 2430 C CA . LYS B 2 52 ? -24.758 12.581 -20.980 1.00 85.56 52 LYS B CA 1
ATOM 2431 C C . LYS B 2 52 ? -26.073 13.281 -20.635 1.00 86.83 52 LYS B C 1
ATOM 2432 O O . LYS B 2 52 ? -27.107 12.630 -20.476 1.00 88.18 52 LYS B O 1
ATOM 2438 N N . MET B 2 53 ? -26.030 14.606 -20.519 1.00 86.68 53 MET B N 1
ATOM 2439 C CA . MET B 2 53 ? -27.218 15.389 -20.204 1.00 85.46 53 MET B CA 1
ATOM 2440 C C . MET B 2 53 ? -27.339 16.564 -21.168 1.00 85.99 53 MET B C 1
ATOM 2441 O O . MET B 2 53 ? -26.944 17.684 -20.845 1.00 85.95 53 MET B O 1
ATOM 2446 N N . PRO B 2 54 ? -27.887 16.323 -22.371 1.00 86.29 54 PRO B N 1
ATOM 2447 C CA . PRO B 2 54 ? -28.044 17.393 -23.362 1.00 86.98 54 PRO B CA 1
ATOM 2448 C C . PRO B 2 54 ? -28.915 18.528 -22.825 1.00 87.91 54 PRO B C 1
ATOM 2449 O O . PRO B 2 54 ? -30.105 18.337 -22.577 1.00 88.99 54 PRO B O 1
ATOM 2453 N N . HIS B 2 55 ? -28.315 19.702 -22.647 1.00 87.67 55 HIS B N 1
ATOM 2454 C CA . HIS B 2 55 ? -29.026 20.870 -22.128 1.00 87.19 55 HIS B CA 1
ATOM 2455 C C . HIS B 2 55 ? -29.463 20.691 -20.667 1.00 87.49 55 HIS B C 1
ATOM 2456 O O . HIS B 2 55 ? -30.387 19.929 -20.371 1.00 87.75 55 HIS B O 1
ATOM 2463 N N . VAL B 2 56 ? -28.794 21.407 -19.763 1.00 86.18 56 VAL B N 1
ATOM 2464 C CA . VAL B 2 56 ? -29.092 21.343 -18.332 1.00 83.50 56 VAL B CA 1
ATOM 2465 C C . VAL B 2 56 ? -29.895 22.571 -17.891 1.00 81.82 56 VAL B C 1
ATOM 2466 O O . VAL B 2 56 ? -29.811 23.631 -18.513 1.00 82.17 56 VAL B O 1
ATOM 2470 N N . GLN B 2 57 ? -30.663 22.434 -16.814 1.00 78.98 57 GLN B N 1
ATOM 2471 C CA . GLN B 2 57 ? -31.477 23.544 -16.328 1.00 75.88 57 GLN B CA 1
ATOM 2472 C C . GLN B 2 57 ? -31.304 23.755 -14.826 1.00 73.12 57 GLN B C 1
ATOM 2473 O O . GLN B 2 57 ? -31.384 24.881 -14.323 1.00 69.74 57 GLN B O 1
ATOM 2479 N N . TYR B 2 58 ? -31.063 22.662 -14.113 1.00 71.26 58 TYR B N 1
ATOM 2480 C CA . TYR B 2 58 ? -30.896 22.721 -12.668 1.00 70.16 58 TYR B CA 1
ATOM 2481 C C . TYR B 2 58 ? -29.529 22.200 -12.227 1.00 67.15 58 TYR B C 1
ATOM 2482 O O . TYR B 2 58 ? -29.134 21.076 -12.547 1.00 63.38 58 TYR B O 1
ATOM 2491 N N . ILE B 2 59 ? -28.808 23.031 -11.486 1.00 63.81 59 ILE B N 1
ATOM 2492 C CA . ILE B 2 59 ? -27.495 22.654 -10.989 1.00 60.69 59 ILE B CA 1
ATOM 2493 C C . ILE B 2 59 ? -27.573 22.484 -9.459 1.00 58.72 59 ILE B C 1
ATOM 2494 O O . ILE B 2 59 ? -27.970 23.405 -8.736 1.00 54.19 59 ILE B O 1
ATOM 2499 N N . HIS B 2 60 ? -27.213 21.294 -8.978 1.00 57.12 60 HIS B N 1
ATOM 2500 C CA . HIS B 2 60 ? -27.249 21.002 -7.546 1.00 56.51 60 HIS B CA 1
ATOM 2501 C C . HIS B 2 60 ? -25.895 21.054 -6.847 1.00 56.37 60 HIS B C 1
ATOM 2502 O O . HIS B 2 60 ? -24.878 20.597 -7.380 1.00 56.37 60 HIS B O 1
ATOM 2509 N N . THR B 2 61 ? -25.902 21.615 -5.642 1.00 53.45 61 THR B N 1
ATOM 2510 C CA . THR B 2 61 ? -24.703 21.745 -4.834 1.00 49.65 61 THR B CA 1
ATOM 2511 C C . THR B 2 61 ? -25.087 21.656 -3.359 1.00 50.66 61 THR B C 1
ATOM 2512 O O . THR B 2 61 ? -26.250 21.840 -2.993 1.00 47.41 61 THR B O 1
ATOM 2516 N N . GLU B 2 62 ? -24.094 21.373 -2.526 1.00 48.02 62 GLU B N 1
ATOM 2517 C CA . GLU B 2 62 ? -24.268 21.269 -1.084 1.00 47.46 62 GLU B CA 1
ATOM 2518 C C . GLU B 2 62 ? -24.536 22.688 -0.609 1.00 44.43 62 GLU B C 1
ATOM 2519 O O . GLU B 2 62 ? -24.038 23.634 -1.206 1.00 45.17 62 GLU B O 1
ATOM 2525 N N . ALA B 2 63 ? -25.316 22.850 0.453 1.00 42.67 63 ALA B N 1
ATOM 2526 C CA . ALA B 2 63 ? -25.608 24.193 0.962 1.00 41.53 63 ALA B CA 1
ATOM 2527 C C . ALA B 2 63 ? -24.473 24.704 1.833 1.00 41.01 63 ALA B C 1
ATOM 2528 O O . ALA B 2 63 ? -24.212 25.906 1.883 1.00 40.31 63 ALA B O 1
ATOM 2530 N N . SER B 2 64 ? -23.802 23.790 2.527 1.00 39.39 64 SER B N 1
ATOM 2531 C CA . SER B 2 64 ? -22.700 24.174 3.401 1.00 40.36 64 SER B CA 1
ATOM 2532 C C . SER B 2 64 ? -21.351 24.226 2.657 1.00 38.21 64 SER B C 1
ATOM 2533 O O . SER B 2 64 ? -20.927 23.244 2.047 1.00 38.26 64 SER B O 1
ATOM 2536 N N . GLU B 2 65 ? -20.675 25.369 2.708 1.00 39.64 65 GLU B N 1
ATOM 2537 C CA . GLU B 2 65 ? -19.386 25.486 2.039 1.00 41.99 65 GLU B CA 1
ATOM 2538 C C . GLU B 2 65 ? -18.363 24.531 2.644 1.00 39.94 65 GLU B C 1
ATOM 2539 O O . GLU B 2 65 ? -17.536 23.971 1.923 1.00 41.88 65 GLU B O 1
ATOM 2545 N N . SER B 2 66 ? -18.420 24.336 3.959 1.00 35.01 66 SER B N 1
ATOM 2546 C CA . SER B 2 66 ? -17.478 23.441 4.632 1.00 34.62 66 SER B CA 1
ATOM 2547 C C . SER B 2 66 ? -17.569 22.036 4.049 1.00 33.42 66 SER B C 1
ATOM 2548 O O . SER B 2 66 ? -16.617 21.265 4.159 1.00 29.24 66 SER B O 1
ATOM 2551 N N . LEU B 2 67 ? -18.723 21.716 3.456 1.00 31.44 67 LEU B N 1
ATOM 2552 C CA . LEU B 2 67 ? -18.968 20.416 2.836 1.00 31.91 67 LEU B CA 1
ATOM 2553 C C . LEU B 2 67 ? -18.796 20.466 1.309 1.00 34.78 67 LEU B C 1
ATOM 2554 O O . LEU B 2 67 ? -19.290 19.595 0.585 1.00 37.77 67 LEU B O 1
ATOM 2559 N N . CYS B 2 68 ? -18.081 21.490 0.847 1.00 33.89 68 CYS B N 1
ATOM 2560 C CA . CYS B 2 68 ? -17.779 21.731 -0.560 1.00 34.72 68 CYS B CA 1
ATOM 2561 C C . CYS B 2 68 ? -18.934 22.310 -1.384 1.00 37.82 68 CYS B C 1
ATOM 2562 O O . CYS B 2 68 ? -18.923 22.256 -2.618 1.00 39.16 68 CYS B O 1
ATOM 2565 N N . GLY B 2 69 ? -19.922 22.884 -0.703 1.00 37.22 69 GLY B N 1
ATOM 2566 C CA . GLY B 2 69 ? -21.039 23.488 -1.406 1.00 38.57 69 GLY B CA 1
ATOM 2567 C C . GLY B 2 69 ? -20.540 24.625 -2.279 1.00 41.29 69 GLY B C 1
ATOM 2568 O O . GLY B 2 69 ? -19.553 25.277 -1.943 1.00 42.64 69 GLY B O 1
ATOM 2569 N N . LEU B 2 70 ? -21.212 24.858 -3.401 1.00 44.30 70 LEU B N 1
ATOM 2570 C CA . LEU B 2 70 ? -20.835 25.917 -4.339 1.00 45.56 70 LEU B CA 1
ATOM 2571 C C . LEU B 2 70 ? -21.596 27.221 -4.085 1.00 47.33 70 LEU B C 1
ATOM 2572 O O . LEU B 2 70 ? -22.795 27.205 -3.833 1.00 47.50 70 LEU B O 1
ATOM 2577 N N . LYS B 2 71 ? -20.897 28.347 -4.162 1.00 50.76 71 LYS B N 1
ATOM 2578 C CA . LYS B 2 71 ? -21.523 29.648 -3.948 1.00 56.18 71 LYS B CA 1
ATOM 2579 C C . LYS B 2 71 ? -21.543 30.524 -5.208 1.00 58.43 71 LYS B C 1
ATOM 2580 O O . LYS B 2 71 ? -20.502 31.012 -5.655 1.00 59.56 71 LYS B O 1
ATOM 2586 N N . LEU B 2 72 ? -22.733 30.720 -5.772 1.00 58.79 72 LEU B N 1
ATOM 2587 C CA . LEU B 2 72 ? -22.900 31.545 -6.971 1.00 61.90 72 LEU B CA 1
ATOM 2588 C C . LEU B 2 72 ? -23.662 32.831 -6.631 1.00 67.06 72 LEU B C 1
ATOM 2589 O O . LEU B 2 72 ? -23.599 33.325 -5.500 1.00 66.94 72 LEU B O 1
ATOM 2594 N N . GLU B 2 73 ? -24.379 33.369 -7.615 1.00 71.21 73 GLU B N 1
ATOM 2595 C CA . GLU B 2 73 ? -25.165 34.581 -7.413 1.00 76.55 73 GLU B CA 1
ATOM 2596 C C . GLU B 2 73 ? -26.349 34.727 -8.361 1.00 79.15 73 GLU B C 1
ATOM 2597 O O . GLU B 2 73 ? -26.269 34.388 -9.542 1.00 80.88 73 GLU B O 1
ATOM 2603 N N . VAL B 2 74 ? -27.444 35.246 -7.813 1.00 81.96 74 VAL B N 1
ATOM 2604 C CA . VAL B 2 74 ? -28.702 35.450 -8.531 1.00 84.20 74 VAL B CA 1
ATOM 2605 C C . VAL B 2 74 ? -28.672 36.599 -9.541 1.00 84.97 74 VAL B C 1
ATOM 2606 O O . VAL B 2 74 ? -27.970 37.591 -9.346 1.00 85.52 74 VAL B O 1
ATOM 2610 N N . ASN B 2 75 ? -29.458 36.455 -10.606 1.00 86.48 75 ASN B N 1
ATOM 2611 C CA . ASN B 2 75 ? -29.569 37.455 -11.670 1.00 87.03 75 ASN B CA 1
ATOM 2612 C C . ASN B 2 75 ? -28.324 38.312 -11.847 1.00 86.17 75 ASN B C 1
ATOM 2613 O O . ASN B 2 75 ? -28.409 39.530 -12.012 1.00 85.26 75 ASN B O 1
ATOM 2618 N N . LYS B 2 76 ? -27.166 37.665 -11.818 1.00 85.65 76 LYS B N 1
ATOM 2619 C CA . LYS B 2 76 ? -25.899 38.362 -11.971 1.00 85.07 76 LYS B CA 1
ATOM 2620 C C . LYS B 2 76 ? -25.237 38.012 -13.297 1.00 84.76 76 LYS B C 1
ATOM 2621 O O . LYS B 2 76 ? -25.909 37.585 -14.239 1.00 85.60 76 LYS B O 1
ATOM 2627 N N . TYR B 2 77 ? -23.919 38.194 -13.359 1.00 82.28 77 TYR B N 1
ATOM 2628 C CA . TYR B 2 77 ? -23.138 37.917 -14.562 1.00 80.18 77 TYR B CA 1
ATOM 2629 C C . TYR B 2 77 ? -23.037 36.440 -14.929 1.00 76.58 77 TYR B C 1
ATOM 2630 O O . TYR B 2 77 ? -23.496 35.575 -14.185 1.00 75.75 77 TYR B O 1
ATOM 2639 N N . GLN B 2 78 ? -22.434 36.164 -16.085 1.00 72.45 78 GLN B N 1
ATOM 2640 C CA . GLN B 2 78 ? -22.279 34.793 -16.570 1.00 70.03 78 GLN B CA 1
ATOM 2641 C C . GLN B 2 78 ? -21.116 34.052 -15.911 1.00 66.38 78 GLN B C 1
ATOM 2642 O O . GLN B 2 78 ? -20.127 34.660 -15.505 1.00 66.25 78 GLN B O 1
ATOM 2648 N N . TYR B 2 79 ? -21.242 32.732 -15.820 1.00 61.86 79 TYR B N 1
ATOM 2649 C CA . TYR B 2 79 ? -20.205 31.903 -15.223 1.00 59.36 79 TYR B CA 1
ATOM 2650 C C . TYR B 2 79 ? -19.862 30.765 -16.158 1.00 57.35 79 TYR B C 1
ATOM 2651 O O . TYR B 2 79 ? -20.717 30.280 -16.894 1.00 55.30 79 TYR B O 1
ATOM 2660 N N . LEU B 2 80 ? -18.603 30.345 -16.124 1.00 55.15 80 LEU B N 1
ATOM 2661 C CA . LEU B 2 80 ? -18.158 29.207 -16.913 1.00 55.03 80 LEU B CA 1
ATOM 2662 C C . LEU B 2 80 ? -18.280 28.093 -15.876 1.00 53.54 80 LEU B C 1
ATOM 2663 O O . LEU B 2 80 ? -17.489 28.030 -14.938 1.00 55.68 80 LEU B O 1
ATOM 2668 N N . LEU B 2 81 ? -19.280 27.234 -16.026 1.00 53.21 81 LEU B N 1
ATOM 2669 C CA . LEU B 2 81 ? -19.500 26.159 -15.059 1.00 52.14 81 LEU B CA 1
ATOM 2670 C C . LEU B 2 81 ? -19.112 24.772 -15.550 1.00 51.15 81 LEU B C 1
ATOM 2671 O O . LEU B 2 81 ? -19.129 24.485 -16.747 1.00 53.53 81 LEU B O 1
ATOM 2676 N N . THR B 2 82 ? -18.751 23.920 -14.600 1.00 48.38 82 THR B N 1
ATOM 2677 C CA . THR B 2 82 ? -18.384 22.544 -14.879 1.00 47.41 82 THR B CA 1
ATOM 2678 C C . THR B 2 82 ? -19.150 21.783 -13.813 1.00 46.11 82 THR B C 1
ATOM 2679 O O . THR B 2 82 ? -19.592 22.384 -12.844 1.00 46.87 82 THR B O 1
ATOM 2683 N N . GLY B 2 83 ? -19.319 20.480 -13.981 1.00 47.37 83 GLY B N 1
ATOM 2684 C CA . GLY B 2 83 ? -20.045 19.717 -12.986 1.00 48.57 83 GLY B CA 1
ATOM 2685 C C . GLY B 2 83 ? -20.111 18.266 -13.389 1.00 52.59 83 GLY B C 1
ATOM 2686 O O . GLY B 2 83 ? -19.474 17.868 -14.361 1.00 53.20 83 GLY B O 1
ATOM 2687 N N . ARG B 2 84 ? -20.872 17.467 -12.645 1.00 54.99 84 ARG B N 1
ATOM 2688 C CA . ARG B 2 84 ? -21.007 16.050 -12.964 1.00 56.50 84 ARG B CA 1
ATOM 2689 C C . ARG B 2 84 ? -22.473 15.617 -13.044 1.00 58.26 84 ARG B C 1
ATOM 2690 O O . ARG B 2 84 ? -23.366 16.266 -12.490 1.00 57.75 84 ARG B O 1
ATOM 2698 N N . VAL B 2 85 ? -22.711 14.516 -13.750 1.00 59.40 85 VAL B N 1
ATOM 2699 C CA . VAL B 2 85 ? -24.057 13.979 -13.907 1.00 61.02 85 VAL B CA 1
ATOM 2700 C C . VAL B 2 85 ? -24.236 12.764 -13.002 1.00 60.25 85 VAL B C 1
ATOM 2701 O O . VAL B 2 85 ? -23.459 11.812 -13.072 1.00 57.94 85 VAL B O 1
ATOM 2705 N N . TYR B 2 86 ? -25.256 12.806 -12.150 1.00 60.95 86 TYR B N 1
ATOM 2706 C CA . TYR B 2 86 ? -25.535 11.694 -11.248 1.00 64.52 86 TYR B CA 1
ATOM 2707 C C . TYR B 2 86 ? -27.025 11.570 -10.967 1.00 65.34 86 TYR B C 1
ATOM 2708 O O . TYR B 2 86 ? -27.643 12.468 -10.389 1.00 63.99 86 TYR B O 1
ATOM 2717 N N . ASP B 2 87 ? -27.592 10.444 -11.388 1.00 67.91 87 ASP B N 1
ATOM 2718 C CA . ASP B 2 87 ? -29.011 10.179 -11.202 1.00 69.97 87 ASP B CA 1
ATOM 2719 C C . ASP B 2 87 ? -29.838 11.275 -11.871 1.00 69.08 87 ASP B C 1
ATOM 2720 O O . ASP B 2 87 ? -30.696 11.894 -11.241 1.00 69.54 87 ASP B O 1
ATOM 2725 N N . GLY B 2 88 ? -29.551 11.513 -13.150 1.00 67.99 88 GLY B N 1
ATOM 2726 C CA . GLY B 2 88 ? -30.273 12.508 -13.924 1.00 66.15 88 GLY B CA 1
ATOM 2727 C C . GLY B 2 88 ? -30.099 13.964 -13.535 1.00 65.97 88 GLY B C 1
ATOM 2728 O O . GLY B 2 88 ? -30.908 14.812 -13.924 1.00 67.99 88 GLY B O 1
ATOM 2729 N N . LYS B 2 89 ? -29.054 14.279 -12.779 1.00 63.88 89 LYS B N 1
ATOM 2730 C CA . LYS B 2 89 ? -28.841 15.662 -12.375 1.00 60.68 89 LYS B CA 1
ATOM 2731 C C . LYS B 2 89 ? -27.383 16.111 -12.439 1.00 59.17 89 LYS B C 1
ATOM 2732 O O . LYS B 2 89 ? -26.456 15.296 -12.503 1.00 56.79 89 LYS B O 1
ATOM 2738 N N . MET B 2 90 ? -27.197 17.425 -12.422 1.00 57.62 90 MET B N 1
ATOM 2739 C CA . MET B 2 90 ? -25.869 18.018 -12.461 1.00 56.22 90 MET B CA 1
ATOM 2740 C C . MET B 2 90 ? -25.501 18.588 -11.094 1.00 53.00 90 MET B C 1
ATOM 2741 O O . MET B 2 90 ? -26.252 19.378 -10.517 1.00 47.86 90 MET B O 1
ATOM 2746 N N . TYR B 2 91 ? -24.344 18.177 -10.585 1.00 52.19 91 TYR B N 1
ATOM 2747 C CA . TYR B 2 91 ? -23.851 18.659 -9.300 1.00 49.61 91 TYR B CA 1
ATOM 2748 C C . TYR B 2 91 ? -22.494 19.316 -9.490 1.00 47.28 91 TYR B C 1
ATOM 2749 O O . TYR B 2 91 ? -21.608 18.772 -10.150 1.00 41.90 91 TYR B O 1
ATOM 2758 N N . THR B 2 92 ? -22.349 20.495 -8.903 1.00 47.17 92 THR B N 1
ATOM 2759 C CA . THR B 2 92 ? -21.113 21.240 -8.969 1.00 45.60 92 THR B CA 1
ATOM 2760 C C . THR B 2 92 ? -20.675 21.475 -7.529 1.00 44.88 92 THR B C 1
ATOM 2761 O O . THR B 2 92 ? -21.502 21.558 -6.624 1.00 43.95 92 THR B O 1
ATOM 2765 N N . GLY B 2 93 ? -19.366 21.566 -7.328 1.00 45.60 93 GLY B N 1
ATOM 2766 C CA . GLY B 2 93 ? -18.826 21.801 -6.006 1.00 40.89 93 GLY B CA 1
ATOM 2767 C C . GLY B 2 93 ? -17.757 22.876 -6.041 1.00 39.75 93 GLY B C 1
ATOM 2768 O O . GLY B 2 93 ? -17.300 23.286 -7.118 1.00 35.80 93 GLY B O 1
ATOM 2769 N N . LEU B 2 94 ? -17.365 23.328 -4.854 1.00 37.10 94 LEU B N 1
ATOM 2770 C CA . LEU B 2 94 ? -16.353 24.358 -4.693 1.00 38.47 94 LEU B CA 1
ATOM 2771 C C . LEU B 2 94 ? -15.028 23.982 -5.360 1.00 38.19 94 LEU B C 1
ATOM 2772 O O . LEU B 2 94 ? -14.256 24.854 -5.764 1.00 41.74 94 LEU B O 1
ATOM 2777 N N . CYS B 2 95 ? -14.768 22.685 -5.457 1.00 33.94 95 CYS B N 1
ATOM 2778 C CA . CYS B 2 95 ? -13.540 22.187 -6.059 1.00 35.18 95 CYS B CA 1
ATOM 2779 C C . CYS B 2 95 ? -13.651 22.084 -7.589 1.00 36.19 95 CYS B C 1
ATOM 2780 O O . CYS B 2 95 ? -12.661 21.863 -8.284 1.00 28.12 95 CYS B O 1
ATOM 2783 N N . ASN B 2 96 ? -14.862 22.234 -8.116 1.00 36.86 96 ASN B N 1
ATOM 2784 C CA . ASN B 2 96 ? -15.035 22.173 -9.562 1.00 40.40 96 ASN B CA 1
ATOM 2785 C C . ASN B 2 96 ? -14.580 23.465 -10.228 1.00 38.73 96 ASN B C 1
ATOM 2786 O O . ASN B 2 96 ? -14.696 24.553 -9.664 1.00 33.90 96 ASN B O 1
ATOM 2791 N N . PHE B 2 97 ? -14.049 23.339 -11.435 1.00 39.68 97 PHE B N 1
ATOM 2792 C CA . PHE B 2 97 ? -13.644 24.521 -12.166 1.00 43.05 97 PHE B CA 1
ATOM 2793 C C . PHE B 2 97 ? -14.889 25.400 -12.345 1.00 43.40 97 PHE B C 1
ATOM 2794 O O . PHE B 2 97 ? -15.884 24.984 -12.947 1.00 40.41 97 PHE B O 1
ATOM 2802 N N . VAL B 2 98 ? -14.821 26.612 -11.809 1.00 43.83 98 VAL B N 1
ATOM 2803 C CA . VAL B 2 98 ? -15.900 27.577 -11.917 1.00 43.41 98 VAL B CA 1
ATOM 2804 C C . VAL B 2 98 ? -15.274 28.957 -11.928 1.00 48.23 98 VAL B C 1
ATOM 2805 O O . VAL B 2 98 ? -14.405 29.256 -11.108 1.00 47.20 98 VAL B O 1
ATOM 2809 N N . GLU B 2 99 ? -15.722 29.804 -12.846 1.00 52.29 99 GLU B N 1
ATOM 2810 C CA . GLU B 2 99 ? -15.181 31.150 -12.934 1.00 56.57 99 GLU B CA 1
ATOM 2811 C C . GLU B 2 99 ? -16.154 32.130 -13.594 1.00 57.02 99 GLU B C 1
ATOM 2812 O O . GLU B 2 99 ? -16.892 31.768 -14.509 1.00 56.58 99 GLU B O 1
ATOM 2818 N N . ARG B 2 100 ? -16.164 33.369 -13.119 1.00 57.76 100 ARG B N 1
ATOM 2819 C CA . ARG B 2 100 ? -17.027 34.379 -13.715 1.00 62.02 100 ARG B CA 1
ATOM 2820 C C . ARG B 2 100 ? -16.558 34.636 -15.138 1.00 62.61 100 ARG B C 1
ATOM 2821 O O . ARG B 2 100 ? -15.392 34.965 -15.359 1.00 61.59 100 ARG B O 1
ATOM 2829 N N . TRP B 2 101 ? -17.464 34.486 -16.099 1.00 65.63 101 TRP B N 1
ATOM 2830 C CA . TRP B 2 101 ? -17.130 34.709 -17.503 1.00 67.66 101 TRP B CA 1
ATOM 2831 C C . TRP B 2 101 ? -16.460 36.063 -17.703 1.00 69.10 101 TRP B C 1
ATOM 2832 O O . TRP B 2 101 ? -15.751 36.272 -18.683 1.00 68.89 101 TRP B O 1
ATOM 2843 N N . ASP B 2 102 ? -16.681 36.975 -16.759 1.00 71.60 102 ASP B N 1
ATOM 2844 C CA . ASP B 2 102 ? -16.092 38.308 -16.819 1.00 73.65 102 ASP B CA 1
ATOM 2845 C C . ASP B 2 102 ? -14.591 38.198 -16.603 1.00 74.27 102 ASP B C 1
ATOM 2846 O O . ASP B 2 102 ? -13.798 38.653 -17.423 1.00 74.36 102 ASP B O 1
ATOM 2851 N N . GLN B 2 103 ? -14.224 37.589 -15.477 1.00 75.35 103 GLN B N 1
ATOM 2852 C CA . GLN B 2 103 ? -12.829 37.408 -15.082 1.00 75.18 103 GLN B CA 1
ATOM 2853 C C . GLN B 2 103 ? -12.033 36.601 -16.102 1.00 73.83 103 GLN B C 1
ATOM 2854 O O . GLN B 2 103 ? -10.828 36.794 -16.249 1.00 74.83 103 GLN B O 1
ATOM 2860 N N . LEU B 2 104 ? -12.707 35.693 -16.798 1.00 71.96 104 LEU B N 1
ATOM 2861 C CA . LEU B 2 104 ? -12.049 34.847 -17.780 1.00 71.10 104 LEU B CA 1
ATOM 2862 C C . LEU B 2 104 ? -11.219 35.677 -18.757 1.00 72.59 104 LEU B C 1
ATOM 2863 O O . LEU B 2 104 ? -11.758 36.388 -19.607 1.00 72.11 104 LEU B O 1
ATOM 2868 N N . THR B 2 105 ? -9.899 35.582 -18.615 1.00 73.49 105 THR B N 1
ATOM 2869 C CA . THR B 2 105 ? -8.961 36.319 -19.456 1.00 75.27 105 THR B CA 1
ATOM 2870 C C . THR B 2 105 ? -8.964 35.843 -20.907 1.00 75.89 105 THR B C 1
ATOM 2871 O O . THR B 2 105 ? -9.370 34.717 -21.204 1.00 77.17 105 THR B O 1
ATOM 2875 N N . LEU B 2 106 ? -8.499 36.709 -21.805 1.00 75.92 106 LEU B N 1
ATOM 2876 C CA . LEU B 2 106 ? -8.441 36.400 -23.233 1.00 74.64 106 LEU B CA 1
ATOM 2877 C C . LEU B 2 106 ? -7.604 35.150 -23.474 1.00 72.51 106 LEU B C 1
ATOM 2878 O O . LEU B 2 106 ? -7.888 34.357 -24.373 1.00 71.45 106 LEU B O 1
ATOM 2883 N N . SER B 2 107 ? -6.574 34.985 -22.655 1.00 70.73 107 SER B N 1
ATOM 2884 C CA . SER B 2 107 ? -5.691 33.833 -22.740 1.00 69.48 107 SER B CA 1
ATOM 2885 C C . SER B 2 107 ? -6.501 32.557 -22.478 1.00 67.96 107 SER B C 1
ATOM 2886 O O . SER B 2 107 ? -6.474 31.614 -23.271 1.00 65.21 107 SER B O 1
ATOM 2889 N N . GLN B 2 108 ? -7.229 32.545 -21.364 1.00 66.02 108 GLN B N 1
ATOM 2890 C CA . GLN B 2 108 ? -8.034 31.392 -20.976 1.00 65.26 108 GLN B CA 1
ATOM 2891 C C . GLN B 2 108 ? -9.142 31.043 -21.974 1.00 64.67 108 GLN B C 1
ATOM 2892 O O . GLN B 2 108 ? -9.304 29.876 -22.334 1.00 63.08 108 GLN B O 1
ATOM 2898 N N . ARG B 2 109 ? -9.909 32.038 -22.412 1.00 63.72 109 ARG B N 1
ATOM 2899 C CA . ARG B 2 109 ? -10.989 31.775 -23.358 1.00 66.08 109 ARG B CA 1
ATOM 2900 C C . ARG B 2 109 ? -10.414 31.171 -24.628 1.00 65.49 109 ARG B C 1
ATOM 2901 O O . ARG B 2 109 ? -11.076 30.402 -25.323 1.00 65.95 109 ARG B O 1
ATOM 2909 N N . LYS B 2 110 ? -9.168 31.529 -24.914 1.00 66.16 110 LYS B N 1
ATOM 2910 C CA . LYS B 2 110 ? -8.436 31.023 -26.071 1.00 65.40 110 LYS B CA 1
ATOM 2911 C C . LYS B 2 110 ? -8.152 29.535 -25.837 1.00 65.20 110 LYS B C 1
ATOM 2912 O O . LYS B 2 110 ? -8.265 28.717 -26.750 1.00 66.28 110 LYS B O 1
ATOM 2918 N N . GLY B 2 111 ? -7.778 29.196 -24.606 1.00 64.73 111 GLY B N 1
ATOM 2919 C CA . GLY B 2 111 ? -7.504 27.812 -24.270 1.00 64.48 111 GLY B CA 1
ATOM 2920 C C . GLY B 2 111 ? -8.807 27.040 -24.199 1.00 65.03 111 GLY B C 1
ATOM 2921 O O . GLY B 2 111 ? -8.856 25.847 -24.498 1.00 63.55 111 GLY B O 1
ATOM 2922 N N . LEU B 2 112 ? -9.868 27.732 -23.793 1.00 66.19 112 LEU B N 1
ATOM 2923 C CA . LEU B 2 112 ? -11.196 27.136 -23.699 1.00 67.00 112 LEU B CA 1
ATOM 2924 C C . LEU B 2 112 ? -11.595 26.697 -25.112 1.00 68.44 112 LEU B C 1
ATOM 2925 O O . LEU B 2 112 ? -12.034 25.564 -25.324 1.00 65.26 112 LEU B O 1
ATOM 2930 N N . ASN B 2 113 ? -11.429 27.599 -26.077 1.00 69.11 113 ASN B N 1
ATOM 2931 C CA . ASN B 2 113 ? -11.771 27.286 -27.456 1.00 72.58 113 ASN B CA 1
ATOM 2932 C C . ASN B 2 113 ? -10.955 26.116 -27.970 1.00 73.26 113 ASN B C 1
ATOM 2933 O O . ASN B 2 113 ? -11.325 25.477 -28.951 1.00 72.20 113 ASN B O 1
ATOM 2938 N N . TYR B 2 114 ? -9.845 25.833 -27.298 1.00 75.30 114 TYR B N 1
ATOM 2939 C CA . TYR B 2 114 ? -8.995 24.711 -27.668 1.00 75.93 114 TYR B CA 1
ATOM 2940 C C . TYR B 2 114 ? -9.766 23.452 -27.243 1.00 78.96 114 TYR B C 1
ATOM 2941 O O . TYR B 2 114 ? -9.192 22.466 -26.781 1.00 78.65 114 TYR B O 1
ATOM 2950 N N . ARG B 2 115 ? -11.090 23.530 -27.390 1.00 83.58 115 ARG B N 1
ATOM 2951 C CA . ARG B 2 115 ? -12.019 22.444 -27.074 1.00 85.39 115 ARG B CA 1
ATOM 2952 C C . ARG B 2 115 ? -12.148 21.654 -28.370 1.00 86.81 115 ARG B C 1
ATOM 2953 O O . ARG B 2 115 ? -12.558 20.496 -28.367 1.00 87.58 115 ARG B O 1
ATOM 2961 N N . TYR B 2 116 ? -11.826 22.327 -29.475 1.00 86.87 116 TYR B N 1
ATOM 2962 C CA . TYR B 2 116 ? -11.880 21.746 -30.810 1.00 87.37 116 TYR B CA 1
ATOM 2963 C C . TYR B 2 116 ? -11.101 20.447 -30.781 1.00 87.92 116 TYR B C 1
ATOM 2964 O O . TYR B 2 116 ? -11.438 19.480 -31.466 1.00 87.91 116 TYR B O 1
ATOM 2973 N N . HIS B 2 117 ? -10.041 20.446 -29.981 1.00 88.43 117 HIS B N 1
ATOM 2974 C CA . HIS B 2 117 ? -9.191 19.282 -29.826 1.00 89.87 117 HIS B CA 1
ATOM 2975 C C . HIS B 2 117 ? -10.065 18.200 -29.214 1.00 91.06 117 HIS B C 1
ATOM 2976 O O . HIS B 2 117 ? -9.970 17.028 -29.577 1.00 90.70 117 HIS B O 1
ATOM 2983 N N . LEU B 2 118 ? -10.927 18.618 -28.290 1.00 92.86 118 LEU B N 1
ATOM 2984 C CA . LEU B 2 118 ? -11.843 17.722 -27.591 1.00 93.71 118 LEU B CA 1
ATOM 2985 C C . LEU B 2 118 ? -11.039 16.641 -26.876 1.00 94.62 118 LEU B C 1
ATOM 2986 O O . LEU B 2 118 ? -11.611 15.728 -26.286 1.00 94.13 118 LEU B O 1
ATOM 2991 N N . GLY B 2 119 ? -9.712 16.771 -26.942 1.00 95.68 119 GLY B N 1
ATOM 2992 C CA . GLY B 2 119 ? -8.785 15.831 -26.325 1.00 96.96 119 GLY B CA 1
ATOM 2993 C C . GLY B 2 119 ? -9.412 14.586 -25.736 1.00 97.80 119 GLY B C 1
ATOM 2994 O O . GLY B 2 119 ? -9.120 13.469 -26.161 1.00 98.80 119 GLY B O 1
ATOM 2995 N N . CYS B 2 120 ? -10.270 14.803 -24.745 1.00 97.75 120 CYS B N 1
ATOM 2996 C CA . CYS B 2 120 ? -11.001 13.761 -24.034 1.00 97.08 120 CYS B CA 1
ATOM 2997 C C . CYS B 2 120 ? -11.063 12.404 -24.740 1.00 98.88 120 CYS B C 1
ATOM 2998 O O . CYS B 2 120 ? -10.729 11.379 -24.146 1.00 100.00 120 CYS B O 1
ATOM 3001 N N . ASN B 2 121 ? -11.497 12.393 -25.996 1.00 100.12 121 ASN B N 1
ATOM 3002 C CA . ASN B 2 121 ? -11.579 11.147 -26.750 1.00 101.58 121 ASN B CA 1
ATOM 3003 C C . ASN B 2 121 ? -10.676 11.168 -27.982 1.00 102.67 121 ASN B C 1
ATOM 3004 O O . ASN B 2 121 ? -9.718 10.367 -28.015 1.00 102.78 121 ASN B O 1
#

Secondary structure (DSSP, 8-state):
-TTS-EEEEEEEE-HHHHHHTSTT-HHHHHHHHHHHHHHHHHHHHT--TTSSS----EEEEEEEEE--SPBP--TT---TTBSS-SS-TTSSS--HHHHHHHHHHHHHHHHTTSSEEEEEE----GGGEEEEE-----STT--BSSS---EEETTTTEEE-B-EEEEE-EETTEEPPHHHHHHHHHHHHHHHTT--PPPSSS-SSS--GGGT---TTSSB---S-SGGGGS--HHHHHHHHHHHHHHHHHH-B---/-EE----HHHHHHH-SEEE--EEEEEEEE--SSS-EEEEEEE---EEE-TTTSSS--EEEEES-GGGT-----TT---EEEEEEE-SS-EE--TTS--EETTT--HHHHHHHHTTTT-TT-

Nearest PDB structures (foldseek):
  1bkc-assembly2_E  TM=9.964E-01  e=1.931E-55  Homo sapiens
  1bkc-assembly4_I  TM=9.920E-01  e=3.170E-54  Homo sapiens
  2a8h-assembly1_A  TM=9.903E-01  e=4.356E-54  Homo sapiens
  2fv5-assembly1_A  TM=9.718E-01  e=7.342E-55  Homo sapiens
  8snl-assembly1_A  TM=9.863E-01  e=3.324E-48  Homo sapiens

Radius of gyration: 20.57 Å; Cα contacts (8 Å, |Δi|>4): 881; chains: 2; bounding box: 40×50×64 Å

B-factor: mean 46.27, std 21.6, range [12.39, 106.06]

Foldseek 3Di:
DQFLQEFEEEEEEAQQCCCPVVVVPDVSSVVLVQVLQVLLFVLQQPAQLVVDPNHRHGYDYPYYHYHNAADDDDPPDDALRHPAEPDDRVFQHHAQVVSLVRPQLVCQVVCLQGQAYEYEHATAHPPFDFKAAAAFALPPQTQAATHFRWDQDPVSRDTTGRNYMYGHQYYPNDGHDSLLSSLSVSQRNLRSLFAAAQDDPVCPQAPDQVVQGHASRHRPSPDRPGRRPSHGGNRSSNRNVSSCVRCSVVHGHGDD/DDADDDDVVVLVLVFLWKFFWDQQDAKDWDDDPQTKIKTFIATDDTLHNCPVQNGAGIEIFRPDVVVFGDDDDYNDAIKTFTFHADPRHTYGGNNHDMGGPVPQDPVNVVVVVVCVCVVSD

Solvent-accessible surface area: 17749 Å² total; per-residue (Å²): 105,117,103,69,20,0,0,18,0,5,0,0,0,1,7,17,0,25,109,119,24,0,196,35,96,87,64,58,0,34,75,37,0,79,95,0,5,75,76,0,7,61,17,0,75,89,12,16,5,62,95,66,65,43,96,28,10,0,2,46,41,85,90,40,84,28,29,102,69,27,78,151,38,164,133,87,95,85,37,11,4,4,67,81,6,72,46,66,116,158,112,71,10,8,30,23,31,43,0,0,65,15,0,0,67,43,9,3,139,70,0,34,173,16,5,0,0,0,0,0,0,22,1,35,4,97,33,1,7,4,0,0,0,3,20,4,24,53,173,87,96,13,68,2,0,1,2,34,74,38,40,126,13,82,129,18,146,69,73,14,33,2,0,0,0,0,0,0,0,36,12,94,57,154,73,22,98,74,81,44,0,12,20,1,0,0,1,0,0,0,0,0,0,7,0,76,20,4,55,86,85,106,44,114,2,4,10,85,134,121,108,16,3,49,46,11,0,36,16,51,30,65,39,12,108,71,136,11,13,106,98,7,1,84,39,2,32,118,34,0,59,97,0,0,106,52,7,10,112,94,28,0,75,93,92,123,0,3,2,26,73,73,102,70,60,85,15,22,34,116,6,39,0,5,0,56,0,59,0,55,3,110,87,100,99,114,172,43,65,70,4,36,2,18,2,32,1,96,34,82,101,13,21,49,8,113,122,130,33,88,114,2,86,115,0,24,5,35,18,16,36,0,4,14,0,8,112,17,78,62,93,107,66,40,16,7,0,3,1,86,35,86,122,62,96,0,58,6,14,49,19,26,58,43,61,66,42,71,93,7,70,143,88,79,59,154,35,20,70,118,60,179,115,97,34,43,177

InterPro domains:
  IPR001590 Peptidase M12B, ADAM/reprolysin [PS50215] (223-474)
  IPR001762 Disintegrin domain [PF00200] (484-557)
  IPR001762 Disintegrin domain [PS50214] (475-563)
  IPR001762 Disintegrin domain [SM00050] (484-561)
  IPR024079 Metallopeptidase, catalytic domain superfamily [G3DSA:3.40.390.10] (218-474)
  IPR032029 ADAM17, membrane-proximal domain [PF16698] (581-642)
  IPR032029 ADAM17, membrane-proximal domain [cd14246] (580-642)
  IPR034025 ADAM10/ADAM17 catalytic domain [cd04270] (223-477)
  IPR036436 Disintegrin domain superfamily [G3DSA:4.10.70.10] (475-558)
  IPR036436 Disintegrin domain superfamily [SSF57552] (484-558)
  IPR051489 Disintegrin and Metalloproteinase Domain-Containing [PTHR45702] (21-756)